Protein 5FI3 (pdb70)

Secondary structure (DSSP, 8-state):
--SEEEEEEEE-STT--EEEEEEEE----TTEEEEEEEEEE--HHHHHHHTTTTS---SSEE---SEEEEEEEE-TT--S--TT-EEEE-SEEE--SSSHHHHTT-GGG-TT-EEGGGG--SSBSEEEEEGGG-EEPPTTS-HHHHGGGGTHHHHHHHHHHHTT---TT-EEEEES-SHHHHHHHHHHHHHT-EEEEEESSSTTHHIIIIIT--SEEEETT-HHHHHHTTT-EEEEEE---S---SHHHHHHEEEEEEEEE-S--SSPEEE-HHHHHTTT-EEEE--S--HHHHHHHHHHHHHHT----EEEE-GGGHHHHHHHHTTT-SSSEEEEEHHHHS--/--SEEEEEEEE-STT--EEEEEEEE----TTEEEEEEEEEE--HHHHHHHTTTTS---SSEE---SEEEEEEEE-TT--S--TT-EEEE-SEEE--SSSHHHHTT-GGG-TT-EEGGGGT-SSBSEEEEEGGG-EEPPTTS-HHHHGGGGTHHHHHHHHHHHTT---TT-EEEEES-SHHHHHHHHHHHHHT-EEEEEESSSTTHHHHHHTT--SEEEETT-HHHHHHTTT-EEEEEE---S---SHHHHHHEEEEEEEEE----SSPEEE-HHHHHTTT-EEEE--S--HHHHHHHHHHHHHHT----EEEE-GGGHHHHHHHHTTT-SSSEEEEEHHHHS--

CATH classification: 3.90.180.10 (+1 more: 3.40.50.720)

Sequence (688 aa):
VYPVKAFGLAAKDSSGLFSSPFNFSRRATGEEHDVQLKKVLYCGTCQYDREMSKNKFGFTSYPYVLGHEIVGEVTEEVGSKVQKFKVGDKVGVASIIIIEETCGKCEMCTNEVENYCPEAGSIDSNYGACSNIIAVVINENFVIRRWPEENLPLDSGVPLLCAGITAYSPMKRYGLDKPGKKRIIGIAGLGGLLGHVALRFAKAFGAKVTVISSSLKKKKREAFEKFGADDSFLVSSNPEEMQGAAGTLDGIIDTIPGNHSLEPLLALLKPLGKLIILLGGAAPPEEMMPFEVPAPSSLLMMMMGGKVMMAASTAGSMKKEIQEEMMIEFAAEHNNIVADVEVISIDYVNTAMERLDNSSDVRRYRRFVIDIGNTLKSVYPVKAFGLAAKKDSSGLFSSPFNFSRRATGEHDVQLKVLYCGTCQYDREMSKNKFGFTSYPYVLGHEIVGEVTEEVGSKVQKKFKVGDKVGVASIIIIETCGKCEMCTNEVENYCPEAGSIDSNYGACSNIIAVVINENFVIRWPENLPLDSGVPLLCAGITAYSPMKRYGLDKPGKRIGIAGLGGLLGHVALRFAKAFGAKVTVISSSLKKKREAFFEEKKFFGADSFLVSSNPEEMQGAAGTLDGIIDTIPGNHSLEPLLALLKPLGKLIILGAPEMPFEVPAPSSLLMMGGKVMMAASTAGSMKEIQEEMMIEFAAEHNNIVADVEVISIDYVNTAMERLDNNSSDVRRYRRFVIDIGNTLKS

B-factor: mean 18.39, std 10.21, range [6.69, 133.69]

Foldseek 3Di:
DADAKKKAWWQAALVLDIDIDIDGDHDAAQQKWKWFWFKFWDALVSLCLSNCVPVPRDPRWADGFFTKTFTCDHHNNDDPDDGGFIKIAGFWFDAPCDDPCNVVQFRVPRPRTDTCRVVHHDSMGMDMGRNLRMGGADPLADRFQARCCRALVQQLQAVCVVVVVLAAAFEEEEEDCAQNRLLNLLSSVLSHYAYEYEYQDCPCVCCCCVVRNHPYYHHLPDVVRLVVQFQRHQEYEHPDAADDECLSVLRNHHQQHEYEYEYDHPDDYDDDPCSCVVRNYYYHYTHGGGSVSSNVSSVSCSVSVRGADEDEDESVCVVVVSVCNVVCNTSYIYMYRSVVHVDD/DADAKKWAWWQAALVLDIDIDIDGDHDAAQQKWKWFWFKFWDAPVSLCLSNCVVVPRDPRWADGFFTKTFTDDHHNNDDPDDGGFIKIAGFWFDAPCDDPCNVVQFRVPHPRTDTCRNVHHDSMGMDMGGPLRMGGADPQADRQQARCCRALVQQLQAVCVVVVVLAAAFEEEEEACAQNRLLNLLSSVLSHYAYEYEYQDCPCVVVCPPVSNHPYYHHNPPVVRLVVQFQPHQEYEYADQEDDECLSVLRNHHQQHEYEYEHHYSDDYDDDPCSCVVRPYYYHYTHGGGSVSSVVSSVSCSVSVRGADEDEDESVCVVVVSVCNVVCNGRYIYMYRSVVHPDD

Solvent-accessible surface area: 27373 Å² total; per-residue (Å²): 172,126,104,40,77,2,62,3,12,7,0,180,72,60,70,1,108,8,54,122,50,126,25,26,26,93,57,30,31,90,71,10,0,22,0,87,3,32,39,0,0,0,10,55,98,0,21,21,24,0,92,50,82,81,58,85,18,84,62,55,7,0,0,0,10,0,3,0,0,41,2,48,84,43,7,102,110,11,136,80,1,134,105,32,43,74,0,1,2,8,27,30,33,121,25,57,52,102,32,71,16,15,89,93,99,24,20,13,8,7,108,88,35,22,38,8,14,84,78,74,0,5,0,0,31,22,1,7,8,44,25,99,21,2,3,125,19,25,174,96,4,68,39,48,17,0,0,0,0,3,25,1,0,3,24,0,5,0,0,0,82,74,23,14,0,29,104,107,54,34,122,0,0,0,0,19,2,14,19,32,0,0,0,0,0,53,0,0,82,30,19,36,8,45,0,14,0,2,10,96,32,108,186,56,89,116,4,0,79,128,82,11,29,11,86,41,19,17,13,50,88,51,107,82,60,17,95,68,16,58,37,51,4,22,0,0,0,0,15,45,55,35,98,41,57,0,75,56,6,1,54,1,1,34,25,38,4,57,0,0,2,17,8,23,9,154,111,41,3,104,0,26,2,66,23,1,19,143,13,0,20,3,0,0,1,3,50,23,5,1,32,134,29,6,58,84,0,0,98,35,0,9,134,75,111,6,36,2,32,38,60,65,12,36,19,110,72,2,50,64,0,1,118,54,12,77,129,49,80,16,137,5,10,1,0,0,18,5,45,121,37,30,150,149,175,128,102,38,129,2,54,3,9,0,0,110,76,59,70,1,111,8,43,119,33,126,26,26,23,98,56,28,30,86,82,9,0,24,0,84,1,26,40,0,0,0,2,47,96,0,30,17,24,0,92,50,69,74,58,85,18,85,64,46,7,1,0,0,10,0,4,0,0,50,3,58,81,43,7,98,104,13,156,119,5,122,104,41,7,77,0,1,2,9,28,28,32,111,31,44,52,188,36,87,16,16,77,94,92,24,20,12,9,7,108,129,36,12,39,9,14,85,78,72,0,6,0,0,29,22,2,7,8,44,36,94,24,2,2,104,10,26,135,96,7,66,37,49,17,0,0,0,0,2,22,0,0,3,24,0,10,0,0,0,87,73,25,19,12,29,104,100,40,80,102,2,0,0,0,19,3,14,16,26,0,0,0,0,0,53,0,0,80,32,19,36,10,88,0,14,0,4,9,94,43,102,108,31,90,55,16,0,83,156,111,11,31,11,86,42,20,17,11,56,88,52,108,79,60,20,72,68,16,59,36,53,5,25,0,0,0,0,14,48,55,33,85,41,57,1,70,60,7,2,55,2,1,32,24,37,4,59,0,0,2,17,8,21,5,74,109,48,2,106,0,34,3,81,22,2,19,157,12,0,21,2,0,0,1,3,48,23,4,1,34,117,22,6,60,68,0,0,98,36,0,10,131,75,116,6,35,3,34,40,62,67,12,40,15,137,72,1,54,66,0,0,58,54,10,83,131,45,74,7,104,2,18,0,0,0,18,5,33,119,53,30,190,143

Nearest PDB structures (foldseek):
  5fi5-assembly1_B  TM=9.691E-01  e=1.448E-73  Catharanthus roseus
  5h83-assembly1_B  TM=9.669E-01  e=6.756E-66  Catharanthus roseus
  1yqd-assembly1_A  TM=9.831E-01  e=9.930E-60  Populus tremuloides
  6k3g-assembly1_B  TM=9.811E-01  e=2.418E-57  Catharanthus roseus
  5vkt-assembly1_A  TM=9.824E-01  e=3.439E-56  Sorghum bicolor

Structure (mmCIF, N/CA/C/O backbone):
data_5FI3
#
_entry.id   5FI3
#
_cell.length_a   102.410
_cell.length_b   112.310
_cell.length_c   57.110
_cell.angle_alpha   90.000
_cell.angle_beta   90.000
_cell.angle_gamma   90.000
#
_symmetry.space_group_name_H-M   'P 21 21 2'
#
loop_
_entity.id
_entity.type
_entity.pdbx_description
1 polymer 'Tetrahydroalstonine synthase'
2 non-polymer 'NADP NICOTINAMIDE-ADENINE-DINUCLEOTIDE PHOSPHATE'
3 non-polymer 'ZINC ION'
4 non-polymer 1,2-ETHANEDIOL
5 water water
#
loop_
_atom_site.group_PDB
_atom_site.id
_atom_site.type_symbol
_atom_site.label_atom_id
_atom_site.label_alt_id
_atom_site.label_comp_id
_atom_site.label_asym_id
_atom_site.label_entity_id
_atom_site.label_seq_id
_atom_site.pdbx_PDB_ins_code
_atom_site.Cartn_x
_atom_site.Cartn_y
_atom_site.Cartn_z
_atom_site.occupancy
_atom_site.B_iso_or_equiv
_atom_site.auth_seq_id
_atom_site.auth_comp_id
_atom_site.auth_asym_id
_atom_site.auth_atom_id
_atom_site.pdbx_PDB_model_num
ATOM 1 N N . VAL A 1 13 ? 24.481 2.865 4.480 1.00 29.88 12 VAL A N 1
ATOM 2 C CA . VAL A 1 13 ? 25.229 2.921 3.184 1.00 20.23 12 VAL A CA 1
ATOM 3 C C . VAL A 1 13 ? 26.177 1.745 2.922 1.00 14.01 12 VAL A C 1
ATOM 4 O O . VAL A 1 13 ? 26.889 1.767 1.933 1.00 13.40 12 VAL A O 1
ATOM 8 N N . TYR A 1 14 ? 26.183 0.733 3.791 1.00 14.58 13 TYR A N 1
ATOM 9 C CA . TYR A 1 14 ? 27.185 -0.316 3.756 1.00 13.78 13 TYR A CA 1
ATOM 10 C C . TYR A 1 14 ? 26.575 -1.664 3.423 1.00 13.91 13 TYR A C 1
ATOM 11 O O . TYR A 1 14 ? 25.363 -1.847 3.500 1.00 15.63 13 TYR A O 1
ATOM 20 N N . PRO A 1 15 ? 27.438 -2.663 3.123 1.00 13.59 14 PRO A N 1
ATOM 21 C CA . PRO A 1 15 ? 26.910 -3.910 2.568 1.00 14.99 14 PRO A CA 1
ATOM 22 C C . PRO A 1 15 ? 26.356 -4.918 3.545 1.00 14.62 14 PRO A C 1
ATOM 23 O O . PRO A 1 15 ? 25.561 -5.781 3.141 1.00 18.99 14 PRO A O 1
ATOM 27 N N . VAL A 1 16 ? 26.782 -4.902 4.795 1.00 14.01 15 VAL A N 1
ATOM 28 C CA . VAL A 1 16 ? 26.440 -6.002 5.697 1.00 14.67 15 VAL A CA 1
ATOM 29 C C . VAL A 1 16 ? 25.152 -5.641 6.430 1.00 14.72 15 VAL A C 1
ATOM 30 O O . VAL A 1 16 ? 25.076 -4.638 7.119 1.00 15.88 15 VAL A O 1
ATOM 34 N N . LYS A 1 17 ? 24.141 -6.478 6.288 1.00 16.72 16 LYS A N 1
ATOM 35 C CA . LYS A 1 17 ? 22.861 -6.223 6.930 1.00 18.79 16 LYS A CA 1
ATOM 36 C C . LYS A 1 17 ? 22.968 -6.295 8.439 1.00 17.68 16 LYS A C 1
ATOM 37 O O . LYS A 1 17 ? 23.495 -7.266 9.002 1.00 20.32 16 LYS A O 1
ATOM 39 N N . ALA A 1 18 ? 22.385 -5.304 9.092 1.00 17.59 17 ALA A N 1
ATOM 40 C CA . ALA A 1 18 ? 22.314 -5.285 10.547 1.00 18.47 17 ALA A CA 1
ATOM 41 C C . ALA A 1 18 ? 20.901 -4.970 10.974 1.00 17.71 17 ALA A C 1
ATOM 42 O O . ALA A 1 18 ? 20.143 -4.306 10.268 1.00 19.60 17 ALA A O 1
ATOM 44 N N . PHE A 1 19 ? 20.561 -5.418 12.176 1.00 16.43 18 PHE A N 1
ATOM 45 C CA . PHE A 1 19 ? 19.265 -5.100 12.737 1.00 16.54 18 PHE A CA 1
ATOM 46 C C . PHE A 1 19 ? 19.363 -5.075 14.259 1.00 15.55 18 PHE A C 1
ATOM 47 O O . PHE A 1 19 ? 20.171 -5.798 14.851 1.00 16.31 18 PHE A O 1
ATOM 55 N N . GLY A 1 20 ? 18.540 -4.246 14.868 1.00 16.98 19 GLY A N 1
ATOM 56 C CA . GLY A 1 20 ? 18.552 -4.146 16.323 1.00 17.97 19 GLY A CA 1
ATOM 57 C C . GLY A 1 20 ? 17.395 -3.287 16.762 1.00 18.35 19 GLY A C 1
ATOM 58 O O . GLY A 1 20 ? 16.319 -3.384 16.192 1.00 19.61 19 GLY A O 1
ATOM 59 N N . LEU A 1 21 ? 17.612 -2.507 17.819 1.00 19.30 20 LEU A N 1
ATOM 60 C CA . LEU A 1 21 ? 16.600 -1.620 18.362 1.00 19.51 20 LEU A CA 1
ATOM 61 C C . LEU A 1 21 ? 17.076 -0.185 18.243 1.00 19.56 20 LEU A C 1
ATOM 62 O O . LEU A 1 21 ? 18.245 0.114 18.530 1.00 20.87 20 LEU A O 1
ATOM 67 N N . ALA A 1 22 ? 16.149 0.721 17.916 1.00 20.96 21 ALA A N 1
ATOM 68 C CA . ALA A 1 22 ? 16.456 2.147 17.883 1.00 21.22 21 ALA A CA 1
ATOM 69 C C . ALA A 1 22 ? 15.316 2.979 18.456 1.00 23.77 21 ALA A C 1
ATOM 70 O O . ALA A 1 22 ? 14.143 2.600 18.344 1.00 24.92 21 ALA A O 1
ATOM 72 N N . ALA A 1 23 ? 15.680 4.106 19.069 1.00 24.64 22 ALA A N 1
ATOM 73 C CA . ALA A 1 23 ? 14.699 5.133 19.446 1.00 27.22 22 ALA A CA 1
ATOM 74 C C . ALA A 1 23 ? 14.626 6.154 18.330 1.00 28.62 22 ALA A C 1
ATOM 75 O O . ALA A 1 23 ? 15.631 6.600 17.802 1.00 29.20 22 ALA A O 1
ATOM 77 N N . LYS A 1 24 ? 13.403 6.534 17.986 1.00 35.30 23 LYS A N 1
ATOM 78 C CA . LYS A 1 24 ? 13.130 7.521 16.923 1.00 36.93 23 LYS A CA 1
ATOM 79 C C . LYS A 1 24 ? 13.220 8.969 17.427 1.00 38.17 23 LYS A C 1
ATOM 80 O O . LYS A 1 24 ? 13.496 9.870 16.638 1.00 41.33 23 LYS A O 1
ATOM 86 N N . ASP A 1 25 ? 12.909 9.193 18.708 1.00 37.80 24 ASP A N 1
ATOM 87 C CA . ASP A 1 25 ? 12.766 10.552 19.257 1.00 34.93 24 ASP A CA 1
ATOM 88 C C . ASP A 1 25 ? 12.975 10.550 20.756 1.00 39.69 24 ASP A C 1
ATOM 89 O O . ASP A 1 25 ? 13.152 9.480 21.355 1.00 42.71 24 ASP A O 1
ATOM 94 N N . SER A 1 26 ? 12.915 11.740 21.349 1.00 43.28 25 SER A N 1
ATOM 95 C CA . SER A 1 26 ? 13.222 11.931 22.749 1.00 43.38 25 SER A CA 1
ATOM 96 C C . SER A 1 26 ? 12.197 11.376 23.747 1.00 37.34 25 SER A C 1
ATOM 97 O O . SER A 1 26 ? 12.462 11.470 24.945 1.00 38.04 25 SER A O 1
ATOM 100 N N . SER A 1 27 ? 11.104 10.729 23.299 1.00 35.93 26 SER A N 1
ATOM 101 C CA . SER A 1 27 ? 10.344 9.820 24.193 1.00 32.06 26 SER A CA 1
ATOM 102 C C . SER A 1 27 ? 11.227 8.693 24.685 1.00 29.59 26 SER A C 1
ATOM 103 O O . SER A 1 27 ? 10.974 8.121 25.724 1.00 32.83 26 SER A O 1
ATOM 106 N N . GLY A 1 28 ? 12.246 8.331 23.912 1.00 27.45 27 GLY A N 1
ATOM 107 C CA . GLY A 1 28 ? 13.088 7.189 24.244 1.00 26.90 27 GLY A CA 1
ATOM 108 C C . GLY A 1 28 ? 12.478 5.813 23.970 1.00 28.39 27 GLY A C 1
ATOM 109 O O . GLY A 1 28 ? 13.004 4.805 24.415 1.00 28.19 27 GLY A O 1
ATOM 110 N N . LEU A 1 29 ? 11.370 5.745 23.242 1.00 28.98 28 LEU A N 1
ATOM 111 C CA . LEU A 1 29 ? 10.749 4.458 22.936 1.00 29.15 28 LEU A CA 1
ATOM 112 C C . LEU A 1 29 ? 11.554 3.671 21.871 1.00 28.12 28 LEU A C 1
ATOM 113 O O . LEU A 1 29 ? 11.795 4.180 20.785 1.00 31.72 28 LEU A O 1
ATOM 118 N N . PHE A 1 30 ? 11.976 2.442 22.176 1.00 25.39 29 PHE A N 1
ATOM 119 C CA . PHE A 1 30 ? 12.759 1.622 21.228 1.00 23.50 29 PHE A CA 1
ATOM 120 C C . PHE A 1 30 ? 11.872 0.732 20.358 1.00 26.15 29 PHE A C 1
ATOM 121 O O . PHE A 1 30 ? 10.847 0.242 20.819 1.00 29.94 29 PHE A O 1
ATOM 129 N N A SER A 1 31 ? 12.271 0.559 19.095 0.50 24.00 30 SER A N 1
ATOM 130 N N B SER A 1 31 ? 12.263 0.556 19.097 0.50 23.60 30 SER A N 1
ATOM 131 C CA A SER A 1 31 ? 11.556 -0.269 18.116 0.50 24.60 30 SER A CA 1
ATOM 132 C CA B SER A 1 31 ? 11.538 -0.296 18.147 0.50 23.48 30 SER A CA 1
ATOM 133 C C A SER A 1 31 ? 12.546 -0.995 17.217 0.50 23.14 30 SER A C 1
ATOM 134 C C B SER A 1 31 ? 12.535 -0.996 17.219 0.50 22.83 30 SER A C 1
ATOM 135 O O A SER A 1 31 ? 13.684 -0.559 17.102 0.50 24.29 30 SER A O 1
ATOM 136 O O B SER A 1 31 ? 13.678 -0.556 17.104 0.50 24.22 30 SER A O 1
ATOM 141 N N . PRO A 1 32 ? 12.104 -2.086 16.548 1.00 22.92 31 PRO A N 1
ATOM 142 C CA . PRO A 1 32 ? 12.996 -2.768 15.600 1.00 22.26 31 PRO A CA 1
ATOM 143 C C . PRO A 1 32 ? 13.487 -1.827 14.507 1.00 23.10 31 PRO A C 1
ATOM 144 O O . PRO A 1 32 ? 12.724 -0.997 14.044 1.00 26.60 31 PRO A O 1
ATOM 148 N N . PHE A 1 33 ? 14.766 -1.960 14.140 1.00 22.58 32 PHE A N 1
ATOM 149 C CA . PHE A 1 33 ? 15.404 -1.024 13.215 1.00 23.89 32 PHE A CA 1
ATOM 150 C C . PHE A 1 33 ? 16.422 -1.817 12.382 1.00 21.96 32 PHE A C 1
ATOM 151 O O . PHE A 1 33 ? 17.269 -2.521 12.916 1.00 21.08 32 PHE A O 1
ATOM 159 N N . ASN A 1 34 ? 16.337 -1.653 11.060 1.00 21.62 33 ASN A N 1
ATOM 160 C CA . ASN A 1 34 ? 17.288 -2.211 10.108 1.00 20.46 33 ASN A CA 1
ATOM 161 C C . ASN A 1 34 ? 18.323 -1.175 9.697 1.00 18.75 33 ASN A C 1
ATOM 162 O O . ASN A 1 34 ? 17.983 0.000 9.439 1.00 21.75 33 ASN A O 1
ATOM 167 N N . PHE A 1 35 ? 19.572 -1.609 9.578 1.00 18.33 34 PHE A N 1
ATOM 168 C CA . PHE A 1 35 ? 20.654 -0.718 9.178 1.00 17.25 34 PHE A CA 1
ATOM 169 C C . PHE A 1 35 ? 21.771 -1.560 8.562 1.00 16.74 34 PHE A C 1
ATOM 170 O O . PHE A 1 35 ? 21.494 -2.658 8.037 1.00 17.56 34 PHE A O 1
ATOM 178 N N . SER A 1 36 ? 22.997 -1.053 8.527 1.00 16.76 35 SER A N 1
ATOM 179 C CA . SER A 1 36 ? 24.094 -1.781 7.873 1.00 16.08 35 SER A CA 1
ATOM 180 C C . SER A 1 36 ? 25.411 -1.514 8.543 1.00 14.89 35 SER A C 1
ATOM 181 O O . SER A 1 36 ? 25.550 -0.543 9.297 1.00 17.61 35 SER A O 1
ATOM 184 N N . ARG A 1 37 ? 26.356 -2.437 8.312 1.00 14.94 36 ARG A N 1
ATOM 185 C CA . ARG A 1 37 ? 27.745 -2.341 8.767 1.00 14.80 36 ARG A CA 1
ATOM 186 C C . ARG A 1 37 ? 28.692 -2.464 7.584 1.00 13.54 36 ARG A C 1
ATOM 187 O O . ARG A 1 37 ? 28.383 -3.144 6.618 1.00 13.23 36 ARG A O 1
ATOM 195 N N . ARG A 1 38 ? 29.851 -1.810 7.677 1.00 13.31 37 ARG A N 1
ATOM 196 C CA . ARG A 1 38 ? 30.892 -1.952 6.667 1.00 13.67 37 ARG A CA 1
ATOM 197 C C . ARG A 1 38 ? 31.334 -3.402 6.539 1.00 12.99 37 ARG A C 1
ATOM 198 O O . ARG A 1 38 ? 31.281 -4.190 7.491 1.00 13.08 37 ARG A O 1
ATOM 206 N N . ALA A 1 39 ? 31.789 -3.742 5.339 1.00 14.54 38 ALA A N 1
ATOM 207 C CA . ALA A 1 39 ? 32.509 -4.991 5.159 1.00 14.79 38 ALA A CA 1
ATOM 208 C C . ALA A 1 39 ? 33.746 -5.013 6.045 1.00 13.94 38 ALA A C 1
ATOM 209 O O . ALA A 1 39 ? 34.287 -3.975 6.427 1.00 15.05 38 ALA A O 1
ATOM 211 N N . THR A 1 40 ? 34.202 -6.212 6.370 1.00 14.40 39 THR A N 1
ATOM 212 C CA . THR A 1 40 ? 35.358 -6.395 7.235 1.00 14.18 39 THR A CA 1
ATOM 213 C C . THR A 1 40 ? 36.639 -5.956 6.528 1.00 15.12 39 THR A C 1
ATOM 214 O O . THR A 1 40 ? 37.063 -6.607 5.590 1.00 17.77 39 THR A O 1
ATOM 218 N N . GLY A 1 41 ? 37.249 -4.855 6.961 1.00 14.70 40 GLY A N 1
ATOM 219 C CA . GLY A 1 41 ? 38.518 -4.394 6.428 1.00 15.73 40 GLY A CA 1
ATOM 220 C C . GLY A 1 41 ? 39.699 -5.137 7.008 1.00 15.22 40 GLY A C 1
ATOM 221 O O . GLY A 1 41 ? 39.544 -6.016 7.874 1.00 14.74 40 GLY A O 1
ATOM 222 N N A GLU A 1 42 ? 40.889 -4.795 6.523 0.50 16.17 41 GLU A N 1
ATOM 223 N N B GLU A 1 42 ? 40.898 -4.786 6.532 0.50 16.17 41 GLU A N 1
ATOM 224 C CA A GLU A 1 42 ? 42.092 -5.550 6.831 0.50 16.44 41 GLU A CA 1
ATOM 225 C CA B GLU A 1 42 ? 42.122 -5.522 6.857 0.50 16.62 41 GLU A CA 1
ATOM 226 C C A GLU A 1 42 ? 42.405 -5.650 8.327 0.50 14.30 41 GLU A C 1
ATOM 227 C C B GLU A 1 42 ? 42.398 -5.653 8.337 0.50 14.35 41 GLU A C 1
ATOM 228 O O A GLU A 1 42 ? 42.985 -6.637 8.757 0.50 15.15 41 GLU A O 1
ATOM 229 O O B GLU A 1 42 ? 42.981 -6.640 8.760 0.50 15.52 41 GLU A O 1
ATOM 240 N N . HIS A 1 43 ? 42.009 -4.633 9.101 1.00 14.30 42 HIS A N 1
ATOM 241 C CA . HIS A 1 43 ? 42.233 -4.607 10.552 1.00 13.92 42 HIS A CA 1
ATOM 242 C C . HIS A 1 43 ? 40.957 -4.716 11.378 1.00 12.86 42 HIS A C 1
ATOM 243 O O . HIS A 1 43 ? 40.985 -4.447 12.571 1.00 14.45 42 HIS A O 1
ATOM 250 N N . ASP A 1 44 ? 39.869 -5.148 10.745 1.00 13.04 43 ASP A N 1
ATOM 251 C CA . ASP A 1 44 ? 38.575 -5.253 11.423 1.00 12.36 43 ASP A CA 1
ATOM 252 C C . ASP A 1 44 ? 38.298 -6.651 11.942 1.00 11.53 43 ASP A C 1
ATOM 253 O O . ASP A 1 44 ? 38.790 -7.685 11.434 1.00 12.53 43 ASP A O 1
ATOM 258 N N . VAL A 1 45 ? 37.460 -6.652 12.970 1.00 11.30 44 VAL A N 1
ATOM 259 C CA . VAL A 1 45 ? 36.858 -7.835 13.561 1.00 12.21 44 VAL A CA 1
ATOM 260 C C . VAL A 1 45 ? 35.342 -7.715 13.405 1.00 11.65 44 VAL A C 1
ATOM 261 O O . VAL A 1 45 ? 34.752 -6.759 13.928 1.00 13.03 44 VAL A O 1
ATOM 265 N N . GLN A 1 46 ? 34.702 -8.641 12.683 1.00 11.48 45 GLN A N 1
ATOM 266 C CA . GLN A 1 46 ? 33.253 -8.754 12.683 1.00 11.48 45 GLN A CA 1
ATOM 267 C C . GLN A 1 46 ? 32.888 -9.720 13.778 1.00 10.98 45 GLN A C 1
ATOM 268 O O . GLN A 1 46 ? 33.533 -10.759 13.949 1.00 11.51 45 GLN A O 1
ATOM 274 N N . LEU A 1 47 ? 31.855 -9.388 14.543 1.00 11.06 46 LEU A N 1
ATOM 275 C CA . LEU A 1 47 ? 31.401 -10.252 15.610 1.00 11.08 46 LEU A CA 1
ATOM 276 C C . LEU A 1 47 ? 29.895 -10.313 15.655 1.00 11.17 46 LEU A C 1
ATOM 277 O O . LEU A 1 47 ? 29.182 -9.338 15.359 1.00 13.30 46 LEU A O 1
ATOM 282 N N . LYS A 1 48 ? 29.400 -11.474 16.088 1.00 11.40 47 LYS A N 1
ATOM 283 C CA A LYS A 1 48 ? 27.992 -11.601 16.442 0.50 12.27 47 LYS A CA 1
ATOM 284 C CA B LYS A 1 48 ? 27.995 -11.597 16.436 0.50 12.36 47 LYS A CA 1
ATOM 285 C C . LYS A 1 48 ? 27.832 -11.262 17.909 1.00 11.55 47 LYS A C 1
ATOM 286 O O . LYS A 1 48 ? 28.571 -11.758 18.759 1.00 12.09 47 LYS A O 1
ATOM 297 N N . VAL A 1 49 ? 26.885 -10.386 18.201 1.00 11.39 48 VAL A N 1
ATOM 298 C CA . VAL A 1 49 ? 26.683 -9.932 19.571 1.00 11.06 48 VAL A CA 1
ATOM 299 C C . VAL A 1 49 ? 25.975 -11.020 20.351 1.00 11.18 48 VAL A C 1
ATOM 300 O O . VAL A 1 49 ? 24.962 -11.538 19.908 1.00 12.65 48 VAL A O 1
ATOM 304 N N . LEU A 1 50 ? 26.480 -11.329 21.544 1.00 10.80 49 LEU A N 1
ATOM 305 C CA . LEU A 1 50 ? 25.853 -12.305 22.425 1.00 11.34 49 LEU A CA 1
ATOM 306 C C . LEU A 1 50 ? 25.080 -11.653 23.569 1.00 10.94 49 LEU A C 1
ATOM 307 O O . LEU A 1 50 ? 23.945 -12.031 23.829 1.00 12.14 49 LEU A O 1
ATOM 312 N N . TYR A 1 51 ? 25.706 -10.693 24.258 1.00 10.80 50 TYR A N 1
ATOM 313 C CA . TYR A 1 51 ? 25.032 -9.964 25.331 1.00 10.67 50 TYR A CA 1
ATOM 314 C C . TYR A 1 51 ? 25.367 -8.495 25.154 1.00 10.65 50 TYR A C 1
ATOM 315 O O . TYR A 1 51 ? 26.511 -8.139 24.886 1.00 11.63 50 TYR A O 1
ATOM 324 N N . CYS A 1 52 ? 24.347 -7.669 25.345 1.00 10.82 51 CYS A N 1
ATOM 325 C CA . CYS A 1 52 ? 24.505 -6.218 25.300 1.00 10.96 51 CYS A CA 1
ATOM 326 C C . CYS A 1 52 ? 24.057 -5.670 26.643 1.00 10.88 51 CYS A C 1
ATOM 327 O O . CYS A 1 52 ? 22.863 -5.729 26.983 1.00 12.22 51 CYS A O 1
ATOM 330 N N . GLY A 1 53 ? 24.997 -5.169 27.431 1.00 11.18 52 GLY A N 1
ATOM 331 C CA . GLY A 1 53 ? 24.605 -4.539 28.669 1.00 11.85 52 GLY A CA 1
ATOM 332 C C . GLY A 1 53 ? 23.883 -3.257 28.371 1.00 12.12 52 GLY A C 1
ATOM 333 O O . GLY A 1 53 ? 24.131 -2.610 27.346 1.00 13.30 52 GLY A O 1
ATOM 334 N N . THR A 1 54 ? 23.000 -2.851 29.274 1.00 12.47 53 THR A N 1
ATOM 335 C CA . THR A 1 54 ? 22.445 -1.505 29.182 1.00 13.93 53 THR A CA 1
ATOM 336 C C . THR A 1 54 ? 22.455 -0.876 30.562 1.00 13.64 53 THR A C 1
ATOM 337 O O . THR A 1 54 ? 22.806 -1.527 31.562 1.00 14.38 53 THR A O 1
ATOM 341 N N . CYS A 1 55 ? 22.125 0.403 30.602 1.00 14.69 54 CYS A N 1
ATOM 342 C CA . CYS A 1 55 ? 22.401 1.169 31.801 1.00 13.68 54 CYS A CA 1
ATOM 343 C C . CYS A 1 55 ? 21.737 2.519 31.724 1.00 13.95 54 CYS A C 1
ATOM 344 O O . CYS A 1 55 ? 21.130 2.875 30.692 1.00 13.93 54 CYS A O 1
ATOM 347 N N . GLN A 1 56 ? 21.874 3.284 32.802 1.00 13.48 55 GLN A N 1
ATOM 348 C CA . GLN A 1 56 ? 21.258 4.587 32.893 1.00 13.46 55 GLN A CA 1
ATOM 349 C C . GLN A 1 56 ? 21.654 5.483 31.734 1.00 13.10 55 GLN A C 1
ATOM 350 O O . GLN A 1 56 ? 20.835 6.248 31.258 1.00 14.85 55 GLN A O 1
ATOM 356 N N . TYR A 1 57 ? 22.899 5.417 31.282 1.00 13.02 56 TYR A N 1
ATOM 357 C CA . TYR A 1 57 ? 23.349 6.234 30.167 1.00 14.36 56 TYR A CA 1
ATOM 358 C C . TYR A 1 57 ? 22.501 6.016 28.931 1.00 14.57 56 TYR A C 1
ATOM 359 O O . TYR A 1 57 ? 22.169 6.964 28.212 1.00 15.84 56 TYR A O 1
ATOM 368 N N . ASP A 1 58 ? 22.104 4.757 28.663 1.00 15.14 57 ASP A N 1
ATOM 369 C CA . ASP A 1 58 ? 21.203 4.528 27.525 1.00 15.90 57 ASP A CA 1
ATOM 370 C C . ASP A 1 58 ? 19.841 5.178 27.700 1.00 16.23 57 ASP A C 1
ATOM 371 O O . ASP A 1 58 ? 19.295 5.701 26.739 1.00 17.97 57 ASP A O 1
ATOM 376 N N . ARG A 1 59 ? 19.286 5.127 28.906 1.00 15.90 58 ARG A N 1
ATOM 377 C CA . ARG A 1 59 ? 18.012 5.803 29.162 1.00 18.08 58 ARG A CA 1
ATOM 378 C C . ARG A 1 59 ? 18.180 7.312 28.985 1.00 18.44 58 ARG A C 1
ATOM 379 O O . ARG A 1 59 ? 17.334 7.948 28.352 1.00 20.77 58 ARG A O 1
ATOM 387 N N . GLU A 1 60 ? 19.234 7.872 29.576 1.00 17.01 59 GLU A N 1
ATOM 388 C CA . GLU A 1 60 ? 19.512 9.311 29.491 1.00 18.23 59 GLU A CA 1
ATOM 389 C C . GLU A 1 60 ? 19.662 9.738 28.036 1.00 19.25 59 GLU A C 1
ATOM 390 O O . GLU A 1 60 ? 19.036 10.719 27.615 1.00 21.57 59 GLU A O 1
ATOM 396 N N . MET A 1 61 ? 20.480 8.987 27.277 1.00 18.06 60 MET A N 1
ATOM 397 C CA . MET A 1 61 ? 20.674 9.300 25.869 1.00 19.58 60 MET A CA 1
ATOM 398 C C . MET A 1 61 ? 19.413 9.165 25.054 1.00 20.46 60 MET A C 1
ATOM 399 O O . MET A 1 61 ? 19.111 10.025 24.217 1.00 24.83 60 MET A O 1
ATOM 404 N N . SER A 1 62 ? 18.636 8.118 25.317 1.00 20.68 61 SER A N 1
ATOM 405 C CA . SER A 1 62 ? 17.436 7.883 24.543 1.00 22.47 61 SER A CA 1
ATOM 406 C C . SER A 1 62 ? 16.447 9.045 24.692 1.00 24.27 61 SER A C 1
ATOM 407 O O . SER A 1 62 ? 15.703 9.322 23.756 1.00 28.17 61 SER A O 1
ATOM 410 N N . LYS A 1 63 ? 16.470 9.709 25.849 1.00 25.49 62 LYS A N 1
ATOM 411 C CA . LYS A 1 63 ? 15.632 10.872 26.112 1.00 31.85 62 LYS A CA 1
ATOM 412 C C . LYS A 1 63 ? 16.335 12.222 25.939 1.00 29.47 62 LYS A C 1
ATOM 413 O O . LYS A 1 63 ? 15.771 13.263 26.276 1.00 36.28 62 LYS A O 1
ATOM 419 N N . ASN A 1 64 ? 17.514 12.193 25.327 1.00 34.65 63 ASN A N 1
ATOM 420 C CA . ASN A 1 64 ? 18.267 13.415 25.048 1.00 28.40 63 ASN A CA 1
ATOM 421 C C . ASN A 1 64 ? 18.573 14.284 26.275 1.00 27.59 63 ASN A C 1
ATOM 422 O O . ASN A 1 64 ? 18.532 15.513 26.189 1.00 31.13 63 ASN A O 1
ATOM 427 N N . LYS A 1 65 ? 18.909 13.655 27.401 1.00 24.93 64 LYS A N 1
ATOM 428 C CA . LYS A 1 65 ? 19.199 14.405 28.647 1.00 24.41 64 LYS A CA 1
ATOM 429 C C . LYS A 1 65 ? 20.302 15.449 28.456 1.00 25.02 64 LYS A C 1
ATOM 430 O O . LYS A 1 65 ? 20.242 16.532 29.033 1.00 28.00 64 LYS A O 1
ATOM 436 N N . PHE A 1 66 ? 21.312 15.097 27.662 1.00 27.12 65 PHE A N 1
ATOM 437 C CA . PHE A 1 66 ? 22.521 15.907 27.515 1.00 27.77 65 PHE A CA 1
ATOM 438 C C . PHE A 1 66 ? 22.488 16.827 26.305 1.00 33.97 65 PHE A C 1
ATOM 439 O O . PHE A 1 66 ? 23.388 17.649 26.130 1.00 43.71 65 PHE A O 1
ATOM 447 N N . GLY A 1 67 ? 21.454 16.691 25.471 1.00 36.15 66 GLY A N 1
ATOM 448 C CA . GLY A 1 67 ? 21.257 17.554 24.312 1.00 46.63 66 GLY A CA 1
ATOM 449 C C . GLY A 1 67 ? 22.013 17.175 23.050 1.00 51.25 66 GLY A C 1
ATOM 450 O O . GLY A 1 67 ? 21.889 17.867 22.068 1.00 71.15 66 GLY A O 1
ATOM 451 N N . PHE A 1 68 ? 22.780 16.075 23.073 1.00 44.78 67 PHE A N 1
ATOM 452 C CA . PHE A 1 68 ? 23.598 15.706 21.900 1.00 52.45 67 PHE A CA 1
ATOM 453 C C . PHE A 1 68 ? 23.170 14.399 21.214 1.00 45.88 67 PHE A C 1
ATOM 454 O O . PHE A 1 68 ? 23.901 13.893 20.359 1.00 46.90 67 PHE A O 1
ATOM 456 N N . THR A 1 69 ? 22.006 13.848 21.569 1.00 34.85 68 THR A N 1
ATOM 457 C CA . THR A 1 69 ? 21.537 12.615 20.943 1.00 37.38 68 THR A CA 1
ATOM 458 C C . THR A 1 69 ? 21.119 12.866 19.513 1.00 44.33 68 THR A C 1
ATOM 459 O O . THR A 1 69 ? 20.363 13.818 19.250 1.00 31.91 68 THR A O 1
ATOM 463 N N . SER A 1 70 ? 21.573 11.994 18.611 1.00 55.32 69 SER A N 1
ATOM 464 C CA . SER A 1 70 ? 21.151 12.040 17.206 1.00 59.54 69 SER A CA 1
ATOM 465 C C . SER A 1 70 ? 20.214 10.847 16.995 1.00 34.90 69 SER A C 1
ATOM 466 O O . SER A 1 70 ? 20.537 9.714 17.380 1.00 32.98 69 SER A O 1
ATOM 469 N N . TYR A 1 71 ? 19.046 11.113 16.420 1.00 31.86 70 TYR A N 1
ATOM 470 C CA . TYR A 1 71 ? 18.052 10.084 16.190 1.00 33.25 70 TYR A CA 1
ATOM 471 C C . TYR A 1 71 ? 18.054 9.713 14.703 1.00 32.15 70 TYR A C 1
ATOM 472 O O . TYR A 1 71 ? 18.223 10.600 13.861 1.00 35.97 70 TYR A O 1
ATOM 481 N N . PRO A 1 72 ? 17.859 8.436 14.357 1.00 38.16 71 PRO A N 1
ATOM 482 C CA . PRO A 1 72 ? 17.588 7.333 15.303 1.00 31.89 71 PRO A CA 1
ATOM 483 C C . PRO A 1 72 ? 18.798 6.921 16.158 1.00 29.69 71 PRO A C 1
ATOM 484 O O . PRO A 1 72 ? 19.935 6.938 15.691 1.00 31.05 71 PRO A O 1
ATOM 488 N N . TYR A 1 73 ? 18.523 6.590 17.411 1.00 26.73 72 TYR A N 1
ATOM 489 C CA . TYR A 1 73 ? 19.541 6.207 18.384 1.00 25.07 72 TYR A CA 1
ATOM 490 C C . TYR A 1 73 ? 19.482 4.699 18.599 1.00 21.93 72 TYR A C 1
ATOM 491 O O . TYR A 1 73 ? 18.484 4.213 19.138 1.00 22.73 72 TYR A O 1
ATOM 500 N N . VAL A 1 74 ? 20.528 3.972 18.165 1.00 20.99 73 VAL A N 1
ATOM 501 C CA . VAL A 1 74 ? 20.643 2.519 18.383 1.00 19.73 73 VAL A CA 1
ATOM 502 C C . VAL A 1 74 ? 21.488 2.383 19.604 1.00 18.22 73 VAL A C 1
ATOM 503 O O . VAL A 1 74 ? 22.682 2.720 19.576 1.00 20.05 73 VAL A O 1
ATOM 507 N N . LEU A 1 75 ? 20.893 1.886 20.679 1.00 18.68 74 LEU A N 1
ATOM 508 C CA . LEU A 1 75 ? 21.646 1.728 21.918 1.00 20.39 74 LEU A CA 1
ATOM 509 C C . LEU A 1 75 ? 22.626 0.603 21.812 1.00 17.23 74 LEU A C 1
ATOM 510 O O . LEU A 1 75 ? 22.527 -0.249 20.929 1.00 16.38 74 LEU A O 1
ATOM 515 N N . GLY A 1 76 ? 23.572 0.601 22.746 1.00 19.01 75 GLY A N 1
ATOM 516 C CA . GLY A 1 76 ? 24.440 -0.542 22.963 1.00 18.01 75 GLY A CA 1
ATOM 517 C C . GLY A 1 76 ? 25.916 -0.201 22.920 1.00 16.40 75 GLY A C 1
ATOM 518 O O . GLY A 1 76 ? 26.551 -0.178 21.832 1.00 18.96 75 GLY A O 1
ATOM 519 N N . HIS A 1 77 ? 26.467 0.040 24.087 1.00 12.61 76 HIS A N 1
ATOM 520 C CA . HIS A 1 77 ? 27.846 0.473 24.148 1.00 12.07 76 HIS A CA 1
ATOM 521 C C . HIS A 1 77 ? 28.705 -0.416 25.019 1.00 11.38 76 HIS A C 1
ATOM 522 O O . HIS A 1 77 ? 29.837 -0.047 25.314 1.00 12.29 76 HIS A O 1
ATOM 529 N N . GLU A 1 78 ? 28.195 -1.587 25.394 1.00 11.72 77 GLU A N 1
ATOM 530 C CA . GLU A 1 78 ? 28.904 -2.539 26.254 1.00 11.34 77 GLU A CA 1
ATOM 531 C C . GLU A 1 78 ? 28.473 -3.924 25.778 1.00 10.88 77 GLU A C 1
ATOM 532 O O . GLU A 1 78 ? 27.331 -4.310 26.020 1.00 12.96 77 GLU A O 1
ATOM 538 N N . ILE A 1 79 ? 29.363 -4.598 25.040 1.00 10.63 78 ILE A N 1
ATOM 539 C CA . ILE A 1 79 ? 28.988 -5.838 24.399 1.00 11.22 78 ILE A CA 1
ATOM 540 C C . ILE A 1 79 ? 30.049 -6.893 24.566 1.00 10.15 78 ILE A C 1
ATOM 541 O O . ILE A 1 79 ? 31.242 -6.649 24.589 1.00 10.59 78 ILE A O 1
ATOM 546 N N . VAL A 1 80 ? 29.534 -8.115 24.638 1.00 10.38 79 VAL A N 1
ATOM 547 C CA . VAL A 1 80 ? 30.359 -9.291 24.467 1.00 10.59 79 VAL A CA 1
ATOM 548 C C . VAL A 1 80 ? 29.782 -10.073 23.299 1.00 10.69 79 VAL A C 1
ATOM 549 O O . VAL A 1 80 ? 28.561 -10.151 23.096 1.00 11.49 79 VAL A O 1
ATOM 553 N N . GLY A 1 81 ? 30.654 -10.694 22.526 1.00 10.87 80 GLY A N 1
ATOM 554 C CA . GLY A 1 81 ? 30.220 -11.436 21.358 1.00 11.95 80 GLY A CA 1
ATOM 555 C C . GLY A 1 81 ? 31.268 -12.397 20.899 1.00 10.69 80 GLY A C 1
ATOM 556 O O . GLY A 1 81 ? 32.219 -12.706 21.630 1.00 11.21 80 GLY A O 1
ATOM 557 N N . GLU A 1 82 ? 31.032 -12.950 19.714 1.00 11.17 81 GLU A N 1
ATOM 558 C CA . GLU A 1 82 ? 31.859 -14.001 19.161 1.00 11.31 81 GLU A CA 1
ATOM 559 C C . GLU A 1 82 ? 32.298 -13.586 17.765 1.00 10.73 81 GLU A C 1
ATOM 560 O O . GLU A 1 82 ? 31.483 -13.229 16.932 1.00 11.80 81 GLU A O 1
ATOM 566 N N . VAL A 1 83 ? 33.602 -13.697 17.505 1.00 10.47 82 VAL A N 1
ATOM 567 C CA . VAL A 1 83 ? 34.141 -13.289 16.234 1.00 10.60 82 VAL A CA 1
ATOM 568 C C . VAL A 1 83 ? 33.600 -14.178 15.101 1.00 10.48 82 VAL A C 1
ATOM 569 O O . VAL A 1 83 ? 33.629 -15.409 15.201 1.00 11.09 82 VAL A O 1
ATOM 573 N N . THR A 1 84 ? 33.152 -13.534 14.030 1.00 10.74 83 THR A N 1
ATOM 574 C CA . THR A 1 84 ? 32.652 -14.211 12.839 1.00 11.57 83 THR A CA 1
ATOM 575 C C . THR A 1 84 ? 33.551 -14.036 11.627 1.00 11.68 83 THR A C 1
ATOM 576 O O . THR A 1 84 ? 33.545 -14.920 10.761 1.00 13.58 83 THR A O 1
ATOM 580 N N A GLU A 1 85 ? 34.326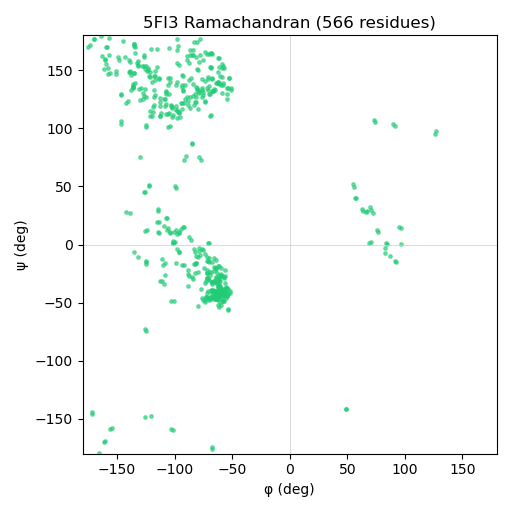 -12.962 11.559 0.50 11.86 84 GLU A N 1
ATOM 581 N N B GLU A 1 85 ? 34.310 -12.947 11.558 0.50 11.91 84 GLU A N 1
ATOM 582 C CA A GLU A 1 85 ? 35.244 -12.741 10.437 0.50 12.74 84 GLU A CA 1
ATOM 583 C CA B GLU A 1 85 ? 35.246 -12.708 10.459 0.50 12.42 84 GLU A CA 1
ATOM 584 C C A GLU A 1 85 ? 36.350 -11.848 10.945 0.50 11.59 84 GLU A C 1
ATOM 585 C C B GLU A 1 85 ? 36.360 -11.859 10.978 0.50 11.59 84 GLU A C 1
ATOM 586 O O A GLU A 1 85 ? 36.103 -10.986 11.795 0.50 12.47 84 GLU A O 1
ATOM 587 O O B GLU A 1 85 ? 36.109 -10.980 11.804 0.50 12.32 84 GLU A O 1
ATOM 598 N N . VAL A 1 86 ? 37.573 -12.061 10.454 1.00 12.98 85 VAL A N 1
ATOM 599 C CA . VAL A 1 86 ? 38.671 -11.143 10.719 1.00 13.72 85 VAL A CA 1
ATOM 600 C C . VAL A 1 86 ? 39.315 -10.720 9.426 1.00 13.21 85 VAL A C 1
ATOM 601 O O . VAL A 1 86 ? 39.378 -11.460 8.456 1.00 15.66 85 VAL A O 1
ATOM 605 N N . GLY A 1 87 ? 39.819 -9.500 9.431 1.00 13.79 86 GLY A N 1
ATOM 606 C CA . GLY A 1 87 ? 40.532 -8.987 8.259 1.00 15.17 86 GLY A CA 1
ATOM 607 C C . GLY A 1 87 ? 41.871 -9.673 8.073 1.00 15.25 86 GLY A C 1
ATOM 608 O O . GLY A 1 87 ? 42.406 -10.303 8.973 1.00 14.81 86 GLY A O 1
ATOM 609 N N . SER A 1 88 ? 42.422 -9.507 6.876 1.00 17.82 87 SER A N 1
ATOM 610 C CA . SER A 1 88 ? 43.637 -10.245 6.477 1.00 19.79 87 SER A CA 1
ATOM 611 C C . SER A 1 88 ? 44.868 -9.914 7.313 1.00 17.12 87 SER A C 1
ATOM 612 O O . SER A 1 88 ? 45.814 -10.688 7.323 1.00 21.79 87 SER A O 1
ATOM 615 N N . LYS A 1 89 ? 44.867 -8.753 7.981 1.00 16.77 88 LYS A N 1
ATOM 616 C CA . LYS A 1 89 ? 46.008 -8.369 8.792 1.00 18.64 88 LYS A CA 1
ATOM 617 C C . LYS A 1 89 ? 45.815 -8.600 10.278 1.00 16.29 88 LYS A C 1
ATOM 618 O O . LYS A 1 89 ? 46.676 -8.284 11.050 1.00 20.36 88 LYS A O 1
ATOM 624 N N . VAL A 1 90 ? 44.649 -9.138 10.666 1.00 14.92 89 VAL A N 1
ATOM 625 C CA . VAL A 1 90 ? 44.352 -9.395 12.055 1.00 13.97 89 VAL A CA 1
ATOM 626 C C . VAL A 1 90 ? 44.979 -10.718 12.500 1.00 14.65 89 VAL A C 1
ATOM 627 O O . VAL A 1 90 ? 44.694 -11.768 11.921 1.00 15.36 89 VAL A O 1
ATOM 631 N N . GLN A 1 91 ? 45.817 -10.654 13.524 1.00 15.42 90 GLN A N 1
ATOM 632 C CA . GLN A 1 91 ? 46.457 -11.830 14.113 1.00 16.68 90 GLN A CA 1
ATOM 633 C C . GLN A 1 91 ? 45.949 -12.152 15.503 1.00 15.33 90 GLN A C 1
ATOM 634 O O . GLN A 1 91 ? 45.935 -13.323 15.903 1.00 17.30 90 GLN A O 1
ATOM 640 N N . LYS A 1 92 ? 45.562 -11.115 16.250 1.00 14.26 91 LYS A N 1
ATOM 641 C CA . LYS A 1 92 ? 45.241 -11.282 17.651 1.00 15.77 91 LYS A CA 1
ATOM 642 C C . LYS A 1 92 ? 43.933 -12.040 17.871 1.00 14.70 91 LYS A C 1
ATOM 643 O O . LYS A 1 92 ? 43.770 -12.688 18.901 1.00 18.35 91 LYS A O 1
ATOM 649 N N . PHE A 1 93 ? 43.000 -11.915 16.940 1.00 12.22 92 PHE A N 1
ATOM 650 C CA . PHE A 1 93 ? 41.694 -12.527 17.054 1.00 11.43 92 PHE A CA 1
ATOM 651 C C . PHE A 1 93 ? 41.501 -13.535 15.934 1.00 11.39 92 PHE A C 1
ATOM 652 O O . PHE A 1 93 ? 41.990 -13.347 14.823 1.00 12.84 92 PHE A O 1
ATOM 660 N N . LYS A 1 94 ? 40.722 -14.556 16.244 1.00 11.56 93 LYS A N 1
ATOM 661 C CA . LYS A 1 94 ? 40.383 -15.643 15.337 1.00 11.78 93 LYS A CA 1
ATOM 662 C C . LYS A 1 94 ? 38.881 -15.858 15.400 1.00 11.58 93 LYS A C 1
ATOM 663 O O . LYS A 1 94 ? 38.209 -15.562 16.397 1.00 11.49 93 LYS A O 1
ATOM 669 N N . VAL A 1 95 ? 38.341 -16.426 14.321 1.00 11.59 94 VAL A N 1
ATOM 670 C CA . VAL A 1 95 ? 36.946 -16.819 14.303 1.00 11.59 94 VAL A CA 1
ATOM 671 C C . VAL A 1 95 ? 36.602 -17.669 15.510 1.00 11.69 94 VAL A C 1
ATOM 672 O O . VAL A 1 95 ? 37.341 -18.602 15.869 1.00 13.00 94 VAL A O 1
ATOM 676 N N . GLY A 1 96 ? 35.463 -17.338 16.134 1.00 11.16 95 GLY A N 1
ATOM 677 C CA . GLY A 1 96 ? 34.990 -18.056 17.300 1.00 11.42 95 GLY A CA 1
ATOM 678 C C . GLY A 1 96 ? 35.453 -17.484 18.629 1.00 11.23 95 GLY A C 1
ATOM 679 O O . GLY A 1 96 ? 34.938 -17.871 19.683 1.00 12.13 95 GLY A O 1
ATOM 680 N N . ASP A 1 97 ? 36.438 -16.598 18.636 1.00 10.85 96 ASP A N 1
ATOM 681 C CA . ASP A 1 97 ? 36.881 -16.032 19.904 1.00 11.11 96 ASP A CA 1
ATOM 682 C C . ASP A 1 97 ? 35.763 -15.237 20.549 1.00 10.77 96 ASP A C 1
ATOM 683 O O . ASP A 1 97 ? 35.065 -14.468 19.889 1.00 11.36 96 ASP A O 1
ATOM 688 N N . LYS A 1 98 ? 35.630 -15.371 21.866 1.00 11.08 97 LYS A N 1
ATOM 689 C CA . LYS A 1 98 ? 34.785 -14.481 22.643 1.00 10.83 97 LYS A CA 1
ATOM 690 C C . LYS A 1 98 ? 35.542 -13.182 22.896 1.00 10.11 97 LYS A C 1
ATOM 691 O O . LYS A 1 98 ? 36.705 -13.195 23.296 1.00 10.93 97 LYS A O 1
ATOM 697 N N . VAL A 1 99 ? 34.849 -12.069 22.668 1.00 9.82 98 VAL A N 1
ATOM 698 C CA . VAL A 1 99 ? 35.456 -10.754 22.724 1.00 9.93 98 VAL A CA 1
ATOM 699 C C . VAL A 1 99 ? 34.522 -9.764 23.393 1.00 9.62 98 VAL A C 1
ATOM 700 O O . VAL A 1 99 ? 33.325 -9.965 23.462 1.00 10.93 98 VAL A O 1
ATOM 704 N N . GLY A 1 100 ? 35.122 -8.683 23.882 1.00 9.97 99 GLY A N 1
ATOM 705 C CA . GLY A 1 100 ? 34.385 -7.556 24.452 1.00 10.31 99 GLY A CA 1
ATOM 706 C C . GLY A 1 100 ? 34.730 -6.280 23.733 1.00 10.56 99 GLY A C 1
ATOM 707 O O . GLY A 1 100 ? 35.838 -6.090 23.253 1.00 11.75 99 GLY A O 1
ATOM 708 N N . VAL A 1 101 ? 33.739 -5.384 23.715 1.00 10.49 100 VAL A N 1
ATOM 709 C CA . VAL A 1 101 ? 33.884 -4.040 23.131 1.00 10.78 100 VAL A CA 1
ATOM 710 C C . VAL A 1 101 ? 33.202 -3.053 24.088 1.00 10.31 100 VAL A C 1
ATOM 711 O O . VAL A 1 101 ? 32.066 -3.292 24.533 1.00 10.95 100 VAL A O 1
ATOM 715 N N . ALA A 1 102 ? 33.908 -1.953 24.369 1.00 10.90 101 ALA A N 1
ATOM 716 C CA . ALA A 1 102 ? 33.396 -0.885 25.205 1.00 11.12 101 ALA A CA 1
ATOM 717 C C . ALA A 1 102 ? 32.924 0.279 24.362 1.00 11.48 101 ALA A C 1
ATOM 718 O O . ALA A 1 102 ? 32.600 0.124 23.203 1.00 13.69 101 ALA A O 1
ATOM 720 N N . SER A 1 103 ? 32.824 1.455 24.960 1.00 11.86 102 SER A N 1
ATOM 721 C CA . SER A 1 103 ? 32.099 2.524 24.307 1.00 13.44 102 SER A CA 1
ATOM 722 C C . SER A 1 103 ? 32.859 3.260 23.226 1.00 13.86 102 SER A C 1
ATOM 723 O O . SER A 1 103 ? 32.234 3.864 22.404 1.00 17.71 102 SER A O 1
ATOM 726 N N A ILE A 1 104 ? 34.183 3.290 23.282 0.50 13.79 103 ILE A N 1
ATOM 727 N N B ILE A 1 104 ? 34.176 3.267 23.263 0.50 13.62 103 ILE A N 1
ATOM 728 C CA A ILE A 1 104 ? 34.989 4.023 22.308 0.50 15.03 103 ILE A CA 1
ATOM 729 C CA B ILE A 1 104 ? 34.947 3.989 22.261 0.50 14.17 103 ILE A CA 1
ATOM 730 C C A ILE A 1 104 ? 35.547 3.025 21.308 0.50 13.05 103 ILE A C 1
ATOM 731 C C B ILE A 1 104 ? 35.553 3.013 21.296 0.50 12.62 103 ILE A C 1
ATOM 732 O O A ILE A 1 104 ? 36.175 2.048 21.708 0.50 13.84 103 ILE A O 1
ATOM 733 O O B ILE A 1 104 ? 36.176 2.035 21.696 0.50 13.69 103 ILE A O 1
ATOM 742 N N . ILE A 1 105 ? 35.318 3.262 20.018 1.00 13.38 104 ILE A N 1
ATOM 743 C CA A ILE A 1 105 ? 35.761 2.335 18.974 0.50 12.98 104 ILE A CA 1
ATOM 744 C CA B ILE A 1 105 ? 35.755 2.338 18.976 0.50 13.23 104 ILE A CA 1
ATOM 745 C C . ILE A 1 105 ? 36.552 2.998 17.852 1.00 13.39 104 ILE A C 1
ATOM 746 O O . ILE A 1 105 ? 36.987 2.306 16.914 1.00 14.64 104 ILE A O 1
ATOM 755 N N A GLU A 1 106 ? 36.814 4.299 17.966 0.50 14.43 105 GLU A N 1
ATOM 756 N N B GLU A 1 106 ? 36.814 4.298 17.961 0.50 14.56 105 GLU A N 1
ATOM 757 C CA A GLU A 1 106 ? 37.611 5.008 16.975 0.50 15.12 105 GLU A CA 1
ATOM 758 C CA B GLU A 1 106 ? 37.655 4.989 16.992 0.50 15.46 105 GLU A CA 1
ATOM 759 C C A GLU A 1 106 ? 38.137 6.276 17.621 0.50 15.96 105 GLU A C 1
ATOM 760 C C B GLU A 1 106 ? 38.146 6.270 17.628 0.50 16.19 105 GLU A C 1
ATOM 761 O O A GLU A 1 106 ? 37.429 6.905 18.391 0.50 17.70 105 GLU A O 1
ATOM 762 O O B GLU A 1 106 ? 37.428 6.902 18.389 0.50 17.98 105 GLU A O 1
ATOM 773 N N . THR A 1 107 ? 39.388 6.618 17.339 1.00 14.90 106 THR A N 1
ATOM 774 C CA . THR A 1 107 ? 39.979 7.863 17.786 1.00 16.04 106 THR A CA 1
ATOM 775 C C . THR A 1 107 ? 40.880 8.396 16.671 1.00 17.70 106 THR A C 1
ATOM 776 O O . THR A 1 107 ? 41.085 7.727 15.657 1.00 19.81 106 THR A O 1
ATOM 780 N N . CYS A 1 108 ? 41.444 9.589 16.850 1.00 18.15 107 CYS A N 1
ATOM 781 C CA . CYS A 1 108 ? 42.218 10.165 15.762 1.00 20.60 107 CYS A CA 1
ATOM 782 C C . CYS A 1 108 ? 43.540 9.450 15.541 1.00 21.98 107 CYS A C 1
ATOM 783 O O . CYS A 1 108 ? 44.048 9.432 14.409 1.00 28.24 107 CYS A O 1
ATOM 786 N N . GLY A 1 109 ? 44.099 8.876 16.594 1.00 21.60 108 GLY A N 1
ATOM 787 C CA . GLY A 1 109 ? 45.344 8.104 16.533 1.00 22.73 108 GLY A CA 1
ATOM 788 C C . GLY A 1 109 ? 46.638 8.889 16.563 1.00 26.38 108 GLY A C 1
ATOM 789 O O . GLY A 1 109 ? 47.702 8.287 16.626 1.00 32.68 108 GLY A O 1
ATOM 790 N N . LYS A 1 110 ? 46.548 10.216 16.580 1.00 25.72 109 LYS A N 1
ATOM 791 C CA . LYS A 1 110 ? 47.725 11.070 16.381 1.00 26.70 109 LYS A CA 1
ATOM 792 C C . LYS A 1 110 ? 47.912 12.205 17.382 1.00 27.20 109 LYS A C 1
ATOM 793 O O . LYS A 1 110 ? 48.973 12.802 17.409 1.00 30.84 109 LYS A O 1
ATOM 796 N N . CYS A 1 111 ? 46.913 12.486 18.209 1.00 23.91 110 CYS A N 1
ATOM 797 C CA . CYS A 1 111 ? 47.016 13.532 19.221 1.00 20.93 110 CYS A CA 1
ATOM 798 C C . CYS A 1 111 ? 47.765 13.046 20.451 1.00 20.52 110 CYS A C 1
ATOM 799 O O . CYS A 1 111 ? 48.092 11.833 20.584 1.00 20.99 110 CYS A O 1
ATOM 802 N N . GLU A 1 112 ? 48.000 13.982 21.373 1.00 19.43 111 GLU A N 1
ATOM 803 C CA . GLU A 1 112 ? 48.708 13.643 22.578 1.00 18.64 111 GLU A CA 1
ATOM 804 C C . GLU A 1 112 ? 47.996 12.529 23.366 1.00 16.84 111 GLU A C 1
ATOM 805 O O . GLU A 1 112 ? 48.640 11.643 23.938 1.00 18.29 111 GLU A O 1
ATOM 811 N N . MET A 1 113 ? 46.679 12.610 23.458 1.00 16.13 112 MET A N 1
ATOM 812 C CA . MET A 1 113 ? 45.954 11.611 24.227 1.00 15.08 112 MET A CA 1
ATOM 813 C C . MET A 1 113 ? 46.032 10.224 23.570 1.00 14.79 112 MET A C 1
ATOM 814 O O . MET A 1 113 ? 46.223 9.214 24.252 1.00 16.63 112 MET A O 1
ATOM 819 N N . CYS A 1 114 ? 45.926 10.194 22.251 1.00 15.97 113 CYS A N 1
ATOM 820 C CA . CYS A 1 114 ? 46.029 8.927 21.537 1.00 16.54 113 CYS A CA 1
ATOM 821 C C . CYS A 1 114 ? 47.414 8.303 21.651 1.00 17.89 113 CYS A C 1
ATOM 822 O O . CYS A 1 114 ? 47.554 7.113 21.935 1.00 19.28 113 CYS A O 1
ATOM 825 N N . THR A 1 115 ? 48.443 9.113 21.434 1.00 19.28 114 THR A N 1
ATOM 826 C CA . THR A 1 115 ? 49.816 8.595 21.420 1.00 21.12 114 THR A CA 1
ATOM 827 C C . THR A 1 115 ? 50.292 8.211 22.818 1.00 21.33 114 THR A C 1
ATOM 828 O O . THR A 1 115 ? 51.152 7.358 22.958 1.00 26.84 114 THR A O 1
ATOM 832 N N . ASN A 1 116 ? 49.695 8.812 23.851 1.00 19.66 115 ASN A N 1
ATOM 833 C CA . ASN A 1 116 ? 49.995 8.423 25.247 1.00 19.46 115 ASN A CA 1
ATOM 834 C C . ASN A 1 116 ? 49.074 7.343 25.814 1.00 19.47 115 ASN A C 1
ATOM 835 O O . ASN A 1 116 ? 49.069 7.105 27.011 1.00 20.53 115 ASN A O 1
ATOM 840 N N . GLU A 1 117 ? 48.336 6.660 24.946 1.00 18.67 116 GLU A N 1
ATOM 841 C CA . GLU A 1 117 ? 47.530 5.507 25.310 1.00 19.37 116 GLU A CA 1
ATOM 842 C C . GLU A 1 117 ? 46.430 5.860 26.306 1.00 17.10 116 GLU A C 1
ATOM 843 O O . GLU A 1 117 ? 46.010 5.009 27.103 1.00 18.46 116 GLU A O 1
ATOM 849 N N . VAL A 1 118 ? 45.944 7.102 26.228 1.00 14.72 117 VAL A N 1
ATOM 850 C CA . VAL A 1 118 ? 44.758 7.548 26.947 1.00 14.31 117 VAL A CA 1
ATOM 851 C C . VAL A 1 118 ? 43.754 8.066 25.926 1.00 13.29 117 VAL A C 1
ATOM 852 O O . VAL A 1 118 ? 43.166 9.124 26.063 1.00 13.39 117 VAL A O 1
ATOM 856 N N . GLU A 1 119 ? 43.510 7.222 24.921 1.00 13.09 118 GLU A N 1
ATOM 857 C CA . GLU A 1 119 ? 42.765 7.638 23.749 1.00 13.19 118 GLU A CA 1
ATOM 858 C C . GLU A 1 119 ? 41.287 7.875 23.992 1.00 11.95 118 GLU A C 1
ATOM 859 O O . GLU A 1 119 ? 40.622 8.507 23.178 1.00 12.52 118 GLU A O 1
ATOM 865 N N . ASN A 1 120 ? 40.773 7.400 25.123 1.00 11.24 119 ASN A N 1
ATOM 866 C CA . ASN A 1 120 ? 39.413 7.764 25.489 1.00 11.31 119 ASN A CA 1
ATOM 867 C C . ASN A 1 120 ? 39.238 9.261 25.690 1.00 11.43 119 ASN A C 1
ATOM 868 O O . ASN A 1 120 ? 38.102 9.729 25.664 1.00 12.43 119 ASN A O 1
ATOM 873 N N . TYR A 1 121 ? 40.336 9.985 25.890 1.00 11.73 120 TYR A N 1
ATOM 874 C CA . TYR A 1 121 ? 40.305 11.448 25.989 1.00 12.71 120 TYR A CA 1
ATOM 875 C C . TYR A 1 121 ? 40.667 12.142 24.707 1.00 13.43 120 TYR A C 1
ATOM 876 O O . TYR A 1 121 ? 40.801 13.365 24.698 1.00 14.89 120 TYR A O 1
ATOM 885 N N . CYS A 1 122 ? 40.792 11.415 23.607 1.00 13.96 121 CYS A N 1
ATOM 886 C CA . CYS A 1 122 ? 40.951 12.053 22.301 1.00 14.92 121 CYS A CA 1
ATOM 887 C C . CYS A 1 122 ? 39.820 13.024 22.078 1.00 16.05 121 CYS A C 1
ATOM 888 O O . CYS A 1 122 ? 38.664 12.631 22.207 1.00 17.44 121 CYS A O 1
ATOM 891 N N . PRO A 1 123 ? 40.109 14.298 21.779 1.00 19.58 122 PRO A N 1
ATOM 892 C CA . PRO A 1 123 ? 38.999 15.189 21.484 1.00 22.96 122 PRO A CA 1
ATOM 893 C C . PRO A 1 123 ? 38.078 14.720 20.336 1.00 24.14 122 PRO A C 1
ATOM 894 O O . PRO A 1 123 ? 36.925 15.141 20.283 1.00 29.26 122 PRO A O 1
ATOM 898 N N . GLU A 1 124 ? 38.574 13.845 19.450 1.00 23.75 123 GLU A N 1
ATOM 899 C CA . GLU A 1 124 ? 37.785 13.268 18.346 1.00 25.33 123 GLU A CA 1
ATOM 900 C C . GLU A 1 124 ? 37.398 11.795 18.564 1.00 26.32 123 GLU A C 1
ATOM 901 O O . GLU A 1 124 ? 37.142 11.065 17.599 1.00 31.41 123 GLU A O 1
ATOM 904 N N . ALA A 1 125 ? 37.368 11.341 19.815 1.00 23.54 124 ALA A N 1
ATOM 905 C CA . ALA A 1 125 ? 37.007 9.955 20.109 1.00 23.16 124 ALA A CA 1
ATOM 906 C C . ALA A 1 125 ? 35.598 9.727 19.620 1.00 25.73 124 ALA A C 1
ATOM 907 O O . ALA A 1 125 ? 34.728 10.594 19.769 1.00 27.81 124 ALA A O 1
ATOM 909 N N . GLY A 1 126 ? 35.418 8.561 19.005 1.00 25.34 125 GLY A N 1
ATOM 910 C CA . GLY A 1 126 ? 34.157 8.106 18.448 1.00 24.95 125 GLY A CA 1
ATOM 911 C C . GLY A 1 126 ? 33.530 6.982 19.270 1.00 21.62 125 GLY A C 1
ATOM 912 O O . GLY A 1 126 ? 34.094 5.881 19.402 1.00 21.33 125 GLY A O 1
ATOM 913 N N . SER A 1 127 ? 32.330 7.235 19.790 1.00 24.80 126 SER A N 1
ATOM 914 C CA . SER A 1 127 ? 31.628 6.258 20.591 1.00 23.99 126 SER A CA 1
ATOM 915 C C . SER A 1 127 ? 30.958 5.227 19.682 1.00 25.09 126 SER A C 1
ATOM 916 O O . SER A 1 127 ? 30.594 5.519 18.550 1.00 27.49 126 SER A O 1
ATOM 918 N N . ILE A 1 128 ? 30.815 4.001 20.177 1.00 24.79 127 ILE A N 1
ATOM 919 C CA . ILE A 1 128 ? 30.141 2.949 19.423 1.00 25.70 127 ILE A CA 1
ATOM 920 C C . ILE A 1 128 ? 28.675 3.307 19.134 1.00 27.34 127 ILE A C 1
ATOM 921 O O . ILE A 1 128 ? 28.176 3.012 18.058 1.00 31.58 127 ILE A O 1
ATOM 923 N N . ASP A 1 129 ? 28.004 3.971 20.072 1.00 24.81 128 ASP A N 1
ATOM 924 C CA . ASP A 1 129 ? 26.601 4.349 19.886 1.00 27.70 128 ASP A CA 1
ATOM 925 C C . ASP A 1 129 ? 26.392 5.590 19.024 1.00 31.63 128 ASP A C 1
ATOM 926 O O . ASP A 1 129 ? 25.261 5.865 18.645 1.00 35.79 128 ASP A O 1
ATOM 928 N N . SER A 1 130 ? 27.453 6.335 18.705 1.00 30.25 129 SER A N 1
ATOM 929 C CA . SER A 1 130 ? 27.345 7.512 17.839 1.00 34.07 129 SER A CA 1
ATOM 930 C C . SER A 1 130 ? 27.085 7.152 16.363 1.00 37.98 129 SER A C 1
ATOM 931 O O . SER A 1 130 ? 26.523 7.964 15.629 1.00 77.48 129 SER A O 1
ATOM 933 N N . ASN A 1 131 ? 27.480 5.943 15.948 1.00 38.61 130 ASN A N 1
ATOM 934 C CA . ASN A 1 131 ? 27.291 5.437 14.577 1.00 40.15 130 ASN A CA 1
ATOM 935 C C . ASN A 1 131 ? 26.560 4.078 14.578 1.00 37.81 130 ASN A C 1
ATOM 936 O O . ASN A 1 131 ? 26.917 3.141 13.857 1.00 47.63 130 ASN A O 1
ATOM 938 N N . TYR A 1 132 ? 25.505 4.031 15.378 1.00 30.47 131 TYR A N 1
ATOM 939 C CA . TYR A 1 132 ? 24.723 2.854 15.671 1.00 22.31 131 TYR A CA 1
ATOM 940 C C . TYR A 1 132 ? 25.423 1.853 16.581 1.00 20.05 131 TYR A C 1
ATOM 941 O O . TYR A 1 132 ? 26.362 1.118 16.207 1.00 20.29 131 TYR A O 1
ATOM 950 N N . GLY A 1 133 ? 24.938 1.811 17.810 1.00 18.96 132 GLY A N 1
ATOM 951 C CA . GLY A 1 133 ? 25.420 0.899 18.785 1.00 18.17 132 GLY A CA 1
ATOM 952 C C . GLY A 1 133 ? 25.119 -0.552 18.502 1.00 16.36 132 GLY A C 1
ATOM 953 O O . GLY A 1 133 ? 24.605 -0.934 17.450 1.00 20.63 132 GLY A O 1
ATOM 954 N N . ALA A 1 134 ? 25.475 -1.361 19.471 1.00 16.40 133 ALA A N 1
ATOM 955 C CA . ALA A 1 134 ? 25.568 -2.794 19.198 1.00 17.55 133 ALA A CA 1
ATOM 956 C C . ALA A 1 134 ? 24.527 -3.599 19.988 1.00 15.38 133 ALA A C 1
ATOM 957 O O . ALA A 1 134 ? 24.748 -4.775 20.203 1.00 16.38 133 ALA A O 1
ATOM 959 N N . CYS A 1 135 ? 23.359 -2.998 20.314 1.00 15.21 134 CYS A N 1
ATOM 960 C CA . CYS A 1 135 ? 22.157 -3.804 20.566 1.00 15.10 134 CYS A CA 1
ATOM 961 C C . CYS A 1 135 ? 21.619 -4.235 19.192 1.00 14.71 134 CYS A C 1
ATOM 962 O O . CYS A 1 135 ? 20.653 -3.687 18.668 1.00 16.33 134 CYS A O 1
ATOM 965 N N . SER A 1 136 ? 22.344 -5.166 18.600 1.00 14.38 135 SER A N 1
ATOM 966 C CA . SER A 1 136 ? 22.188 -5.548 17.210 1.00 14.20 135 SER A CA 1
ATOM 967 C C . SER A 1 136 ? 22.766 -6.911 16.991 1.00 14.05 135 SER A C 1
ATOM 968 O O . SER A 1 136 ? 23.445 -7.463 17.848 1.00 14.60 135 SER A O 1
ATOM 971 N N . ASN A 1 137 ? 22.490 -7.460 15.808 1.00 13.30 136 ASN A N 1
ATOM 972 C CA . ASN A 1 137 ? 22.956 -8.810 15.508 1.00 13.61 136 ASN A CA 1
ATOM 973 C C . ASN A 1 137 ? 24.463 -8.896 15.368 1.00 12.67 136 ASN A C 1
ATOM 974 O O . ASN A 1 137 ? 25.076 -9.865 15.824 1.00 13.34 136 ASN A O 1
ATOM 979 N N A ILE A 1 138 ? 25.053 -7.889 14.733 0.50 13.17 137 ILE A N 1
ATOM 980 N N B ILE A 1 138 ? 25.056 -7.894 14.728 0.50 13.22 137 ILE A N 1
ATOM 981 C CA A ILE A 1 138 ? 26.446 -7.905 14.337 0.50 13.72 137 ILE A CA 1
ATOM 982 C CA B ILE A 1 138 ? 26.480 -7.896 14.434 0.50 13.45 137 ILE A CA 1
ATOM 983 C C A ILE A 1 138 ? 27.084 -6.547 14.612 0.50 14.15 137 ILE A C 1
ATOM 984 C C B ILE A 1 138 ? 27.083 -6.539 14.659 0.50 13.76 137 ILE A C 1
ATOM 985 O O A ILE A 1 138 ? 26.400 -5.525 14.583 0.50 15.99 137 ILE A O 1
ATOM 986 O O B ILE A 1 138 ? 26.399 -5.522 14.592 0.50 15.96 137 ILE A O 1
ATOM 995 N N . ALA A 1 139 ? 28.383 -6.555 14.896 1.00 12.78 138 ALA A N 1
ATOM 996 C CA . ALA A 1 139 ? 29.185 -5.347 15.048 1.00 12.67 138 ALA A CA 1
ATOM 997 C C . ALA A 1 139 ? 30.459 -5.583 14.243 1.00 11.84 138 ALA A C 1
ATOM 998 O O . ALA A 1 139 ? 30.900 -6.722 14.059 1.00 12.55 138 ALA A O 1
ATOM 1000 N N A VAL A 1 140 ? 31.085 -4.491 13.792 0.50 11.95 139 VAL A N 1
ATOM 1001 N N B VAL A 1 140 ? 31.080 -4.493 13.792 0.50 11.92 139 VAL A N 1
ATOM 1002 C CA A VAL A 1 140 ? 32.350 -4.525 13.050 0.50 12.07 139 VAL A CA 1
ATOM 1003 C CA B VAL A 1 140 ? 32.367 -4.552 13.101 0.50 12.15 139 VAL A CA 1
ATOM 1004 C C A VAL A 1 140 ? 33.236 -3.475 13.687 0.50 11.88 139 VAL A C 1
ATOM 1005 C C B VAL A 1 140 ? 33.240 -3.476 13.693 0.50 11.89 139 VAL A C 1
ATOM 1006 O O A VAL A 1 140 ? 32.912 -2.280 13.644 0.50 13.46 139 VAL A O 1
ATOM 1007 O O B VAL A 1 140 ? 32.908 -2.282 13.642 0.50 13.41 139 VAL A O 1
ATOM 1014 N N . ILE A 1 141 ? 34.360 -3.894 14.263 1.00 11.40 140 ILE A N 1
ATOM 1015 C CA . ILE A 1 141 ? 35.172 -3.028 15.116 1.00 11.63 140 ILE A CA 1
ATOM 1016 C C . ILE A 1 141 ? 36.630 -3.182 14.728 1.00 11.37 140 ILE A C 1
ATOM 1017 O O . ILE A 1 141 ? 37.118 -4.286 14.535 1.00 12.04 140 ILE A O 1
ATOM 1022 N N . ASN A 1 142 ? 37.356 -2.061 14.646 1.00 11.97 141 ASN A N 1
ATOM 1023 C CA . ASN A 1 142 ? 38.793 -2.135 14.461 1.00 11.82 141 ASN A CA 1
ATOM 1024 C C . ASN A 1 142 ? 39.416 -2.942 15.609 1.00 11.43 141 ASN A C 1
ATOM 1025 O O . ASN A 1 142 ? 39.051 -2.746 16.775 1.00 11.88 141 ASN A O 1
ATOM 1030 N N . GLU A 1 143 ? 40.363 -3.824 15.283 1.00 11.86 142 GLU A N 1
ATOM 1031 C CA . GLU A 1 143 ? 40.916 -4.743 16.246 1.00 11.93 142 GLU A CA 1
ATOM 1032 C C . GLU A 1 143 ? 41.517 -4.067 17.477 1.00 12.12 142 GLU A C 1
ATOM 1033 O O . GLU A 1 143 ? 41.593 -4.686 18.526 1.00 13.05 142 GLU A O 1
ATOM 1039 N N . ASN A 1 144 ? 41.987 -2.818 17.337 1.00 12.11 143 ASN A N 1
ATOM 1040 C CA . ASN A 1 144 ? 42.614 -2.131 18.462 1.00 12.59 143 ASN A CA 1
ATOM 1041 C C . ASN A 1 144 ? 41.628 -1.750 19.549 1.00 11.76 143 ASN A C 1
ATOM 1042 O O . ASN A 1 144 ? 42.058 -1.366 20.620 1.00 13.24 143 ASN A O 1
ATOM 1047 N N . PHE A 1 145 ? 40.335 -1.861 19.272 1.00 10.90 144 PHE A N 1
ATOM 1048 C CA . PHE A 1 145 ? 39.297 -1.497 20.232 1.00 10.95 144 PHE A CA 1
ATOM 1049 C C . PHE A 1 145 ? 38.484 -2.696 20.697 1.00 10.60 144 PHE A C 1
ATOM 1050 O O . PHE A 1 145 ? 37.405 -2.530 21.260 1.00 11.70 144 PHE A O 1
ATOM 1058 N N . VAL A 1 146 ? 39.042 -3.893 20.513 1.00 10.68 145 VAL A N 1
ATOM 1059 C CA . VAL A 1 146 ? 38.425 -5.148 20.955 1.00 10.38 145 VAL A CA 1
ATOM 1060 C C . VAL A 1 146 ? 39.348 -5.802 21.975 1.00 10.45 145 VAL A C 1
ATOM 1061 O O . VAL A 1 146 ? 40.558 -5.732 21.840 1.00 11.25 145 VAL A O 1
ATOM 1065 N N . ILE A 1 147 ? 38.767 -6.469 22.987 1.00 10.82 146 ILE A N 1
ATOM 1066 C CA . ILE A 1 147 ? 39.576 -7.299 23.878 1.00 11.50 146 ILE A CA 1
ATOM 1067 C C . ILE A 1 147 ? 39.154 -8.751 23.783 1.00 11.34 146 ILE A C 1
ATOM 1068 O O . ILE A 1 147 ? 37.981 -9.069 23.503 1.00 11.81 146 ILE A O 1
ATOM 1073 N N A ARG A 1 148 ? 40.101 -9.648 24.051 0.50 11.82 147 ARG A N 1
ATOM 1074 N N B ARG A 1 148 ? 40.097 -9.643 24.049 0.50 11.76 147 ARG A N 1
ATOM 1075 C CA A ARG A 1 148 ? 39.764 -11.061 24.242 0.50 11.92 147 ARG A CA 1
ATOM 1076 C CA B ARG A 1 148 ? 39.760 -11.050 24.224 0.50 12.16 147 ARG A CA 1
ATOM 1077 C C A ARG A 1 148 ? 39.084 -11.222 25.598 0.50 11.57 147 ARG A C 1
ATOM 1078 C C B ARG A 1 148 ? 39.092 -11.230 25.594 0.50 11.62 147 ARG A C 1
ATOM 1079 O O A ARG A 1 148 ? 39.557 -10.713 26.613 0.50 13.46 147 ARG A O 1
ATOM 1080 O O B ARG A 1 148 ? 39.562 -10.712 26.606 0.50 13.59 147 ARG A O 1
ATOM 1095 N N . TRP A 1 149 ? 37.974 -11.939 25.615 1.00 11.43 148 TRP A N 1
ATOM 1096 C CA . TRP A 1 149 ? 37.213 -12.117 26.841 1.00 11.56 148 TRP A CA 1
ATOM 1097 C C . TRP A 1 149 ? 3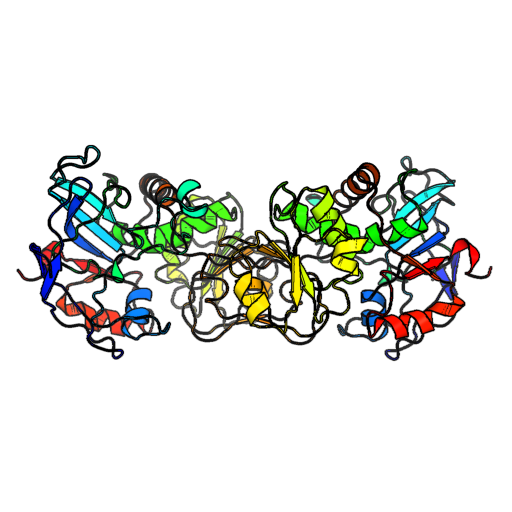7.800 -13.256 27.683 1.00 12.40 148 TRP A C 1
ATOM 1098 O O . TRP A 1 149 ? 37.941 -14.366 27.177 1.00 14.10 148 TRP A O 1
ATOM 1109 N N . PRO A 1 150 ? 38.130 -13.014 28.956 1.00 13.13 149 PRO A N 1
ATOM 1110 C CA . PRO A 1 150 ? 38.655 -14.078 29.803 1.00 14.45 149 PRO A CA 1
ATOM 1111 C C . PRO A 1 150 ? 37.662 -15.249 29.979 1.00 14.36 149 PRO A C 1
ATOM 1112 O O . PRO A 1 150 ? 36.505 -15.021 30.256 1.00 14.98 149 PRO A O 1
ATOM 1116 N N A GLU A 1 151 ? 38.135 -16.486 29.874 0.50 14.99 150 GLU A N 1
ATOM 1117 N N B GLU A 1 151 ? 38.143 -16.477 29.882 0.50 15.13 150 GLU A N 1
ATOM 1118 C CA A GLU A 1 151 ? 37.235 -17.646 29.987 0.50 16.06 150 GLU A CA 1
ATOM 1119 C CA B GLU A 1 151 ? 37.261 -17.635 29.998 0.50 15.85 150 GLU A CA 1
ATOM 1120 C C A GLU A 1 151 ? 36.554 -17.732 31.361 0.50 15.37 150 GLU A C 1
ATOM 1121 C C B GLU A 1 151 ? 36.562 -17.730 31.361 0.50 15.35 150 GLU A C 1
ATOM 1122 O O A GLU A 1 151 ? 35.442 -18.257 31.479 0.50 19.11 150 GLU A O 1
ATOM 1123 O O B GLU A 1 151 ? 35.450 -18.260 31.470 0.50 19.11 150 GLU A O 1
ATOM 1134 N N . ASN A 1 152 ? 37.221 -17.231 32.396 1.00 14.70 151 ASN A N 1
ATOM 1135 C CA . ASN A 1 152 ? 36.713 -17.316 33.750 1.00 16.34 151 ASN A CA 1
ATOM 1136 C C . ASN A 1 152 ? 35.841 -16.137 34.179 1.00 17.21 151 ASN A C 1
ATOM 1137 O O . ASN A 1 152 ? 35.515 -16.036 35.355 1.00 21.97 151 ASN A O 1
ATOM 1142 N N . LEU A 1 153 ? 35.421 -15.309 33.228 1.00 15.22 152 LEU A N 1
ATOM 1143 C CA . LEU A 1 153 ? 34.401 -14.312 33.472 1.00 14.82 152 LEU A CA 1
ATOM 1144 C C . LEU A 1 153 ? 33.152 -14.662 32.698 1.00 13.63 152 LEU A C 1
ATOM 1145 O O . LEU A 1 153 ? 33.176 -14.763 31.473 1.00 14.60 152 LEU A O 1
ATOM 1150 N N . PRO A 1 154 ? 32.011 -14.818 33.384 1.00 13.93 153 PRO A N 1
ATOM 1151 C CA . PRO A 1 154 ? 30.778 -15.100 32.666 1.00 13.86 153 PRO A CA 1
ATOM 1152 C C . PRO A 1 154 ? 30.472 -13.982 31.670 1.00 12.92 153 PRO A C 1
ATOM 1153 O O . PRO A 1 154 ? 30.704 -12.796 31.961 1.00 14.16 153 PRO A O 1
ATOM 1157 N N . LEU A 1 155 ? 29.921 -14.338 30.530 1.00 13.29 154 LEU A N 1
ATOM 1158 C CA . LEU A 1 155 ? 29.581 -13.353 29.524 1.00 13.06 154 LEU A CA 1
ATOM 1159 C C . LEU A 1 155 ? 28.453 -12.433 29.977 1.00 13.23 154 LEU A C 1
ATOM 1160 O O . LEU A 1 155 ? 28.497 -11.216 29.764 1.00 14.86 154 LEU A O 1
ATOM 1165 N N . ASP A 1 156 ? 27.434 -13.010 30.598 1.00 12.81 155 ASP A N 1
ATOM 1166 C CA . ASP A 1 156 ? 26.247 -12.244 30.948 1.00 13.07 155 ASP A CA 1
ATOM 1167 C C . ASP A 1 156 ? 26.483 -11.296 32.117 1.00 12.26 155 ASP A C 1
ATOM 1168 O O . ASP A 1 156 ? 26.136 -10.121 32.039 1.00 14.57 155 ASP A O 1
ATOM 1173 N N . SER A 1 157 ? 27.044 -11.791 33.197 1.00 12.39 156 SER A N 1
ATOM 1174 C CA . SER A 1 157 ? 27.290 -10.953 34.359 1.00 12.43 156 SER A CA 1
ATOM 1175 C C . SER A 1 157 ? 28.569 -10.143 34.194 1.00 11.70 156 SER A C 1
ATOM 1176 O O . SER A 1 157 ? 28.780 -9.164 34.925 1.00 12.47 156 SER A O 1
ATOM 1179 N N . GLY A 1 158 ? 29.419 -10.508 33.243 1.00 11.64 157 GLY A N 1
ATOM 1180 C CA . GLY A 1 158 ? 30.648 -9.785 33.026 1.00 11.45 157 GLY A CA 1
ATOM 1181 C C . GLY A 1 158 ? 30.544 -8.611 32.098 1.00 10.79 157 GLY A C 1
ATOM 1182 O O . GLY A 1 158 ? 31.349 -7.669 32.184 1.00 11.01 157 GLY A O 1
ATOM 1183 N N . VAL A 1 159 ? 29.593 -8.612 31.161 1.00 10.78 158 VAL A N 1
ATOM 1184 C CA . VAL A 1 159 ? 29.560 -7.558 30.141 1.00 10.61 158 VAL A CA 1
ATOM 1185 C C . VAL A 1 159 ? 29.513 -6.150 30.743 1.00 10.41 158 VAL A C 1
ATOM 1186 O O . VAL A 1 159 ? 30.140 -5.251 30.191 1.00 10.38 158 VAL A O 1
ATOM 1190 N N . PRO A 1 160 ? 28.812 -5.891 31.877 1.00 10.42 159 PRO A N 1
ATOM 1191 C CA . PRO A 1 160 ? 28.834 -4.520 32.387 1.00 10.31 159 PRO A CA 1
ATOM 1192 C C . PRO A 1 160 ? 30.197 -4.050 32.860 1.00 10.19 159 PRO A C 1
ATOM 1193 O O . PRO A 1 160 ? 30.369 -2.832 33.064 1.00 10.88 159 PRO A O 1
ATOM 1197 N N . LEU A 1 161 ? 31.178 -4.940 32.999 1.00 10.01 160 LEU A N 1
ATOM 1198 C CA . LEU A 1 161 ? 32.530 -4.493 33.278 1.00 10.53 160 LEU A CA 1
ATOM 1199 C C . LEU A 1 161 ? 33.034 -3.537 32.224 1.00 9.82 160 LEU A C 1
ATOM 1200 O O . LEU A 1 161 ? 33.899 -2.688 32.492 1.00 10.59 160 LEU A O 1
ATOM 1205 N N . LEU A 1 162 ? 32.533 -3.675 31.002 1.00 9.78 161 LEU A N 1
ATOM 1206 C CA . LEU A 1 162 ? 32.960 -2.837 29.877 1.00 10.36 161 LEU A CA 1
ATOM 1207 C C . LEU A 1 162 ? 32.375 -1.427 29.916 1.00 10.43 161 LEU A C 1
ATOM 1208 O O . LEU A 1 162 ? 32.737 -0.614 29.081 1.00 12.11 161 LEU A O 1
ATOM 1213 N N . CYS A 1 163 ? 31.520 -1.139 30.879 1.00 10.30 162 CYS A N 1
ATOM 1214 C CA . CYS A 1 163 ? 30.924 0.185 31.102 1.00 10.81 162 CYS A CA 1
ATOM 1215 C C . CYS A 1 163 ? 31.217 0.574 32.546 1.00 10.45 162 CYS A C 1
ATOM 1216 O O . CYS A 1 163 ? 32.104 1.407 32.801 1.00 12.08 162 CYS A O 1
ATOM 1219 N N . ALA A 1 164 ? 30.546 -0.047 33.503 1.00 11.34 163 ALA A N 1
ATOM 1220 C CA . ALA A 1 164 ? 30.783 0.263 34.908 1.00 11.50 163 ALA A CA 1
ATOM 1221 C C . ALA A 1 164 ? 32.210 -0.076 35.374 1.00 11.56 163 ALA A C 1
ATOM 1222 O O . ALA A 1 164 ? 32.801 0.669 36.150 1.00 12.66 163 ALA A O 1
ATOM 1224 N N . GLY A 1 165 ? 32.721 -1.233 34.965 1.00 11.08 164 GLY A N 1
ATOM 1225 C CA . GLY A 1 165 ? 34.008 -1.654 35.452 1.00 11.64 164 GLY A CA 1
ATOM 1226 C C . GLY A 1 165 ? 35.123 -0.702 35.045 1.00 11.27 164 GLY A C 1
ATOM 1227 O O . GLY A 1 165 ? 35.879 -0.215 35.878 1.00 12.70 164 GLY A O 1
ATOM 1228 N N . ILE A 1 166 ? 35.204 -0.400 33.752 1.00 11.02 165 ILE A N 1
ATOM 1229 C CA . ILE A 1 166 ? 36.257 0.506 33.298 1.00 11.02 165 ILE A CA 1
ATOM 1230 C C . ILE A 1 166 ? 36.064 1.912 33.858 1.00 10.72 165 ILE A C 1
ATOM 1231 O O . ILE A 1 166 ? 37.020 2.579 34.230 1.00 11.05 165 ILE A O 1
ATOM 1236 N N . THR A 1 167 ? 34.826 2.379 33.904 1.00 10.44 166 THR A N 1
ATOM 1237 C CA . THR A 1 167 ? 34.585 3.755 34.358 1.00 10.49 166 THR A CA 1
ATOM 1238 C C . THR A 1 167 ? 35.040 3.949 35.788 1.00 10.66 166 THR A C 1
ATOM 1239 O O . THR A 1 167 ? 35.540 5.025 36.128 1.00 11.39 166 THR A O 1
ATOM 1243 N N . ALA A 1 168 ? 34.874 2.934 36.637 1.00 11.19 167 ALA A N 1
ATOM 1244 C CA . ALA A 1 168 ? 35.408 2.976 38.005 1.00 12.07 167 ALA A CA 1
ATOM 1245 C C . ALA A 1 168 ? 36.905 2.734 38.065 1.00 11.50 167 ALA A C 1
ATOM 1246 O O . ALA A 1 168 ? 37.638 3.474 38.748 1.00 12.45 167 ALA A O 1
ATOM 1248 N N . TYR A 1 169 ? 37.378 1.720 37.359 1.00 11.42 168 TYR A N 1
ATOM 1249 C CA . TYR A 1 169 ? 38.759 1.288 37.478 1.00 12.00 168 TYR A CA 1
ATOM 1250 C C . TYR A 1 169 ? 39.732 2.370 37.035 1.00 11.26 168 TYR A C 1
ATOM 1251 O O . TYR A 1 169 ? 40.749 2.590 37.683 1.00 12.35 168 TYR A O 1
ATOM 1260 N N . SER A 1 170 ? 39.456 2.993 35.895 1.00 11.00 169 SER A N 1
ATOM 1261 C CA . SER A 1 170 ? 40.392 3.971 35.351 1.00 11.36 169 SER A CA 1
ATOM 1262 C C . SER A 1 170 ? 40.765 5.080 36.358 1.00 11.04 169 SER A C 1
ATOM 1263 O O . SER A 1 170 ? 41.951 5.279 36.634 1.00 11.78 169 SER A O 1
ATOM 1266 N N . PRO A 1 171 ? 39.790 5.807 36.925 1.00 10.77 170 PRO A N 1
ATOM 1267 C CA . PRO A 1 171 ? 40.158 6.835 37.895 1.00 10.85 170 PRO A CA 1
ATOM 1268 C C . PRO A 1 171 ? 40.635 6.263 39.218 1.00 10.59 170 PRO A C 1
ATOM 1269 O O . PRO A 1 171 ? 41.436 6.909 39.903 1.00 11.36 170 PRO A O 1
ATOM 1273 N N . MET A 1 172 ? 40.177 5.078 39.615 1.00 11.19 171 MET A N 1
ATOM 1274 C CA . MET A 1 172 ? 40.710 4.494 40.841 1.00 11.62 171 MET A CA 1
ATOM 1275 C C . MET A 1 172 ? 42.221 4.266 40.746 1.00 11.85 171 MET A C 1
ATOM 1276 O O . MET A 1 172 ? 42.966 4.529 41.691 1.00 13.14 171 MET A O 1
ATOM 1281 N N . LYS A 1 173 ? 42.675 3.806 39.584 1.00 11.83 172 LYS A N 1
ATOM 1282 C CA . LYS A 1 173 ? 44.106 3.656 39.377 1.00 12.58 172 LYS A CA 1
ATOM 1283 C C . LYS A 1 173 ? 44.791 5.017 39.211 1.00 12.51 172 LYS A C 1
ATOM 1284 O O . LYS A 1 173 ? 45.825 5.282 39.827 1.00 13.80 172 LYS A O 1
ATOM 1290 N N . ARG A 1 174 ? 44.197 5.902 38.402 1.00 11.68 173 ARG A N 1
ATOM 1291 C CA . ARG A 1 174 ? 44.860 7.177 38.089 1.00 11.65 173 ARG A CA 1
ATOM 1292 C C . ARG A 1 174 ? 45.058 8.021 39.334 1.00 11.75 173 ARG A C 1
ATOM 1293 O O . ARG A 1 174 ? 46.074 8.707 39.450 1.00 13.48 173 ARG A O 1
ATOM 1301 N N . TYR A 1 175 ? 44.074 8.018 40.230 1.00 11.55 174 TYR A N 1
ATOM 1302 C CA . TYR A 1 175 ? 44.086 8.888 41.408 1.00 12.00 174 TYR A CA 1
ATOM 1303 C C . TYR A 1 175 ? 44.405 8.143 42.686 1.00 12.47 174 TYR A C 1
ATOM 1304 O O . TYR A 1 175 ? 44.331 8.703 43.749 1.00 13.57 174 TYR A O 1
ATOM 1313 N N . GLY A 1 176 ? 44.914 6.914 42.579 1.00 12.93 175 GLY A N 1
ATOM 1314 C CA . GLY A 1 176 ? 45.461 6.226 43.744 1.00 14.59 175 GLY A CA 1
ATOM 1315 C C . GLY A 1 176 ? 44.434 5.779 44.759 1.00 14.11 175 GLY A C 1
ATOM 1316 O O . GLY A 1 176 ? 44.758 5.627 45.940 1.00 17.22 175 GLY A O 1
ATOM 1317 N N . LEU A 1 177 ? 43.222 5.485 44.300 1.00 13.53 176 LEU A N 1
ATOM 1318 C CA . LEU A 1 177 ? 42.151 4.957 45.147 1.00 14.06 176 LEU A CA 1
ATOM 1319 C C . LEU A 1 177 ? 42.068 3.450 44.956 1.00 14.60 176 LEU A C 1
ATOM 1320 O O . LEU A 1 177 ? 41.006 2.866 44.648 1.00 17.70 176 LEU A O 1
ATOM 1325 N N . ASP A 1 178 ? 43.232 2.827 45.072 1.00 15.39 177 ASP A N 1
ATOM 1326 C CA . ASP A 1 178 ? 43.424 1.411 44.752 1.00 15.59 177 ASP A CA 1
ATOM 1327 C C . ASP A 1 178 ? 44.375 0.704 45.702 1.00 16.46 177 ASP A C 1
ATOM 1328 O O . ASP A 1 178 ? 45.039 -0.248 45.337 1.00 19.09 177 ASP A O 1
ATOM 1333 N N . LYS A 1 179 ? 44.431 1.208 46.924 1.00 19.18 178 LYS A N 1
ATOM 1334 C CA . LYS A 1 179 ? 45.404 0.795 47.911 1.00 21.60 178 LYS A CA 1
ATOM 1335 C C . LYS A 1 179 ? 44.698 0.076 49.067 1.00 20.25 178 LYS A C 1
ATOM 1336 O O . LYS A 1 179 ? 43.619 0.473 49.494 1.00 18.17 178 LYS A O 1
ATOM 1342 N N . PRO A 1 180 ? 45.330 -0.972 49.604 1.00 19.98 179 PRO A N 1
ATOM 1343 C CA . PRO A 1 180 ? 44.712 -1.656 50.736 1.00 19.18 179 PRO A CA 1
ATOM 1344 C C . PRO A 1 180 ? 44.659 -0.814 51.991 1.00 17.42 179 PRO A C 1
ATOM 1345 O O . PRO A 1 180 ? 45.534 0.021 52.230 1.00 19.61 179 PRO A O 1
ATOM 1349 N N . GLY A 1 181 ? 43.562 -0.957 52.729 1.00 17.76 180 GLY A N 1
ATOM 1350 C CA . GLY A 1 181 ? 43.404 -0.319 54.013 1.00 22.40 180 GLY A CA 1
ATOM 1351 C C . GLY A 1 181 ? 42.831 1.062 53.967 1.00 24.23 180 GLY A C 1
ATOM 1352 O O . GLY A 1 181 ? 42.506 1.636 55.009 1.00 35.37 180 GLY A O 1
ATOM 1353 N N A LYS A 1 182 ? 42.696 1.609 52.760 0.50 20.24 181 LYS A N 1
ATOM 1354 N N B LYS A 1 182 ? 42.682 1.615 52.780 0.50 20.15 181 LYS A N 1
ATOM 1355 C CA A LYS A 1 182 ? 42.121 2.922 52.586 0.50 20.49 181 LYS A CA 1
ATOM 1356 C CA B LYS A 1 182 ? 42.114 2.931 52.674 0.50 20.20 181 LYS A CA 1
ATOM 1357 C C A LYS A 1 182 ? 40.621 2.863 52.711 0.50 16.73 181 LYS A C 1
ATOM 1358 C C B LYS A 1 182 ? 40.619 2.866 52.723 0.50 17.10 181 LYS A C 1
ATOM 1359 O O A LYS A 1 182 ? 40.005 1.809 52.570 0.50 18.78 181 LYS A O 1
ATOM 1360 O O B LYS A 1 182 ? 40.008 1.811 52.565 0.50 19.05 181 LYS A O 1
ATOM 1371 N N . ARG A 1 183 ? 40.038 4.022 52.978 1.00 14.09 182 ARG A N 1
ATOM 1372 C CA . ARG A 1 183 ? 38.616 4.142 53.222 1.00 12.65 182 ARG A CA 1
ATOM 1373 C C . ARG A 1 183 ? 38.009 4.854 52.030 1.00 11.41 182 ARG A C 1
ATOM 1374 O O . ARG A 1 183 ? 38.323 6.015 51.757 1.00 12.63 182 ARG A O 1
ATOM 1382 N N . ILE A 1 184 ? 37.147 4.144 51.312 1.00 10.50 183 ILE A N 1
ATOM 1383 C CA A ILE A 1 184 ? 36.574 4.632 50.064 0.50 10.51 183 ILE A CA 1
ATOM 1384 C CA B ILE A 1 184 ? 36.573 4.633 50.067 0.50 10.08 183 ILE A CA 1
ATOM 1385 C C . ILE A 1 184 ? 35.066 4.702 50.186 1.00 9.80 183 ILE A C 1
ATOM 1386 O O . ILE A 1 184 ? 34.413 3.738 50.591 1.00 11.38 183 ILE A O 1
ATOM 1395 N N . GLY A 1 185 ? 34.496 5.861 49.844 1.00 9.39 184 GLY A N 1
ATOM 1396 C CA . GLY A 1 185 ? 33.070 6.000 49.766 1.00 9.52 184 GLY A CA 1
ATOM 1397 C C . GLY A 1 185 ? 32.548 5.758 48.373 1.00 8.93 184 GLY A C 1
ATOM 1398 O O . GLY A 1 185 ? 33.211 6.108 47.392 1.00 9.99 184 GLY A O 1
ATOM 1399 N N . ILE A 1 186 ? 31.352 5.177 48.294 1.00 9.39 185 ILE A N 1
ATOM 1400 C CA . ILE A 1 186 ? 30.646 4.992 47.043 1.00 9.37 185 ILE A CA 1
ATOM 1401 C C . ILE A 1 186 ? 29.322 5.735 47.218 1.00 8.81 185 ILE A C 1
ATOM 1402 O O . ILE A 1 186 ? 28.505 5.337 48.053 1.00 9.79 185 ILE A O 1
ATOM 1407 N N . ALA A 1 187 ? 29.112 6.799 46.441 1.00 8.69 186 ALA A N 1
ATOM 1408 C CA . ALA A 1 187 ? 27.865 7.573 46.505 1.00 8.67 186 ALA A CA 1
ATOM 1409 C C . ALA A 1 187 ? 26.957 7.122 45.388 1.00 8.77 186 ALA A C 1
ATOM 1410 O O . ALA A 1 187 ? 27.282 7.267 44.198 1.00 9.24 186 ALA A O 1
ATOM 1412 N N . GLY A 1 188 ? 25.821 6.545 45.780 1.00 8.88 187 GLY A N 1
ATOM 1413 C CA . GLY A 1 188 ? 24.819 5.992 44.891 1.00 9.44 187 GLY A CA 1
ATOM 1414 C C . GLY A 1 188 ? 25.128 4.524 44.622 1.00 9.34 187 GLY A C 1
ATOM 1415 O O . GLY A 1 188 ? 26.045 4.205 43.872 1.00 10.26 187 GLY A O 1
ATOM 1416 N N . LEU A 1 189 ? 24.369 3.635 45.267 1.00 9.85 188 LEU A N 1
ATOM 1417 C CA . LEU A 1 189 ? 24.592 2.195 45.111 1.00 10.08 188 LEU A CA 1
ATOM 1418 C C . LEU A 1 189 ? 23.707 1.687 43.978 1.00 9.83 188 LEU A C 1
ATOM 1419 O O . LEU A 1 189 ? 22.700 0.990 44.185 1.00 11.15 188 LEU A O 1
ATOM 1424 N N . GLY A 1 190 ? 24.094 2.035 42.767 1.00 10.46 189 GLY A N 1
ATOM 1425 C CA . GLY A 1 190 ? 23.354 1.659 41.569 1.00 10.64 189 GLY A CA 1
ATOM 1426 C C . GLY A 1 190 ? 24.214 0.848 40.636 1.00 10.76 189 GLY A C 1
ATOM 1427 O O . GLY A 1 190 ? 25.085 0.061 41.033 1.00 11.33 189 GLY A O 1
ATOM 1428 N N . GLY A 1 191 ? 23.954 1.029 39.356 1.00 11.92 190 GLY A N 1
ATOM 1429 C CA . GLY A 1 191 ? 24.615 0.213 38.354 1.00 13.61 190 GLY A CA 1
ATOM 1430 C C . GLY A 1 191 ? 26.119 0.384 38.407 1.00 12.21 190 GLY A C 1
ATOM 1431 O O . GLY A 1 191 ? 26.883 -0.579 38.546 1.00 14.75 190 GLY A O 1
ATOM 1432 N N A LEU A 1 192 ? 26.565 1.623 38.312 0.50 11.82 191 LEU A N 1
ATOM 1433 N N B LEU A 1 192 ? 26.587 1.641 38.302 0.50 12.11 191 LEU A N 1
ATOM 1434 C CA A LEU A 1 192 ? 27.966 1.902 38.399 0.50 11.20 191 LEU A CA 1
ATOM 1435 C CA B LEU A 1 192 ? 28.032 1.927 38.425 0.50 11.64 191 LEU A CA 1
ATOM 1436 C C A LEU A 1 192 ? 28.539 1.680 39.822 0.50 10.65 191 LEU A C 1
ATOM 1437 C C B LEU A 1 192 ? 28.543 1.651 39.834 0.50 10.81 191 LEU A C 1
ATOM 1438 O O A LEU A 1 192 ? 29.610 1.091 40.014 0.50 11.94 191 LEU A O 1
ATOM 1439 O O B LEU A 1 192 ? 29.611 1.075 40.027 0.50 12.09 191 LEU A O 1
ATOM 1448 N N . GLY A 1 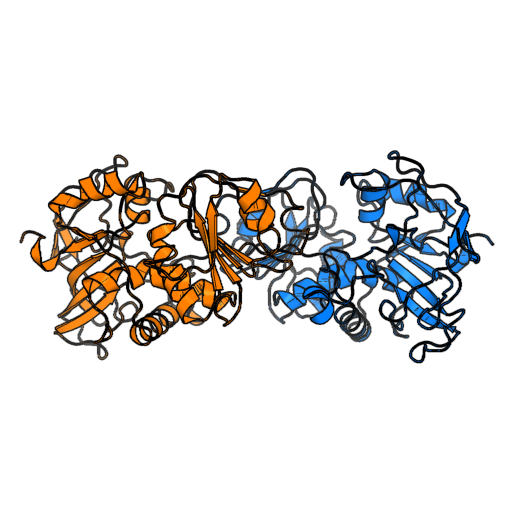193 ? 27.789 2.139 40.812 1.00 9.82 192 GLY A N 1
ATOM 1449 C CA . GLY A 1 193 ? 28.252 2.081 42.176 1.00 10.28 192 GLY A CA 1
ATOM 1450 C C . GLY A 1 193 ? 28.513 0.681 42.702 1.00 9.87 192 GLY A C 1
ATOM 1451 O O . GLY A 1 193 ? 29.481 0.462 43.431 1.00 10.39 192 GLY A O 1
ATOM 1452 N N . HIS A 1 194 ? 27.641 -0.280 42.363 1.00 10.17 193 HIS A N 1
ATOM 1453 C CA . HIS A 1 194 ? 27.839 -1.609 42.930 1.00 10.43 193 HIS A CA 1
ATOM 1454 C C . HIS A 1 194 ? 29.123 -2.271 42.386 1.00 10.38 193 HIS A C 1
ATOM 1455 O O . HIS A 1 194 ? 29.794 -3.011 43.078 1.00 10.98 193 HIS A O 1
ATOM 1462 N N . VAL A 1 195 ? 29.457 -1.945 41.123 1.00 9.89 194 VAL A N 1
ATOM 1463 C CA . VAL A 1 195 ? 30.693 -2.440 40.526 1.00 10.23 194 VAL A CA 1
ATOM 1464 C C . VAL A 1 195 ? 31.899 -1.719 41.129 1.00 10.42 194 VAL A C 1
ATOM 1465 O O . VAL A 1 195 ? 32.895 -2.358 41.488 1.00 10.72 194 VAL A O 1
ATOM 1469 N N . ALA A 1 196 ? 31.809 -0.384 41.265 1.00 10.33 195 ALA A N 1
ATOM 1470 C CA . ALA A 1 196 ? 32.890 0.344 41.904 1.00 10.48 195 ALA A CA 1
ATOM 1471 C C . ALA A 1 196 ? 33.169 -0.200 43.304 1.00 11.07 195 ALA A C 1
ATOM 1472 O O . ALA A 1 196 ? 34.333 -0.324 43.713 1.00 11.15 195 ALA A O 1
ATOM 1474 N N . LEU A 1 197 ? 32.100 -0.505 44.029 1.00 10.38 196 LEU A N 1
ATOM 1475 C CA . LEU A 1 197 ? 32.235 -1.072 45.369 1.00 10.70 196 LEU A CA 1
ATOM 1476 C C . LEU A 1 197 ? 33.054 -2.367 45.322 1.00 10.65 196 LEU A C 1
ATOM 1477 O O . LEU A 1 197 ? 33.961 -2.582 46.119 1.00 11.53 196 LEU A O 1
ATOM 1482 N N . ARG A 1 198 ? 32.700 -3.249 44.394 1.00 10.91 197 ARG A N 1
ATOM 1483 C CA . ARG A 1 198 ? 33.412 -4.521 44.270 1.00 11.47 197 ARG A CA 1
ATOM 1484 C C . ARG A 1 198 ? 34.880 -4.347 43.934 1.00 11.45 197 ARG A C 1
ATOM 1485 O O . ARG A 1 198 ? 35.736 -5.075 44.453 1.00 12.20 197 ARG A O 1
ATOM 1493 N N . PHE A 1 199 ? 35.211 -3.375 43.080 1.00 10.84 198 PHE A N 1
ATOM 1494 C CA . PHE A 1 199 ? 36.615 -3.074 42.827 1.00 11.63 198 PHE A CA 1
ATOM 1495 C C . PHE A 1 199 ? 37.307 -2.565 44.084 1.00 11.56 198 PHE A C 1
ATOM 1496 O O . PHE A 1 199 ? 38.390 -3.022 44.419 1.00 12.52 198 PHE A O 1
ATOM 1504 N N . ALA A 1 200 ? 36.675 -1.630 44.790 1.00 11.52 199 ALA A N 1
ATOM 1505 C CA . ALA A 1 200 ? 37.269 -1.118 46.027 1.00 12.16 199 ALA A CA 1
ATOM 1506 C C . ALA A 1 200 ? 37.571 -2.249 47.015 1.00 12.27 199 ALA A C 1
ATOM 1507 O O . ALA A 1 200 ? 38.648 -2.309 47.624 1.00 13.67 199 ALA A O 1
ATOM 1509 N N . LYS A 1 201 ? 36.609 -3.147 47.191 1.00 12.40 200 LYS A N 1
ATOM 1510 C CA . LYS A 1 201 ? 36.809 -4.278 48.092 1.00 13.12 200 LYS A CA 1
ATOM 1511 C C . LYS A 1 201 ? 37.988 -5.138 47.633 1.00 13.24 200 LYS A C 1
ATOM 1512 O O . LYS A 1 201 ? 38.804 -5.594 48.439 1.00 14.75 200 LYS A O 1
ATOM 1518 N N . ALA A 1 202 ? 38.084 -5.396 46.333 1.00 13.74 201 ALA A N 1
ATOM 1519 C CA . ALA A 1 202 ? 39.182 -6.211 45.790 1.00 13.87 201 ALA A CA 1
ATOM 1520 C C . ALA A 1 202 ? 40.542 -5.549 45.946 1.00 14.41 201 ALA A C 1
ATOM 1521 O O . ALA A 1 202 ? 41.544 -6.251 46.124 1.00 15.85 201 ALA A O 1
ATOM 1523 N N . PHE A 1 203 ? 40.594 -4.217 45.903 1.00 13.67 202 PHE A N 1
ATOM 1524 C CA . PHE A 1 203 ? 41.817 -3.485 46.196 1.00 13.92 202 PHE A CA 1
ATOM 1525 C C . PHE A 1 203 ? 42.196 -3.508 47.673 1.00 14.85 202 PHE A C 1
ATOM 1526 O O . PHE A 1 203 ? 43.298 -3.109 48.026 1.00 17.26 202 PHE A O 1
ATOM 1534 N N . GLY A 1 204 ? 41.289 -3.978 48.530 1.00 14.19 203 GLY A N 1
ATOM 1535 C CA . GLY A 1 204 ? 41.536 -4.042 49.950 1.00 15.23 203 GLY A CA 1
ATOM 1536 C C . GLY A 1 204 ? 41.033 -2.866 50.756 1.00 14.15 203 GLY A C 1
ATOM 1537 O O . GLY A 1 204 ? 41.431 -2.715 51.907 1.00 16.05 203 GLY A O 1
ATOM 1538 N N . ALA A 1 205 ? 40.157 -2.044 50.171 1.00 13.46 204 ALA A N 1
ATOM 1539 C CA . ALA A 1 205 ? 39.613 -0.900 50.862 1.00 12.94 204 ALA A CA 1
ATOM 1540 C C . ALA A 1 205 ? 38.506 -1.281 51.812 1.00 12.24 204 ALA A C 1
ATOM 1541 O O . ALA A 1 205 ? 37.846 -2.304 51.659 1.00 14.69 204 ALA A O 1
ATOM 1543 N N . LYS A 1 206 ? 38.296 -0.421 52.788 1.00 12.16 205 LYS A N 1
ATOM 1544 C CA . LYS A 1 206 ? 37.119 -0.394 53.638 1.00 13.38 205 LYS A CA 1
ATOM 1545 C C . LYS A 1 206 ? 36.098 0.535 52.984 1.00 12.20 205 LYS A C 1
ATOM 1546 O O . LYS A 1 206 ? 36.421 1.680 52.734 1.00 14.86 205 LYS A O 1
ATOM 1549 N N . VAL A 1 207 ? 34.889 0.071 52.735 1.00 11.75 206 VAL A N 1
ATOM 1550 C CA . VAL A 1 207 ? 33.918 0.808 51.939 1.00 11.13 206 VAL A CA 1
ATOM 1551 C C . VAL A 1 207 ? 32.795 1.389 52.778 1.00 11.27 206 VAL A C 1
ATOM 1552 O O . VAL A 1 207 ? 32.154 0.673 53.550 1.00 12.44 206 VAL A O 1
ATOM 1556 N N . THR A 1 208 ? 32.516 2.671 52.546 1.00 10.61 207 THR A N 1
ATOM 1557 C CA . THR A 1 208 ? 31.344 3.334 53.076 1.00 10.82 207 THR A CA 1
ATOM 1558 C C . THR A 1 208 ? 30.397 3.586 51.911 1.00 10.56 207 THR A C 1
ATOM 1559 O O . THR A 1 208 ? 30.796 4.222 50.935 1.00 12.27 207 THR A O 1
ATOM 1563 N N . VAL A 1 209 ? 29.150 3.135 52.009 1.00 9.58 208 VAL A N 1
ATOM 1564 C CA . VAL A 1 209 ? 28.146 3.472 51.012 1.00 9.38 208 VAL A CA 1
ATOM 1565 C C . VAL A 1 209 ? 27.410 4.728 51.478 1.00 9.25 208 VAL A C 1
ATOM 1566 O O . VAL A 1 209 ? 26.997 4.799 52.637 1.00 10.64 208 VAL A O 1
ATOM 1570 N N . ILE A 1 210 ? 27.243 5.687 50.562 1.00 9.02 209 ILE A N 1
ATOM 1571 C CA . ILE A 1 210 ? 26.439 6.892 50.785 1.00 9.05 209 ILE A CA 1
ATOM 1572 C C . ILE A 1 210 ? 25.249 6.764 49.868 1.00 8.85 209 ILE A C 1
ATOM 1573 O O . ILE A 1 210 ? 25.413 6.670 48.654 1.00 10.07 209 ILE A O 1
ATOM 1578 N N . SER A 1 211 ? 24.049 6.730 50.430 1.00 9.19 210 SER A N 1
ATOM 1579 C CA . SER A 1 211 ? 22.844 6.431 49.674 1.00 9.39 210 SER A CA 1
ATOM 1580 C C . SER A 1 211 ? 21.727 7.411 50.019 1.00 9.64 210 SER A C 1
ATOM 1581 O O . SER A 1 211 ? 21.792 8.118 51.030 1.00 10.65 210 SER A O 1
ATOM 1584 N N . SER A 1 212 ? 20.703 7.442 49.181 1.00 9.84 211 SER A N 1
ATOM 1585 C CA . SER A 1 212 ? 19.630 8.419 49.320 1.00 10.11 211 SER A CA 1
ATOM 1586 C C . SER A 1 212 ? 18.564 8.042 50.329 1.00 10.97 211 SER A C 1
ATOM 1587 O O . SER A 1 212 ? 17.682 8.838 50.599 1.00 13.81 211 SER A O 1
ATOM 1590 N N . SER A 1 213 ? 18.632 6.829 50.879 1.00 10.43 212 SER A N 1
ATOM 1591 C CA . SER A 1 213 ? 17.648 6.388 51.868 1.00 11.12 212 SER A CA 1
ATOM 1592 C C . SER A 1 213 ? 18.222 5.138 52.539 1.00 11.74 212 SER A C 1
ATOM 1593 O O . SER A 1 213 ? 19.257 4.615 52.143 1.00 11.49 212 SER A O 1
ATOM 1596 N N . LEU A 1 214 ? 17.447 4.575 53.469 1.00 11.89 213 LEU A N 1
ATOM 1597 C CA . LEU A 1 214 ? 17.774 3.293 54.087 1.00 12.41 213 LEU A CA 1
ATOM 1598 C C . LEU A 1 214 ? 17.441 2.102 53.227 1.00 12.42 213 LEU A C 1
ATOM 1599 O O . LEU A 1 214 ? 17.753 0.970 53.614 1.00 13.32 213 LEU A O 1
ATOM 1604 N N . LYS A 1 215 ? 16.841 2.291 52.059 1.00 12.24 214 LYS A N 1
ATOM 1605 C CA . LYS A 1 215 ? 16.275 1.176 51.351 1.00 12.76 214 LYS A CA 1
ATOM 1606 C C . LYS A 1 215 ? 17.299 0.108 50.985 1.00 12.84 214 LYS A C 1
ATOM 1607 O O . LYS A 1 215 ? 16.982 -1.092 51.054 1.00 15.10 214 LYS A O 1
ATOM 1613 N N . LYS A 1 216 ? 18.524 0.502 50.657 1.00 11.56 215 LYS A N 1
ATOM 1614 C CA . LYS A 1 216 ? 19.566 -0.454 50.237 1.00 11.93 215 LYS A CA 1
ATOM 1615 C C . LYS A 1 216 ? 20.525 -0.860 51.343 1.00 11.00 215 LYS A C 1
ATOM 1616 O O . LYS A 1 216 ? 21.532 -1.500 51.077 1.00 11.72 215 LYS A O 1
ATOM 1622 N N A LYS A 1 217 ? 20.217 -0.525 52.593 0.50 11.58 216 LYS A N 1
ATOM 1623 N N B LYS A 1 217 ? 20.215 -0.523 52.591 0.50 11.61 216 LYS A N 1
ATOM 1624 C CA A LYS A 1 217 ? 21.149 -0.787 53.692 0.50 11.97 216 LYS A CA 1
ATOM 1625 C CA B LYS A 1 217 ? 21.145 -0.784 53.686 0.50 11.97 216 LYS A CA 1
ATOM 1626 C C A LYS A 1 217 ? 21.478 -2.285 53.824 0.50 11.21 216 LYS A C 1
ATOM 1627 C C B LYS A 1 217 ? 21.475 -2.281 53.828 0.50 11.17 216 LYS A C 1
ATOM 1628 O O A LYS A 1 217 ? 22.636 -2.677 53.902 0.50 11.70 216 LYS A O 1
ATOM 1629 O O B LYS A 1 217 ? 22.633 -2.667 53.913 0.50 11.68 216 LYS A O 1
ATOM 1640 N N . ARG A 1 218 ? 20.448 -3.122 53.846 1.00 11.77 217 ARG A N 1
ATOM 1641 C CA . ARG A 1 218 ? 20.695 -4.560 54.005 1.00 12.63 217 ARG A CA 1
ATOM 1642 C C . ARG A 1 218 ? 21.515 -5.104 52.857 1.00 11.88 217 ARG A C 1
ATOM 1643 O O . ARG A 1 218 ? 22.442 -5.902 53.067 1.00 13.32 217 ARG A O 1
ATOM 1651 N N . GLU A 1 219 ? 21.192 -4.716 51.631 1.00 12.21 218 GLU A N 1
ATOM 1652 C CA . GLU A 1 219 ? 21.977 -5.143 50.478 1.00 13.39 218 GLU A CA 1
ATOM 1653 C C . GLU A 1 219 ? 23.426 -4.702 50.621 1.00 12.01 218 GLU A C 1
ATOM 1654 O O . GLU A 1 219 ? 24.367 -5.468 50.366 1.00 12.61 218 GLU A O 1
ATOM 1660 N N . ALA A 1 220 ? 23.645 -3.442 51.003 1.00 11.31 219 ALA A N 1
ATOM 1661 C CA . ALA A 1 220 ? 25.009 -2.938 51.143 1.00 11.50 219 ALA A CA 1
ATOM 1662 C C . ALA A 1 220 ? 25.841 -3.816 52.063 1.00 10.96 219 ALA A C 1
ATOM 1663 O O . ALA A 1 220 ? 27.026 -4.094 51.789 1.00 12.28 219 ALA A O 1
ATOM 1665 N N . PHE A 1 221 ? 25.265 -4.219 53.186 1.00 11.33 220 PHE A N 1
ATOM 1666 C CA . PHE A 1 221 ? 26.003 -5.026 54.144 1.00 12.12 220 PHE A CA 1
ATOM 1667 C C . PHE A 1 221 ? 26.068 -6.493 53.736 1.00 12.34 220 PHE A C 1
ATOM 1668 O O . PHE A 1 221 ? 27.145 -7.074 53.681 1.00 15.48 220 PHE A O 1
ATOM 1676 N N . GLU A 1 222 ? 24.911 -7.089 53.471 1.00 13.59 221 GLU A N 1
ATOM 1677 C CA . GLU A 1 222 ? 24.826 -8.540 53.295 1.00 14.49 221 GLU A CA 1
ATOM 1678 C C . GLU A 1 222 ? 25.323 -8.994 51.928 1.00 14.90 221 GLU A C 1
ATOM 1679 O O . GLU A 1 222 ? 25.908 -10.081 51.806 1.00 18.76 221 GLU A O 1
ATOM 1685 N N . LYS A 1 223 ? 25.028 -8.226 50.882 1.00 14.82 222 LYS A N 1
ATOM 1686 C CA . LYS A 1 223 ? 25.436 -8.605 49.539 1.00 14.83 222 LYS A CA 1
ATOM 1687 C C . LYS A 1 223 ? 26.819 -8.083 49.199 1.00 14.81 222 LYS A C 1
ATOM 1688 O O . LYS A 1 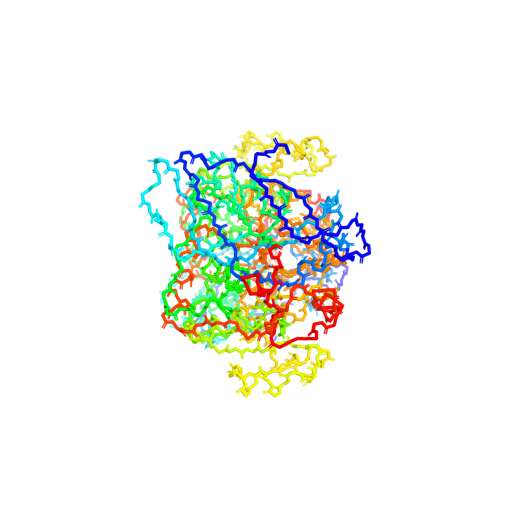223 ? 27.535 -8.719 48.456 1.00 18.72 222 LYS A O 1
ATOM 1694 N N . PHE A 1 224 ? 27.158 -6.881 49.680 1.00 12.85 223 PHE A N 1
ATOM 1695 C CA . PHE A 1 224 ? 28.380 -6.211 49.249 1.00 12.87 223 PHE A CA 1
ATOM 1696 C C . PHE A 1 224 ? 29.474 -6.089 50.284 1.00 12.68 223 PHE A C 1
ATOM 1697 O O . PHE A 1 224 ? 30.597 -5.709 49.926 1.00 14.42 223 PHE A O 1
ATOM 1705 N N . GLY A 1 225 ? 29.189 -6.355 51.555 1.00 12.52 224 GLY A N 1
ATOM 1706 C CA . GLY A 1 225 ? 30.239 -6.258 52.548 1.00 13.19 224 GLY A CA 1
ATOM 1707 C C . GLY A 1 225 ? 30.718 -4.845 52.834 1.00 12.77 224 GLY A C 1
ATOM 1708 O O . GLY A 1 225 ? 31.880 -4.631 53.190 1.00 13.60 224 GLY A O 1
ATOM 1709 N N . ALA A 1 226 ? 29.818 -3.874 52.742 1.00 11.99 225 ALA A N 1
ATOM 1710 C CA . ALA A 1 226 ? 30.159 -2.519 53.158 1.00 11.50 225 ALA A CA 1
ATOM 1711 C C . ALA A 1 226 ? 30.514 -2.484 54.635 1.00 11.37 225 ALA A C 1
ATOM 1712 O O . ALA A 1 226 ? 29.959 -3.227 55.445 1.00 12.89 225 ALA A O 1
ATOM 1714 N N A ASP A 1 227 ? 31.438 -1.598 54.960 0.50 11.61 226 ASP A N 1
ATOM 1715 N N B ASP A 1 227 ? 31.452 -1.598 54.981 0.50 11.69 226 ASP A N 1
ATOM 1716 C CA A ASP A 1 227 ? 31.846 -1.386 56.317 0.50 11.94 226 ASP A CA 1
ATOM 1717 C CA B ASP A 1 227 ? 31.813 -1.369 56.391 0.50 12.60 226 ASP A CA 1
ATOM 1718 C C A ASP A 1 227 ? 30.922 -0.396 57.060 0.50 11.27 226 ASP A C 1
ATOM 1719 C C B ASP A 1 227 ? 30.878 -0.406 57.083 0.50 11.21 226 ASP A C 1
ATOM 1720 O O A ASP A 1 227 ? 30.775 -0.472 58.288 0.50 13.33 226 ASP A O 1
ATOM 1721 O O B ASP A 1 227 ? 30.735 -0.467 58.312 0.50 13.12 226 ASP A O 1
ATOM 1730 N N . SER A 1 228 ? 30.297 0.519 56.334 1.00 11.08 227 SER A N 1
ATOM 1731 C CA . SER A 1 228 ? 29.308 1.428 56.906 1.00 11.52 227 SER A CA 1
ATOM 1732 C C . SER A 1 228 ? 28.400 1.926 55.810 1.00 10.34 227 SER A C 1
ATOM 1733 O O . SER A 1 228 ? 28.721 1.798 54.621 1.00 10.80 227 SER A O 1
ATOM 1736 N N . PHE A 1 229 ? 27.2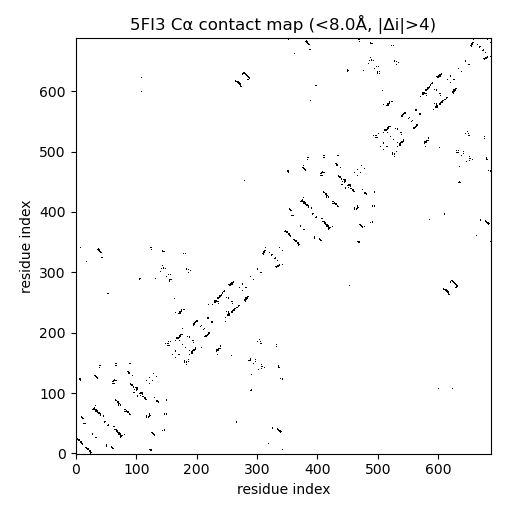75 2.476 56.201 1.00 10.57 228 PHE A N 1
ATOM 1737 C CA . PHE A 1 229 ? 26.226 2.929 55.290 1.00 10.50 228 PHE A CA 1
ATOM 1738 C C . PHE A 1 229 ? 25.655 4.207 55.851 1.00 10.96 228 PHE A C 1
ATOM 1739 O O . PHE A 1 229 ? 25.183 4.234 56.989 1.00 13.24 228 PHE A O 1
ATOM 1747 N N . LEU A 1 230 ? 25.726 5.275 55.050 1.00 10.17 229 LEU A N 1
ATOM 1748 C CA . LEU A 1 230 ? 25.273 6.618 55.452 1.00 10.61 229 LEU A CA 1
ATOM 1749 C C . LEU A 1 230 ? 24.140 7.055 54.552 1.00 10.49 229 LEU A C 1
ATOM 1750 O O . LEU A 1 230 ? 24.233 6.937 53.328 1.00 11.09 229 LEU A O 1
ATOM 1755 N N . VAL A 1 231 ? 23.073 7.562 55.145 1.00 10.84 230 VAL A N 1
ATOM 1756 C CA . VAL A 1 231 ? 21.981 8.175 54.391 1.00 11.18 230 VAL A CA 1
ATOM 1757 C C . VAL A 1 231 ? 22.326 9.658 54.219 1.00 10.71 230 VAL A C 1
ATOM 1758 O O . VAL A 1 231 ? 22.470 10.381 55.198 1.00 11.46 230 VAL A O 1
ATOM 1762 N N . SER A 1 232 ? 22.437 10.096 52.970 1.00 10.97 231 SER A N 1
ATOM 1763 C CA . SER A 1 232 ? 22.922 11.423 52.680 1.00 11.28 231 SER A CA 1
ATOM 1764 C C . SER A 1 232 ? 22.045 12.507 53.268 1.00 11.93 231 SER A C 1
ATOM 1765 O O . SER A 1 232 ? 22.555 13.569 53.622 1.00 14.54 231 SER A O 1
ATOM 1768 N N . SER A 1 233 ? 20.744 12.253 53.378 1.00 12.33 232 SER A N 1
ATOM 1769 C CA . SER A 1 233 ? 19.804 13.228 53.906 1.00 14.34 232 SER A CA 1
ATOM 1770 C C . SER A 1 233 ? 19.671 13.180 55.416 1.00 15.38 232 SER A C 1
ATOM 1771 O O . SER A 1 233 ? 18.818 13.900 55.939 1.00 19.74 232 SER A O 1
ATOM 1774 N N . ASN A 1 234 ? 20.498 12.382 56.103 1.00 13.83 233 ASN A N 1
ATOM 1775 C CA . ASN A 1 234 ? 20.513 12.321 57.570 1.00 14.68 233 ASN A CA 1
ATOM 1776 C C . ASN A 1 234 ? 21.739 13.085 58.073 1.00 15.09 233 ASN A C 1
ATOM 1777 O O . ASN A 1 234 ? 22.866 12.583 58.006 1.00 14.42 233 ASN A O 1
ATOM 1782 N N . PRO A 1 235 ? 21.532 14.307 58.542 1.00 16.16 234 PRO A N 1
ATOM 1783 C CA . PRO A 1 235 ? 22.664 15.119 58.913 1.00 18.09 234 PRO A CA 1
ATOM 1784 C C . PRO A 1 235 ? 23.548 14.559 60.010 1.00 18.63 234 PRO A C 1
ATOM 1785 O O . PRO A 1 235 ? 24.775 14.740 59.964 1.00 19.95 234 PRO A O 1
ATOM 1789 N N . GLU A 1 236 ? 22.946 13.909 60.999 1.00 20.50 235 GLU A N 1
ATOM 1790 C CA . GLU A 1 236 ? 23.737 13.305 62.085 1.00 23.68 235 GLU A CA 1
ATOM 1791 C C . GLU A 1 236 ? 24.649 12.177 61.595 1.00 19.39 235 GLU A C 1
ATOM 1792 O O . GLU A 1 236 ? 25.799 12.079 62.032 1.00 21.62 235 GLU A O 1
ATOM 1794 N N . GLU A 1 237 ? 24.135 11.330 60.715 1.00 17.86 236 GLU A N 1
ATOM 1795 C CA . GLU A 1 237 ? 24.918 10.227 60.160 1.00 17.16 236 GLU A CA 1
ATOM 1796 C C . GLU A 1 237 ? 26.089 10.803 59.337 1.00 15.20 236 GLU A C 1
ATOM 1797 O O . GLU A 1 237 ? 27.237 10.365 59.443 1.00 16.79 236 GLU A O 1
ATOM 1803 N N . MET A 1 238 ? 25.802 11.790 58.497 1.00 13.65 237 MET A N 1
ATOM 1804 C CA . MET A 1 238 ? 26.853 12.385 57.653 1.00 13.52 237 MET A CA 1
ATOM 1805 C C . MET A 1 238 ? 27.896 13.087 58.511 1.00 13.74 237 MET A C 1
ATOM 1806 O O . MET A 1 238 ? 29.095 12.921 58.317 1.00 14.76 237 MET A O 1
ATOM 1811 N N . GLN A 1 239 ? 27.451 13.846 59.509 1.00 15.53 238 GLN A N 1
ATOM 1812 C CA . GLN A 1 239 ? 28.391 14.544 60.373 1.00 17.01 238 GLN A CA 1
ATOM 1813 C C . GLN A 1 239 ? 29.285 13.585 61.146 1.00 16.54 238 GLN A C 1
ATOM 1814 O O . GLN A 1 239 ? 30.472 13.869 61.306 1.00 18.49 238 GLN A O 1
ATOM 1817 N N . GLY A 1 240 ? 28.756 12.417 61.525 1.00 17.20 239 GLY A N 1
ATOM 1818 C CA . GLY A 1 240 ? 29.557 11.450 62.265 1.00 19.27 239 GLY A CA 1
ATOM 1819 C C . GLY A 1 240 ? 30.721 10.862 61.496 1.00 18.04 239 GLY A C 1
ATOM 1820 O O . GLY A 1 240 ? 31.636 10.364 62.092 1.00 22.24 239 GLY A O 1
ATOM 1821 N N . ALA A 1 241 ? 30.673 10.964 60.175 1.00 15.27 240 ALA A N 1
ATOM 1822 C CA . ALA A 1 241 ? 31.685 10.449 59.291 1.00 15.23 240 ALA A CA 1
ATOM 1823 C C . ALA A 1 241 ? 32.569 11.546 58.673 1.00 13.75 240 ALA A C 1
ATOM 1824 O O . ALA A 1 241 ? 33.370 11.285 57.789 1.00 13.67 240 ALA A O 1
ATOM 1826 N N . ALA A 1 242 ? 32.481 12.766 59.190 1.00 13.53 241 ALA A N 1
ATOM 1827 C CA . ALA A 1 242 ? 33.297 13.864 58.662 1.00 13.20 241 ALA A CA 1
ATOM 1828 C C . ALA A 1 242 ? 34.782 13.529 58.658 1.00 13.57 241 ALA A C 1
ATOM 1829 O O . ALA A 1 242 ? 35.306 13.029 59.657 1.00 15.23 241 ALA A O 1
ATOM 1831 N N . GLY A 1 243 ? 35.466 13.825 57.570 1.00 13.01 242 GLY A N 1
ATOM 1832 C CA . GLY A 1 243 ? 36.909 13.717 57.546 1.00 13.98 242 GLY A CA 1
ATOM 1833 C C . GLY A 1 243 ? 37.461 12.328 57.674 1.00 15.21 242 GLY A C 1
ATOM 1834 O O . GLY A 1 243 ? 38.568 12.183 58.157 1.00 17.87 242 GLY A O 1
ATOM 1835 N N . THR A 1 244 ? 36.710 11.320 57.237 1.00 13.91 243 THR A N 1
ATOM 1836 C CA . THR A 1 244 ? 37.127 9.939 57.398 1.00 15.00 243 THR A CA 1
ATOM 1837 C C . THR A 1 244 ? 37.562 9.222 56.127 1.00 13.39 243 THR A C 1
ATOM 1838 O O . THR A 1 244 ? 38.197 8.194 56.267 1.00 16.55 243 THR A O 1
ATOM 1842 N N . LEU A 1 245 ? 37.258 9.737 54.933 1.00 12.10 244 LEU A N 1
ATOM 1843 C CA . LEU A 1 245 ? 37.443 8.972 53.711 1.00 11.88 244 LEU A CA 1
ATOM 1844 C C . LEU A 1 245 ? 38.635 9.456 52.914 1.00 11.48 244 LEU A C 1
ATOM 1845 O O . LEU A 1 245 ? 38.864 10.661 52.748 1.00 12.55 244 LEU A O 1
ATOM 1850 N N . ASP A 1 246 ? 39.406 8.505 52.392 1.00 11.50 245 ASP A N 1
ATOM 1851 C CA . ASP A 1 246 ? 40.495 8.812 51.482 1.00 11.97 245 ASP A CA 1
ATOM 1852 C C . ASP A 1 246 ? 40.010 9.246 50.090 1.00 11.21 245 ASP A C 1
ATOM 1853 O O . ASP A 1 246 ? 40.668 10.022 49.396 1.00 11.85 245 ASP A O 1
ATOM 1858 N N . GLY A 1 247 ? 38.877 8.704 49.678 1.00 11.06 246 GLY A N 1
ATOM 1859 C CA . GLY A 1 247 ? 38.300 9.051 48.409 1.00 10.77 246 GLY A CA 1
ATOM 1860 C C . GLY A 1 247 ? 36.868 8.644 48.322 1.00 9.73 246 GLY A C 1
ATOM 1861 O O . GLY A 1 247 ? 36.417 7.813 49.111 1.00 10.51 246 GLY A O 1
ATOM 1862 N N . ILE A 1 248 ? 36.157 9.230 47.358 1.00 9.65 247 ILE A N 1
ATOM 1863 C CA . ILE A 1 248 ? 34.759 8.938 47.097 1.00 9.23 247 ILE A CA 1
ATOM 1864 C C . ILE A 1 248 ? 34.563 8.809 45.615 1.00 9.23 247 ILE A C 1
ATOM 1865 O O . ILE A 1 248 ? 35.040 9.652 44.856 1.00 10.53 247 ILE A O 1
ATOM 1870 N N . ILE A 1 249 ? 33.818 7.772 45.212 1.00 9.08 248 ILE A N 1
ATOM 1871 C CA . ILE A 1 249 ? 33.355 7.622 43.841 1.00 9.39 248 ILE A CA 1
ATOM 1872 C C . ILE A 1 249 ? 31.892 8.063 43.808 1.00 8.79 248 ILE A C 1
ATOM 1873 O O . ILE A 1 249 ? 31.025 7.394 44.383 1.00 9.97 248 ILE A O 1
ATOM 1878 N N . ASP A 1 250 ? 31.622 9.190 43.150 1.00 8.56 249 ASP A N 1
ATOM 1879 C CA . ASP A 1 250 ? 30.286 9.760 43.079 1.00 8.69 249 ASP A CA 1
ATOM 1880 C C . ASP A 1 250 ? 29.627 9.368 41.768 1.00 8.83 249 ASP A C 1
ATOM 1881 O O . ASP A 1 250 ? 30.012 9.857 40.715 1.00 10.62 249 ASP A O 1
ATOM 1886 N N . THR A 1 251 ? 28.637 8.478 41.858 1.00 8.51 250 THR A N 1
ATOM 1887 C CA . THR A 1 251 ? 27.930 7.976 40.683 1.00 8.97 250 THR A CA 1
ATOM 1888 C C . THR A 1 251 ? 26.602 8.648 40.454 1.00 9.24 250 THR A C 1
ATOM 1889 O O . THR A 1 251 ? 25.892 8.277 39.525 1.00 10.78 250 THR A O 1
ATOM 1893 N N . ILE A 1 252 ? 26.240 9.622 41.278 1.00 8.76 251 ILE A N 1
ATOM 1894 C CA . ILE A 1 252 ? 24.868 10.088 41.277 1.00 9.26 251 ILE A CA 1
ATOM 1895 C C . ILE A 1 252 ? 24.544 10.853 39.999 1.00 9.17 251 ILE A C 1
ATOM 1896 O O . ILE A 1 252 ? 25.248 11.788 39.637 1.00 10.07 251 ILE A O 1
ATOM 1901 N N . PRO A 1 253 ? 23.432 10.487 39.338 1.00 9.77 252 PRO A N 1
ATOM 1902 C CA . PRO A 1 253 ? 23.095 11.109 38.068 1.00 11.05 252 PRO A CA 1
ATOM 1903 C C . PRO A 1 253 ? 22.202 12.322 38.185 1.00 11.55 252 PRO A C 1
ATOM 1904 O O . PRO A 1 253 ? 22.077 13.061 37.216 1.00 15.26 252 PRO A O 1
ATOM 1908 N N . GLY A 1 254 ? 21.533 12.486 39.323 1.00 10.90 253 GLY A N 1
ATOM 1909 C CA . GLY A 1 254 ? 20.608 13.569 39.564 1.00 12.66 253 GLY A CA 1
ATOM 1910 C C . GLY A 1 254 ? 21.233 14.729 40.317 1.00 10.35 253 GLY A C 1
ATOM 1911 O O . GLY A 1 254 ? 22.360 14.642 40.790 1.00 10.56 253 GLY A O 1
ATOM 1912 N N . ASN A 1 255 ? 20.493 15.828 40.395 1.00 10.46 254 ASN A N 1
ATOM 1913 C CA . ASN A 1 255 ? 21.002 17.019 41.053 1.00 9.98 254 ASN A CA 1
ATOM 1914 C C . ASN A 1 255 ? 21.360 16.735 42.494 1.00 9.66 254 ASN A C 1
ATOM 1915 O O . ASN A 1 255 ? 20.559 16.184 43.237 1.00 10.24 254 ASN A O 1
ATOM 1920 N N . HIS A 1 256 ? 22.572 17.152 42.880 1.00 9.53 255 HIS A N 1
ATOM 1921 C CA . HIS A 1 256 ? 23.025 16.968 44.242 1.00 9.36 255 HIS A CA 1
ATOM 1922 C C . HIS A 1 256 ? 24.162 17.944 44.517 1.00 9.22 255 HIS A C 1
ATOM 1923 O O . HIS A 1 256 ? 24.867 18.352 43.611 1.00 10.55 255 HIS A O 1
ATOM 1930 N N . SER A 1 257 ? 24.329 18.260 45.803 1.00 9.40 256 SER A N 1
ATOM 1931 C CA . SER A 1 257 ? 25.468 19.029 46.223 1.00 9.42 256 SER A CA 1
ATOM 1932 C C . SER A 1 257 ? 26.663 18.139 46.489 1.00 9.07 256 SER A C 1
ATOM 1933 O O . SER A 1 257 ? 26.554 17.039 47.057 1.00 10.36 256 SER A O 1
ATOM 1936 N N . LEU A 1 258 ? 27.842 18.638 46.142 1.00 9.37 257 LEU A N 1
ATOM 1937 C CA . LEU A 1 258 ? 29.095 17.991 46.470 1.00 9.80 257 LEU A CA 1
ATOM 1938 C C . LEU A 1 258 ? 29.564 18.317 47.866 1.00 10.03 257 LEU A C 1
ATOM 1939 O O . LEU A 1 258 ? 30.476 17.635 48.362 1.00 10.65 257 LEU A O 1
ATOM 1944 N N . GLU A 1 259 ? 29.029 19.378 48.498 1.00 10.23 258 GLU A N 1
ATOM 1945 C CA . GLU A 1 259 ? 29.552 19.792 49.788 1.00 10.55 258 GLU A CA 1
ATOM 1946 C C . GLU A 1 259 ? 29.564 18.678 50.845 1.00 10.21 258 GLU A C 1
ATOM 1947 O O . GLU A 1 259 ? 30.563 18.506 51.556 1.00 11.06 258 GLU A O 1
ATOM 1953 N N . PRO A 1 260 ? 28.495 17.876 50.945 1.00 10.33 259 PRO A N 1
ATOM 1954 C CA . PRO A 1 260 ? 28.516 16.821 51.968 1.00 10.81 259 PRO A CA 1
ATOM 1955 C C . PRO A 1 260 ? 29.540 15.752 51.663 1.00 10.54 259 PRO A C 1
ATOM 1956 O O . PRO A 1 260 ? 30.078 15.145 52.577 1.00 11.76 259 PRO A O 1
ATOM 1960 N N . LEU A 1 261 ? 29.784 15.486 50.377 1.00 10.03 260 LEU A N 1
ATOM 1961 C CA . LEU A 1 261 ? 30.801 14.510 50.001 1.00 10.20 260 LEU A CA 1
ATOM 1962 C C . LEU A 1 261 ? 32.181 15.014 50.323 1.00 9.90 260 LEU A C 1
ATOM 1963 O O . LEU A 1 261 ? 32.997 14.296 50.914 1.00 10.32 260 LEU A O 1
ATOM 1968 N N . LEU A 1 262 ? 32.456 16.277 49.980 1.00 9.67 261 LEU A N 1
ATOM 1969 C CA . LEU A 1 262 ? 33.742 16.876 50.316 1.00 9.73 261 LEU A CA 1
ATOM 1970 C C . LEU A 1 262 ? 33.981 16.810 51.831 1.00 10.14 261 LEU A C 1
ATOM 1971 O O . LEU A 1 262 ? 35.101 16.590 52.270 1.00 10.92 261 LEU A O 1
ATOM 1976 N N . ALA A 1 263 ? 32.932 17.051 52.610 1.00 9.78 262 ALA A N 1
ATOM 1977 C CA . ALA A 1 263 ? 33.079 17.039 54.070 1.00 10.49 262 ALA A CA 1
ATOM 1978 C C . ALA A 1 263 ? 33.471 15.668 54.617 1.00 10.54 262 ALA A C 1
ATOM 1979 O O . ALA A 1 263 ? 34.106 15.576 55.663 1.00 11.73 262 ALA A O 1
ATOM 1981 N N . LEU A 1 264 ? 33.080 14.598 53.934 1.00 10.05 263 LEU A N 1
ATOM 1982 C CA . LEU A 1 264 ? 33.456 13.246 54.358 1.00 10.09 263 LEU A CA 1
ATOM 1983 C C . LEU A 1 264 ? 34.922 12.952 54.112 1.00 9.94 263 LEU A C 1
ATOM 1984 O O . LEU A 1 264 ? 35.471 12.014 54.710 1.00 11.04 263 LEU A O 1
ATOM 1989 N N . LEU A 1 265 ? 35.566 13.673 53.193 1.00 9.98 264 LEU A N 1
ATOM 1990 C CA . LEU A 1 265 ? 36.959 13.418 52.873 1.00 10.02 264 LEU A CA 1
ATOM 1991 C C . LEU A 1 265 ? 37.909 13.893 53.961 1.00 10.54 264 LEU A C 1
ATOM 1992 O O . LEU A 1 265 ? 37.737 14.982 54.526 1.00 11.26 264 LEU A O 1
ATOM 1997 N N . LYS A 1 266 ? 38.944 13.080 54.189 1.00 10.96 265 LYS A N 1
ATOM 1998 C CA . LYS A 1 266 ? 40.150 13.548 54.871 1.00 12.49 265 LYS A CA 1
ATOM 1999 C C . LYS A 1 266 ? 40.822 14.657 54.090 1.00 11.74 265 LYS A C 1
ATOM 2000 O O . LYS A 1 266 ? 40.630 14.783 52.878 1.00 11.62 265 LYS A O 1
ATOM 2006 N N . PRO A 1 267 ? 41.685 15.438 54.755 1.00 12.92 266 PRO A N 1
ATOM 2007 C CA . PRO A 1 267 ? 42.552 16.351 53.988 1.00 12.11 266 PRO A CA 1
ATOM 2008 C C . PRO A 1 267 ? 43.300 15.575 52.898 1.00 11.95 266 PRO A C 1
ATOM 2009 O O . PRO A 1 267 ? 43.686 14.428 53.108 1.00 12.72 266 PRO A O 1
ATOM 2013 N N . LEU A 1 268 ? 43.464 16.227 51.758 1.00 11.59 267 LEU A N 1
ATOM 2014 C CA . LEU A 1 268 ? 44.107 15.679 50.561 1.00 11.44 267 LEU A CA 1
ATOM 2015 C C . LEU A 1 268 ? 43.271 14.604 49.881 1.00 10.95 267 LEU A C 1
ATOM 2016 O O . LEU A 1 268 ? 43.691 14.037 48.889 1.00 11.93 267 LEU A O 1
ATOM 2021 N N . GLY A 1 269 ? 42.075 14.311 50.394 1.00 11.30 268 GLY A N 1
ATOM 2022 C CA . GLY A 1 269 ? 41.215 13.297 49.802 1.00 10.97 268 GLY A CA 1
ATOM 2023 C C . GLY A 1 269 ? 40.676 13.705 48.465 1.00 10.19 268 GLY A C 1
ATOM 2024 O O . GLY A 1 269 ? 40.684 14.883 48.098 1.00 10.84 268 GLY A O 1
ATOM 2025 N N . LYS A 1 270 ? 40.159 12.698 47.741 1.00 10.18 269 LYS A N 1
ATOM 2026 C CA . LYS A 1 270 ? 39.770 12.879 46.351 1.00 10.21 269 LYS A CA 1
ATOM 2027 C C . LYS A 1 270 ? 38.343 12.444 46.092 1.00 9.66 269 LYS A C 1
ATOM 2028 O O . LYS A 1 270 ? 37.955 11.326 46.415 1.00 11.32 269 LYS A O 1
ATOM 2034 N N . LEU A 1 271 ? 37.571 13.347 45.491 1.00 9.21 270 LEU A N 1
ATOM 2035 C CA . LEU A 1 271 ? 36.208 13.087 45.052 1.00 9.12 270 LEU A CA 1
ATOM 2036 C C . LEU A 1 271 ? 36.247 12.886 43.558 1.00 9.33 270 LEU A C 1
ATOM 2037 O O . LEU A 1 271 ? 36.615 13.780 42.806 1.00 10.95 270 LEU A O 1
ATOM 2042 N N . ILE A 1 272 ? 35.809 11.695 43.105 1.00 9.52 271 ILE A N 1
ATOM 2043 C CA . ILE A 1 272 ? 35.749 11.357 41.695 1.00 9.85 271 ILE A CA 1
ATOM 2044 C C . ILE A 1 272 ? 34.300 11.465 41.246 1.00 9.52 271 ILE A C 1
ATOM 2045 O O . ILE A 1 272 ? 33.430 10.759 41.740 1.00 10.79 271 ILE A O 1
ATOM 2050 N N . ILE A 1 273 ? 34.052 12.346 40.284 1.00 9.90 272 ILE A N 1
ATOM 2051 C CA . ILE A 1 273 ? 32.707 12.594 39.775 1.00 10.61 272 ILE A CA 1
ATOM 2052 C C . ILE A 1 273 ? 32.515 11.852 38.480 1.00 10.81 272 ILE A C 1
ATOM 2053 O O . ILE A 1 273 ? 33.229 12.101 37.505 1.00 11.37 272 ILE A O 1
ATOM 2058 N N A LEU A 1 274 ? 31.593 10.901 38.494 0.50 12.33 273 LEU A N 1
ATOM 2059 N N B LEU A 1 274 ? 31.536 10.951 38.476 0.50 12.27 273 LEU A N 1
ATOM 2060 C CA A LEU A 1 274 ? 31.343 10.059 37.334 0.50 12.49 273 LEU A CA 1
ATOM 2061 C CA B LEU A 1 274 ? 31.194 10.169 37.286 0.50 12.68 273 LEU A CA 1
ATOM 2062 C C A LEU A 1 274 ? 29.979 10.301 36.831 0.50 12.86 273 LEU A C 1
ATOM 2063 C C B LEU A 1 274 ? 29.852 10.572 36.558 0.50 13.93 273 LEU A C 1
ATOM 2064 O O A LEU A 1 274 ? 29.726 10.226 35.615 0.50 14.00 273 LEU A O 1
ATOM 2065 O O B LEU A 1 274 ? 29.735 10.243 35.384 0.50 13.94 273 LEU A O 1
ATOM 2074 N N A GLY A 1 275 ? 29.069 10.555 37.746 0.50 12.25 274 GLY A N 1
ATOM 2075 N N B GLY A 1 275 ? 28.867 11.233 37.193 0.50 14.70 274 GLY A N 1
ATOM 2076 C CA A GLY A 1 275 ? 27.725 10.762 37.302 0.50 10.75 274 GLY A CA 1
ATOM 2077 C CA B GLY A 1 275 ? 27.596 11.686 36.543 0.50 14.00 274 GLY A CA 1
ATOM 2078 C C A GLY A 1 275 ? 27.539 12.144 36.732 0.50 11.21 274 GLY A C 1
ATOM 2079 C C B GLY A 1 275 ? 27.491 13.151 36.105 0.50 12.40 274 GLY A C 1
ATOM 2080 O O A GLY A 1 275 ? 28.339 13.050 37.015 0.50 13.73 274 GLY A O 1
ATOM 2081 O O B GLY A 1 275 ? 28.339 13.952 36.452 0.50 15.65 274 GLY A O 1
ATOM 2082 N N A ALA A 1 276 ? 26.476 12.326 35.953 0.50 11.74 275 ALA A N 1
ATOM 2083 N N B ALA A 1 276 ? 26.456 13.497 35.343 0.50 12.30 275 ALA A N 1
ATOM 2084 C CA A ALA A 1 276 ? 26.282 13.547 35.175 0.50 12.01 275 ALA A CA 1
ATOM 2085 C CA B ALA A 1 276 ? 26.299 14.848 34.798 0.50 12.63 275 ALA A CA 1
ATOM 2086 C C A ALA A 1 276 ? 24.916 14.258 35.373 0.50 12.35 275 ALA A C 1
ATOM 2087 C C B ALA A 1 276 ? 24.908 15.386 35.096 0.50 11.88 275 ALA A C 1
ATOM 2088 O O A ALA A 1 276 ? 24.020 14.038 34.554 0.50 13.74 275 ALA A O 1
ATOM 2089 O O B ALA A 1 276 ? 24.025 15.464 34.236 0.50 14.13 275 ALA A O 1
ATOM 2092 N N A PRO A 1 277 ? 24.759 15.148 36.397 0.50 16.53 276 PRO A N 1
ATOM 2093 N N B PRO A 1 277 ? 24.672 15.661 36.369 0.50 16.54 276 PRO A N 1
ATOM 2094 C CA A PRO A 1 277 ? 23.529 15.993 36.575 0.50 15.92 276 PRO A CA 1
ATOM 2095 C CA B PRO A 1 277 ? 23.345 16.064 36.741 0.50 15.75 276 PRO A CA 1
ATOM 2096 C C A PRO A 1 277 ? 23.376 17.280 35.674 0.50 16.71 276 PRO A C 1
ATOM 2097 C C B PRO A 1 277 ? 22.968 17.246 35.930 0.50 16.85 276 PRO A C 1
ATOM 2098 O O A PRO A 1 277 ? 24.358 17.870 35.166 0.50 22.24 276 PRO A O 1
ATOM 2099 O O B PRO A 1 277 ? 23.835 17.898 35.432 0.50 21.42 276 PRO A O 1
ATOM 2106 N N A GLU A 1 278 ? 22.105 17.689 35.577 0.50 16.51 277 GLU A N 1
ATOM 2107 N N B GLU A 1 278 ? 21.687 17.536 35.795 0.50 17.31 277 GLU A N 1
ATOM 2108 C CA A GLU A 1 278 ? 21.656 18.847 34.802 0.50 20.52 277 GLU A CA 1
ATOM 2109 C CA B GLU A 1 278 ? 21.352 18.768 35.051 0.50 20.47 277 GLU A CA 1
ATOM 2110 C C A GLU A 1 278 ? 21.993 20.149 35.498 0.50 20.52 277 GLU A C 1
ATOM 2111 C C B GLU A 1 278 ? 21.817 20.101 35.682 0.50 20.14 277 GLU A C 1
ATOM 2112 O O A GLU A 1 278 ? 22.380 21.142 34.853 0.50 25.73 277 GLU A O 1
ATOM 2113 O O B GLU A 1 278 ? 22.294 20.998 34.992 0.50 23.76 277 GLU A O 1
ATOM 2124 N N A MET A 1 279 ? 21.783 20.169 36.813 0.50 18.55 278 MET A N 1
ATOM 2125 N N B MET A 1 279 ? 21.665 20.229 36.991 0.50 19.04 278 MET A N 1
ATOM 2126 C CA A MET A 1 279 ? 22.064 21.380 37.538 0.50 18.34 278 MET A CA 1
ATOM 2127 C CA B MET A 1 279 ? 21.996 21.481 37.682 0.50 18.91 278 MET A CA 1
ATOM 2128 C C A MET A 1 279 ? 23.551 21.472 37.847 0.50 15.39 278 MET A C 1
ATOM 2129 C C B MET A 1 279 ? 23.516 21.498 37.882 0.50 15.33 278 MET A C 1
ATOM 2130 O O A MET A 1 279 ? 24.138 20.506 38.326 0.50 13.80 278 MET A O 1
ATOM 2131 O O B MET A 1 279 ? 24.108 20.507 38.322 0.50 13.84 278 MET A O 1
ATOM 2140 N N . PRO A 1 280 ? 24.169 22.647 37.626 1.00 15.26 279 PRO A N 1
ATOM 2141 C CA . PRO A 1 280 ? 25.613 22.745 37.931 1.00 13.92 279 PRO A CA 1
ATOM 2142 C C . PRO A 1 280 ? 25.858 22.610 39.429 1.00 12.47 279 PRO A C 1
ATOM 2143 O O . PRO A 1 280 ? 24.992 22.919 40.235 1.00 13.91 279 PRO A O 1
ATOM 2147 N N . PHE A 1 281 ? 27.051 22.138 39.767 1.00 11.23 280 PHE A N 1
ATOM 2148 C CA . PHE A 1 281 ? 27.459 22.062 41.139 1.00 10.97 280 PHE A CA 1
ATOM 2149 C C . PHE A 1 281 ? 27.847 23.426 41.664 1.00 11.61 280 PHE A C 1
ATOM 2150 O O . PHE A 1 281 ? 28.614 24.146 41.023 1.00 15.87 280 PHE A O 1
ATOM 2158 N N . GLU A 1 282 ? 27.392 23.780 42.849 1.00 10.74 281 GLU A N 1
ATOM 2159 C CA . GLU A 1 282 ? 27.846 24.972 43.551 1.00 11.33 281 GLU A CA 1
ATOM 2160 C C . GLU A 1 282 ? 28.896 24.531 44.563 1.00 10.95 281 GLU A C 1
ATOM 2161 O O . GLU A 1 282 ? 28.609 23.715 45.446 1.00 12.23 281 GLU A O 1
ATOM 2167 N N . VAL A 1 283 ? 30.117 25.046 44.420 1.00 10.65 282 VAL A N 1
ATOM 2168 C CA . VAL A 1 283 ? 31.251 24.622 45.217 1.00 11.46 282 VAL A CA 1
ATOM 2169 C C . VAL A 1 283 ? 31.862 25.840 45.902 1.00 11.42 282 VAL A C 1
ATOM 2170 O O . VAL A 1 283 ? 32.575 26.620 45.268 1.00 11.54 282 VAL A O 1
ATOM 2174 N N . PRO A 1 284 ? 31.598 26.020 47.206 1.00 11.57 283 PRO A N 1
ATOM 2175 C CA . PRO A 1 284 ? 32.281 27.110 47.918 1.00 13.37 283 PRO A CA 1
ATOM 2176 C C . PRO A 1 284 ? 33.757 26.862 47.963 1.00 12.05 283 PRO A C 1
ATOM 2177 O O . PRO A 1 284 ? 34.179 25.733 48.202 1.00 13.01 283 PRO A O 1
ATOM 2181 N N . ALA A 1 285 ? 34.575 27.873 47.775 1.00 11.26 284 ALA A N 1
ATOM 2182 C CA . ALA A 1 285 ? 36.003 27.676 47.831 1.00 11.99 284 ALA A CA 1
ATOM 2183 C C . ALA A 1 285 ? 36.464 26.975 49.097 1.00 11.55 284 ALA A C 1
ATOM 2184 O O . ALA A 1 285 ? 37.309 26.080 49.004 1.00 11.78 284 ALA A O 1
ATOM 2186 N N . PRO A 1 286 ? 35.918 27.326 50.280 1.00 11.96 285 PRO A N 1
ATOM 2187 C CA . PRO A 1 286 ? 36.393 26.632 51.478 1.00 12.33 285 PRO A CA 1
ATOM 2188 C C . PRO A 1 286 ? 36.148 25.129 51.500 1.00 11.67 285 PRO A C 1
ATOM 2189 O O . PRO A 1 286 ? 36.855 24.414 52.226 1.00 12.50 285 PRO A O 1
ATOM 2193 N N A SER A 1 287 ? 35.147 24.652 50.767 0.50 11.84 286 SER A N 1
ATOM 2194 N N B SER A 1 287 ? 35.144 24.645 50.759 0.50 12.01 286 SER A N 1
ATOM 2195 C CA A SER A 1 287 ? 34.888 23.217 50.747 0.50 11.64 286 SER A CA 1
ATOM 2196 C CA B SER A 1 287 ? 34.895 23.195 50.725 0.50 12.21 286 SER A CA 1
ATOM 2197 C C A SER A 1 287 ? 36.032 22.431 50.124 0.50 11.82 286 SER A C 1
ATOM 2198 C C B SER A 1 287 ? 36.044 22.430 50.130 0.50 11.94 286 SER A C 1
ATOM 2199 O O A SER A 1 287 ? 36.210 21.247 50.453 0.50 12.48 286 SER A O 1
ATOM 2200 O O B SER A 1 287 ? 36.210 21.246 50.451 0.50 12.53 286 SER A O 1
ATOM 2205 N N . LEU A 1 288 ? 36.819 23.068 49.256 1.00 11.34 287 LEU A N 1
ATOM 2206 C CA . LEU A 1 288 ? 38.055 22.475 48.735 1.00 11.63 287 LEU A CA 1
ATOM 2207 C C . LEU A 1 288 ? 39.300 22.943 49.475 1.00 11.00 287 LEU A C 1
ATOM 2208 O O . LEU A 1 288 ? 40.212 22.157 49.734 1.00 11.95 287 LEU A O 1
ATOM 2213 N N . LEU A 1 289 ? 39.371 24.238 49.807 1.00 10.89 288 LEU A N 1
ATOM 2214 C CA . LEU A 1 289 ? 40.570 24.777 50.434 1.00 11.12 288 LEU A CA 1
ATOM 2215 C C . LEU A 1 289 ? 40.828 24.178 51.794 1.00 11.19 288 LEU A C 1
ATOM 2216 O O . LEU A 1 289 ? 41.971 23.877 52.100 1.00 12.86 288 LEU A O 1
ATOM 2221 N N A MET A 1 290 ? 39.776 24.013 52.600 0.25 11.84 289 MET A N 1
ATOM 2222 N N B MET A 1 290 ? 39.775 24.011 52.603 0.25 11.83 289 MET A N 1
ATOM 2223 N N C MET A 1 290 ? 39.777 24.011 52.603 0.25 11.90 289 MET A N 1
ATOM 2224 N N D MET A 1 290 ? 39.774 24.014 52.606 0.25 11.94 289 MET A N 1
ATOM 2225 C CA A MET A 1 290 ? 39.942 23.468 53.940 0.25 13.24 289 MET A CA 1
ATOM 2226 C CA B MET A 1 290 ? 39.934 23.461 53.950 0.25 13.38 289 MET A CA 1
ATOM 2227 C CA C MET A 1 290 ? 39.943 23.464 53.952 0.25 13.34 289 MET A CA 1
ATOM 2228 C CA D MET A 1 290 ? 39.931 23.465 53.956 0.25 13.51 289 MET A CA 1
ATOM 2229 C C A MET A 1 290 ? 40.257 21.985 53.825 0.25 12.64 289 MET A C 1
ATOM 2230 C C B MET A 1 290 ? 40.256 21.983 53.827 0.25 12.73 289 MET A C 1
ATOM 2231 C C C MET A 1 290 ? 40.254 21.982 53.835 0.25 12.58 289 MET A C 1
ATOM 2232 C C D MET A 1 290 ? 40.255 21.984 53.829 0.25 12.64 289 MET A C 1
ATOM 2233 O O A MET A 1 290 ? 39.384 21.169 53.531 0.25 14.58 289 MET A O 1
ATOM 2234 O O B MET A 1 290 ? 39.384 21.168 53.531 0.25 14.99 289 MET A O 1
ATOM 2235 O O C MET A 1 290 ? 39.383 21.168 53.533 0.25 14.52 289 MET A O 1
ATOM 2236 O O D MET A 1 290 ? 39.384 21.168 53.531 0.25 14.73 289 MET A O 1
ATOM 2253 N N . GLY A 1 291 ? 41.521 21.650 54.026 1.00 12.43 290 GLY A N 1
ATOM 2254 C CA . GLY A 1 291 ? 41.988 20.309 53.814 1.00 12.00 290 GLY A CA 1
ATOM 2255 C C . GLY A 1 291 ? 42.574 20.056 52.456 1.00 10.39 290 GLY A C 1
ATOM 2256 O O . GLY A 1 291 ? 43.013 18.936 52.222 1.00 11.59 290 GLY A O 1
ATOM 2257 N N . GLY A 1 292 ? 42.658 21.042 51.561 1.00 10.12 291 GLY A N 1
ATOM 2258 C CA . GLY A 1 292 ? 43.326 20.807 50.303 1.00 10.09 291 GLY A CA 1
ATOM 2259 C C . GLY A 1 292 ? 42.788 19.620 49.502 1.00 9.46 291 GLY A C 1
ATOM 2260 O O . GLY A 1 292 ? 43.533 18.735 49.077 1.00 10.67 291 GLY A O 1
ATOM 2261 N N . LYS A 1 293 ? 41.480 19.616 49.308 1.00 9.61 292 LYS A N 1
ATOM 2262 C CA . LYS A 1 293 ? 40.794 18.489 48.666 1.00 9.54 292 LYS A CA 1
ATOM 2263 C C . LYS A 1 293 ? 40.784 18.619 47.159 1.00 9.20 292 LYS A C 1
ATOM 2264 O O . LYS A 1 293 ? 41.033 19.678 46.575 1.00 9.85 292 LYS A O 1
ATOM 2270 N N . VAL A 1 294 ? 40.493 17.480 46.518 1.00 9.59 293 VAL A N 1
ATOM 2271 C CA . VAL A 1 294 ? 40.523 17.312 45.075 1.00 9.71 293 VAL A CA 1
ATOM 2272 C C . VAL A 1 294 ? 39.181 16.858 44.569 1.00 9.61 293 VAL A C 1
ATOM 2273 O O . VAL A 1 294 ? 38.584 15.953 45.147 1.00 10.97 293 VAL A O 1
ATOM 2277 N N A MET A 1 295 ? 38.724 17.436 43.468 0.50 9.55 294 MET A N 1
ATOM 2278 N N B MET A 1 295 ? 38.732 17.454 43.456 0.50 10.04 294 MET A N 1
ATOM 2279 C CA A MET A 1 295 ? 37.547 16.913 42.760 0.50 10.89 294 MET A CA 1
ATOM 2280 C CA B MET A 1 295 ? 37.583 16.966 42.666 0.50 11.24 294 MET A CA 1
ATOM 2281 C C A MET A 1 295 ? 37.985 16.668 41.308 0.50 12.34 294 MET A C 1
ATOM 2282 C C B MET A 1 295 ? 38.078 16.650 41.296 0.50 12.41 294 MET A C 1
ATOM 2283 O O A MET A 1 295 ? 38.514 17.557 40.669 0.50 18.18 294 MET A O 1
ATOM 2284 O O B MET A 1 295 ? 38.574 17.543 40.630 0.50 18.50 294 MET A O 1
ATOM 2293 N N . ALA A 1 296 ? 37.860 15.425 40.841 1.00 12.20 295 ALA A N 1
ATOM 2294 C CA . ALA A 1 296 ? 38.253 15.042 39.477 1.00 14.18 295 ALA A CA 1
ATOM 2295 C C . ALA A 1 296 ? 37.079 14.383 38.838 1.00 14.34 295 ALA A C 1
ATOM 2296 O O . ALA A 1 296 ? 36.443 13.516 39.452 1.00 24.78 295 ALA A O 1
ATOM 2298 N N . ALA A 1 297 ? 36.789 14.697 37.594 1.00 10.51 296 ALA A N 1
ATOM 2299 C CA . ALA A 1 297 ? 35.833 13.907 36.857 1.00 10.33 296 ALA A CA 1
ATOM 2300 C C . ALA A 1 297 ? 36.587 12.906 35.997 1.00 9.68 296 ALA A C 1
ATOM 2301 O O . ALA A 1 297 ? 37.788 13.037 35.787 1.00 11.11 296 ALA A O 1
ATOM 2303 N N . SER A 1 298 ? 35.863 11.945 35.458 1.00 10.10 297 SER A N 1
ATOM 2304 C CA . SER A 1 298 ? 36.478 10.919 34.617 1.00 10.30 297 SER A CA 1
ATOM 2305 C C . SER A 1 298 ? 35.441 10.348 33.694 1.00 10.26 297 SER A C 1
ATOM 2306 O O . SER A 1 298 ? 34.275 10.256 34.058 1.00 11.17 297 SER A O 1
ATOM 2309 N N . THR A 1 299 ? 35.868 9.955 32.492 1.00 10.69 298 THR A N 1
ATOM 2310 C CA . THR A 1 299 ? 34.993 9.268 31.565 1.00 10.79 298 THR A CA 1
ATOM 2311 C C . THR A 1 299 ? 35.668 8.018 31.020 1.00 10.93 298 THR A C 1
ATOM 2312 O O . THR A 1 299 ? 36.822 8.039 30.617 1.00 11.46 298 THR A O 1
ATOM 2316 N N . ALA A 1 300 ? 34.913 6.920 31.012 1.00 10.97 299 ALA A N 1
ATOM 2317 C CA . ALA A 1 300 ? 35.319 5.688 30.389 1.00 11.74 299 ALA A CA 1
ATOM 2318 C C . ALA A 1 300 ? 36.744 5.313 30.817 1.00 11.06 299 ALA A C 1
ATOM 2319 O O . ALA A 1 300 ? 37.103 5.415 31.993 1.00 11.54 299 ALA A O 1
ATOM 2321 N N . GLY A 1 301 ? 37.519 4.783 29.894 1.00 11.21 300 GLY A N 1
ATOM 2322 C CA . GLY A 1 301 ? 38.903 4.432 30.132 1.00 11.12 300 GLY A CA 1
ATOM 2323 C C . GLY A 1 301 ? 39.537 4.008 28.836 1.00 10.71 300 GLY A C 1
ATOM 2324 O O . GLY A 1 301 ? 38.848 3.863 27.821 1.00 11.27 300 GLY A O 1
ATOM 2325 N N . SER A 1 302 ? 40.853 3.827 28.859 1.00 10.80 301 SER A N 1
ATOM 2326 C CA . SER A 1 302 ? 41.594 3.506 27.650 1.00 11.43 301 SER A CA 1
ATOM 2327 C C . SER A 1 302 ? 41.602 2.002 27.395 1.00 11.25 301 SER A C 1
ATOM 2328 O O . SER A 1 302 ? 41.289 1.218 28.285 1.00 11.87 301 SER A O 1
ATOM 2331 N N . MET A 1 303 ? 42.022 1.623 26.196 1.00 12.00 302 MET A N 1
ATOM 2332 C CA . MET A 1 303 ? 42.146 0.195 25.899 1.00 12.29 302 MET A CA 1
ATOM 2333 C C . MET A 1 303 ? 43.158 -0.522 26.791 1.00 12.80 302 MET A C 1
ATOM 2334 O O . MET A 1 303 ? 42.932 -1.670 27.200 1.00 14.11 302 MET A O 1
ATOM 2339 N N A LYS A 1 304 ? 44.276 0.136 27.090 0.50 13.26 303 LYS A N 1
ATOM 2340 N N B LYS A 1 304 ? 44.278 0.137 27.089 0.50 13.28 303 LYS A N 1
ATOM 2341 C CA A LYS A 1 304 ? 45.250 -0.437 28.007 0.50 14.59 303 LYS A CA 1
ATOM 2342 C CA B LYS A 1 304 ? 45.257 -0.433 28.007 0.50 14.97 303 LYS A CA 1
ATOM 2343 C C A LYS A 1 304 ? 44.618 -0.666 29.380 0.50 13.09 303 LYS A C 1
ATOM 2344 C C B LYS A 1 304 ? 44.623 -0.663 29.380 0.50 13.25 303 LYS A C 1
ATOM 2345 O O A LYS A 1 304 ? 44.811 -1.700 30.029 0.50 14.13 303 LYS A O 1
ATOM 2346 O O B LYS A 1 304 ? 44.818 -1.696 30.027 0.50 14.21 303 LYS A O 1
ATOM 2357 N N . GLU A 1 305 ? 43.862 0.322 29.840 1.00 12.61 304 GLU A N 1
ATOM 2358 C CA . GLU A 1 305 ? 43.186 0.218 31.130 1.00 12.25 304 GLU A CA 1
ATOM 2359 C C . GLU A 1 305 ? 42.105 -0.871 31.123 1.00 11.33 304 GLU A C 1
ATOM 2360 O O . GLU A 1 305 ? 41.943 -1.571 32.112 1.00 12.53 304 GLU A O 1
ATOM 2366 N N . ILE A 1 306 ? 41.371 -0.996 30.020 1.00 11.22 305 ILE A N 1
ATOM 2367 C CA . ILE A 1 306 ? 40.344 -2.029 29.926 1.00 11.49 305 ILE A CA 1
ATOM 2368 C C . ILE A 1 306 ? 40.986 -3.410 30.046 1.00 11.82 305 ILE A C 1
ATOM 2369 O O . ILE A 1 306 ? 40.444 -4.290 30.706 1.00 12.48 305 ILE A O 1
ATOM 2374 N N . GLN A 1 307 ? 42.106 -3.610 29.363 1.00 13.01 306 GLN A N 1
ATOM 2375 C CA . GLN A 1 307 ? 42.795 -4.921 29.439 1.00 13.24 306 GLN A CA 1
ATOM 2376 C C . GLN A 1 307 ? 43.238 -5.218 30.879 1.00 13.07 306 GLN A C 1
ATOM 2377 O O . GLN A 1 307 ? 43.060 -6.337 31.380 1.00 14.46 306 GLN A O 1
ATOM 2383 N N A GLU A 1 308 ? 43.819 -4.219 31.541 0.50 13.38 307 GLU A N 1
ATOM 2384 N N B GLU A 1 308 ? 43.816 -4.215 31.547 0.50 13.23 307 GLU A N 1
ATOM 2385 C CA A GLU A 1 308 ? 44.243 -4.418 32.921 0.50 13.52 307 GLU A CA 1
ATOM 2386 C CA B GLU A 1 308 ? 44.237 -4.400 32.937 0.50 14.07 307 GLU A CA 1
ATOM 2387 C C A GLU A 1 308 ? 43.039 -4.662 33.838 0.50 12.75 307 GLU A C 1
ATOM 2388 C C B GLU A 1 308 ? 43.039 -4.681 33.826 0.50 12.82 307 GLU A C 1
ATOM 2389 O O A GLU A 1 308 ? 43.071 -5.543 34.705 0.50 14.27 307 GLU A O 1
ATOM 2390 O O B GLU A 1 308 ? 43.076 -5.553 34.701 0.50 14.17 307 GLU A O 1
ATOM 2401 N N A MET A 1 309 ? 41.969 -3.900 33.621 0.50 12.31 308 MET A N 1
ATOM 2402 N N B MET A 1 309 ? 41.979 -3.909 33.614 0.50 12.51 308 MET A N 1
ATOM 2403 C CA A MET A 1 309 ? 40.731 -4.050 34.385 0.50 11.63 308 MET A CA 1
ATOM 2404 C CA B MET A 1 309 ? 40.765 -4.059 34.382 0.50 12.37 308 MET A CA 1
ATOM 2405 C C A MET A 1 309 ? 40.145 -5.458 34.249 0.50 11.87 308 MET A C 1
ATOM 2406 C C B MET A 1 309 ? 40.160 -5.462 34.249 0.50 12.12 308 MET A C 1
ATOM 2407 O O A MET A 1 309 ? 39.769 -6.081 35.251 0.50 12.57 308 MET A O 1
ATOM 2408 O O B MET A 1 309 ? 39.772 -6.080 35.251 0.50 12.58 308 MET A O 1
ATOM 2417 N N . ILE A 1 310 ? 40.082 -5.963 33.018 1.00 12.22 309 ILE A N 1
ATOM 2418 C CA . ILE A 1 310 ? 39.432 -7.241 32.782 1.00 12.38 309 ILE A CA 1
ATOM 2419 C C . ILE A 1 310 ? 40.260 -8.373 33.392 1.00 12.48 309 ILE A C 1
ATOM 2420 O O . ILE A 1 310 ? 39.683 -9.320 33.927 1.00 13.97 309 ILE A O 1
ATOM 2425 N N . GLU A 1 311 ? 41.586 -8.242 33.368 1.00 13.44 310 GLU A N 1
ATOM 2426 C CA . GLU A 1 311 ? 42.438 -9.223 34.009 1.00 14.18 310 GLU A CA 1
ATOM 2427 C C . GLU A 1 311 ? 42.270 -9.181 35.535 1.00 14.12 310 GLU A C 1
ATOM 2428 O O . GLU A 1 311 ? 42.241 -10.225 36.194 1.00 15.42 310 GLU A O 1
ATOM 2434 N N . PHE A 1 312 ? 42.140 -7.978 36.085 1.00 13.69 311 PHE A N 1
ATOM 2435 C CA . PHE A 1 312 ? 41.922 -7.818 37.511 1.00 13.73 311 PHE A CA 1
ATOM 2436 C C . PHE A 1 312 ? 40.582 -8.407 37.921 1.00 13.18 311 PHE A C 1
ATOM 2437 O O . PHE A 1 312 ? 40.478 -9.127 38.918 1.00 14.02 311 PHE A O 1
ATOM 2445 N N . ALA A 1 313 ? 39.548 -8.128 37.138 1.00 12.72 312 ALA A N 1
ATOM 2446 C CA . ALA A 1 313 ? 38.221 -8.663 37.424 1.00 12.64 312 ALA A CA 1
ATOM 2447 C C . ALA A 1 313 ? 38.216 -10.184 37.346 1.00 12.86 312 ALA A C 1
ATOM 2448 O O . ALA A 1 313 ? 37.603 -10.838 38.187 1.00 13.78 312 ALA A O 1
ATOM 2450 N N . ALA A 1 314 ? 38.909 -10.748 36.354 1.00 13.70 313 ALA A N 1
ATOM 2451 C CA . ALA A 1 314 ? 38.962 -12.219 36.237 1.00 14.39 313 ALA A CA 1
ATOM 2452 C C . ALA A 1 314 ? 39.671 -12.803 37.449 1.00 15.26 313 ALA A C 1
ATOM 2453 O O . ALA A 1 314 ? 39.229 -13.817 38.002 1.00 17.99 313 ALA A O 1
ATOM 2455 N N . GLU A 1 315 ? 40.788 -12.191 37.847 1.00 15.32 314 GLU A N 1
ATOM 2456 C CA . GLU A 1 315 ? 41.558 -12.679 39.001 1.00 16.97 314 GLU A CA 1
ATOM 2457 C C . GLU A 1 315 ? 40.749 -12.653 40.299 1.00 16.48 314 GLU A C 1
ATOM 2458 O O . GLU A 1 315 ? 40.839 -13.566 41.120 1.00 19.53 314 GLU A O 1
ATOM 2464 N N . HIS A 1 316 ? 39.982 -11.581 40.487 1.00 15.54 315 HIS A N 1
ATOM 2465 C CA . HIS A 1 316 ? 39.254 -11.339 41.725 1.00 15.83 315 HIS A CA 1
ATOM 2466 C C . HIS A 1 316 ? 37.789 -11.738 41.644 1.00 15.62 315 HIS A C 1
ATOM 2467 O O . HIS A 1 316 ? 37.021 -11.495 42.588 1.00 16.97 315 HIS A O 1
ATOM 2474 N N A ASN A 1 317 ? 37.379 -12.357 40.537 0.50 14.88 316 ASN A N 1
ATOM 2475 N N B ASN A 1 317 ? 37.389 -12.363 40.537 0.50 14.72 316 ASN A N 1
ATOM 2476 C CA A ASN A 1 317 ? 35.987 -12.781 40.349 0.50 15.36 316 ASN A CA 1
ATOM 2477 C CA B ASN A 1 317 ? 36.001 -12.771 40.311 0.50 14.98 316 ASN A CA 1
ATOM 2478 C C A ASN A 1 317 ? 35.003 -11.636 40.542 0.50 14.69 316 ASN A C 1
ATOM 2479 C C B ASN A 1 317 ? 35.006 -11.638 40.536 0.50 14.73 316 ASN A C 1
ATOM 2480 O O A ASN A 1 317 ? 33.972 -11.795 41.200 0.50 16.13 316 ASN A O 1
ATOM 2481 O O B ASN A 1 317 ? 33.977 -11.805 41.193 0.50 16.68 316 ASN A O 1
ATOM 2490 N N . ILE A 1 318 ? 35.324 -10.494 39.941 1.00 13.22 317 ILE A N 1
ATOM 2491 C CA . ILE A 1 318 ? 34.450 -9.331 39.968 1.00 12.47 317 ILE A CA 1
ATOM 2492 C C . ILE A 1 318 ? 33.517 -9.394 38.758 1.00 12.76 317 ILE A C 1
ATOM 2493 O O . ILE A 1 318 ? 33.965 -9.361 37.607 1.00 13.74 317 ILE A O 1
ATOM 2498 N N . VAL A 1 319 ? 32.218 -9.459 39.047 1.00 12.31 318 VAL A N 1
ATOM 2499 C CA . VAL A 1 319 ? 31.187 -9.369 38.034 1.00 12.13 318 VAL A CA 1
ATOM 2500 C C . VAL A 1 319 ? 30.118 -8.400 38.539 1.00 11.90 318 VAL A C 1
ATOM 2501 O O . VAL A 1 319 ? 30.143 -7.967 39.682 1.00 12.68 318 VAL A O 1
ATOM 2505 N N . ALA A 1 320 ? 29.202 -8.046 37.659 1.00 11.74 319 ALA A N 1
ATOM 2506 C CA . ALA A 1 320 ? 28.013 -7.300 38.054 1.00 11.71 319 ALA A CA 1
ATOM 2507 C C . ALA A 1 320 ? 26.918 -8.268 38.489 1.00 12.29 319 ALA A C 1
ATOM 2508 O O . ALA A 1 320 ? 26.900 -9.427 38.102 1.00 13.47 319 ALA A O 1
ATOM 2510 N N . ASP A 1 321 ? 26.013 -7.770 39.312 1.00 11.99 320 ASP A N 1
ATOM 2511 C CA . ASP A 1 321 ? 24.730 -8.417 39.534 1.00 13.19 320 ASP A CA 1
ATOM 2512 C C . ASP A 1 321 ? 23.792 -7.996 38.428 1.00 12.68 320 ASP A C 1
ATOM 2513 O O . ASP A 1 321 ? 23.546 -6.789 38.261 1.00 13.19 320 ASP A O 1
ATOM 2518 N N . VAL A 1 322 ? 23.292 -8.953 37.660 1.00 13.65 321 VAL A N 1
ATOM 2519 C CA . VAL A 1 322 ? 22.547 -8.628 36.464 1.00 13.45 321 VAL A CA 1
ATOM 2520 C C . VAL A 1 322 ? 21.191 -9.301 36.449 1.00 13.48 321 VAL A C 1
ATOM 2521 O O . VAL A 1 322 ? 20.979 -10.366 37.035 1.00 16.22 321 VAL A O 1
ATOM 2525 N N . GLU A 1 323 ? 20.278 -8.650 35.734 1.00 13.00 322 GLU A N 1
ATOM 2526 C CA . GLU A 1 323 ? 18.986 -9.191 35.366 1.00 13.84 322 GLU A CA 1
ATOM 2527 C C . GLU A 1 323 ? 19.045 -9.345 33.860 1.00 13.79 322 GLU A C 1
ATOM 2528 O O . GLU A 1 323 ? 19.100 -8.349 33.135 1.00 13.73 322 GLU A O 1
ATOM 2534 N N . VAL A 1 324 ? 19.082 -10.594 33.385 1.00 14.52 323 VAL A N 1
ATOM 2535 C CA . VAL A 1 324 ? 19.167 -10.880 31.960 1.00 13.93 323 VAL A CA 1
ATOM 2536 C C . VAL A 1 324 ? 17.773 -10.780 31.380 1.00 15.36 323 VAL A C 1
ATOM 2537 O O . VAL A 1 324 ? 16.850 -11.424 31.868 1.00 19.27 323 VAL A O 1
ATOM 2541 N N . ILE A 1 325 ? 17.629 -9.975 30.331 1.00 14.16 324 ILE A N 1
ATOM 2542 C CA . ILE A 1 325 ? 16.337 -9.680 29.736 1.00 14.81 324 ILE A CA 1
ATOM 2543 C C . ILE A 1 325 ? 16.361 -9.968 28.243 1.00 14.09 324 ILE A C 1
ATOM 2544 O O . ILE A 1 325 ? 17.395 -10.065 27.595 1.00 15.42 324 ILE A O 1
ATOM 2549 N N . SER A 1 326 ? 15.167 -10.064 27.707 1.00 15.65 325 SER A N 1
ATOM 2550 C CA . SER A 1 326 ? 15.014 -10.276 26.302 1.00 16.01 325 SER A CA 1
ATOM 2551 C C . SER A 1 326 ? 14.950 -8.927 25.581 1.00 15.25 325 SER A C 1
ATOM 2552 O O . SER A 1 326 ? 14.638 -7.875 26.165 1.00 16.90 325 SER A O 1
ATOM 2555 N N . ILE A 1 327 ? 15.168 -8.959 24.278 1.00 16.56 326 ILE A N 1
ATOM 2556 C CA . ILE A 1 327 ? 14.929 -7.828 23.418 1.00 16.80 326 ILE A CA 1
ATOM 2557 C C . ILE A 1 327 ? 13.527 -7.268 23.615 1.00 18.34 326 ILE A C 1
ATOM 2558 O O . ILE A 1 327 ? 13.347 -6.042 23.646 1.00 19.79 326 ILE A O 1
ATOM 2563 N N . ASP A 1 328 ? 12.554 -8.163 23.771 1.00 19.49 327 ASP A N 1
ATOM 2564 C CA . ASP A 1 328 ? 11.149 -7.769 23.922 1.00 20.91 327 ASP A CA 1
ATOM 2565 C C . ASP A 1 328 ? 10.811 -7.035 25.205 1.00 20.63 327 ASP A C 1
ATOM 2566 O O . ASP A 1 328 ? 9.773 -6.387 25.290 1.00 27.60 327 ASP A O 1
ATOM 2571 N N . TYR A 1 329 ? 11.711 -7.097 26.180 1.00 20.02 328 TYR A N 1
ATOM 2572 C CA . TYR A 1 329 ? 11.537 -6.434 27.476 1.00 19.77 328 TYR A CA 1
ATOM 2573 C C . TYR A 1 329 ? 12.258 -5.075 27.562 1.00 18.91 328 TYR A C 1
ATOM 2574 O O . TYR A 1 329 ? 12.123 -4.380 28.564 1.00 19.07 328 TYR A O 1
ATOM 2583 N N . VAL A 1 330 ? 13.005 -4.678 26.526 1.00 18.97 329 VAL A N 1
ATOM 2584 C CA . VAL A 1 330 ? 13.863 -3.480 26.643 1.00 18.53 329 VAL A CA 1
ATOM 2585 C C . VAL A 1 330 ? 13.098 -2.215 27.054 1.00 18.52 329 VAL A C 1
ATOM 2586 O O . VAL A 1 330 ? 13.561 -1.480 27.921 1.00 19.74 329 VAL A O 1
ATOM 2590 N N . ASN A 1 331 ? 11.922 -1.961 26.488 1.00 19.95 330 ASN A N 1
ATOM 2591 C CA . ASN A 1 331 ? 11.228 -0.726 26.866 1.00 20.64 330 ASN A CA 1
ATOM 2592 C C . ASN A 1 331 ? 10.755 -0.736 28.320 1.00 20.88 330 ASN A C 1
ATOM 2593 O O . ASN A 1 331 ? 10.755 0.303 28.985 1.00 22.59 330 ASN A O 1
ATOM 2598 N N . THR A 1 332 ? 10.376 -1.913 28.809 1.00 20.54 331 THR A N 1
ATOM 2599 C CA . THR A 1 332 ? 9.981 -2.063 30.203 1.00 20.68 331 THR A CA 1
ATOM 2600 C C . THR A 1 332 ? 11.195 -1.809 31.108 1.00 20.22 331 THR A C 1
ATOM 2601 O O . THR A 1 332 ? 11.095 -1.102 32.134 1.00 20.64 331 THR A O 1
ATOM 2605 N N . ALA A 1 333 ? 12.344 -2.365 30.712 1.00 18.17 332 ALA A N 1
ATOM 2606 C CA . ALA A 1 333 ? 13.577 -2.122 31.471 1.00 17.54 332 ALA A CA 1
ATOM 2607 C C . ALA A 1 333 ? 13.944 -0.637 31.510 1.00 17.05 332 ALA A C 1
ATOM 2608 O O . ALA A 1 333 ? 14.363 -0.087 32.529 1.00 17.40 332 ALA A O 1
ATOM 2610 N N . MET A 1 334 ? 13.802 0.019 30.378 1.00 17.53 333 MET A N 1
ATOM 2611 C CA . MET A 1 334 ? 14.108 1.453 30.307 1.00 18.41 333 MET A CA 1
ATOM 2612 C C . MET A 1 334 ? 13.254 2.263 31.296 1.00 19.16 333 MET A C 1
ATOM 2613 O O . MET A 1 334 ? 13.735 3.194 31.963 1.00 20.27 333 MET A O 1
ATOM 2618 N N . GLU A 1 335 ? 11.967 1.928 31.376 1.00 19.84 334 GLU A N 1
ATOM 2619 C CA . GLU A 1 335 ? 11.102 2.557 32.360 1.00 19.85 334 GLU A CA 1
ATOM 2620 C C . GLU A 1 335 ? 11.561 2.286 33.797 1.00 19.10 334 GLU A C 1
ATOM 2621 O O . GLU A 1 335 ? 11.567 3.186 34.642 1.00 20.87 334 GLU A O 1
ATOM 2627 N N . ARG A 1 336 ? 11.974 1.047 34.057 1.00 18.08 335 ARG A N 1
ATOM 2628 C CA . ARG A 1 336 ? 12.472 0.687 35.373 1.00 17.72 335 ARG A CA 1
ATOM 2629 C C . ARG A 1 336 ? 13.745 1.463 35.720 1.00 17.13 335 ARG A C 1
ATOM 2630 O O . ARG A 1 336 ? 13.960 1.812 36.893 1.00 17.67 335 ARG A O 1
ATOM 2638 N N . LEU A 1 337 ? 14.559 1.805 34.720 1.00 16.67 336 LEU A N 1
ATOM 2639 C CA . LEU A 1 337 ? 15.754 2.640 34.974 1.00 16.97 336 LEU A CA 1
ATOM 2640 C C . LEU A 1 337 ? 15.427 4.025 35.525 1.00 17.98 336 LEU A C 1
ATOM 2641 O O . LEU A 1 337 ? 16.244 4.609 36.231 1.00 17.62 336 LEU A O 1
ATOM 2646 N N . ASP A 1 338 ? 14.251 4.561 35.254 1.00 18.83 337 ASP A N 1
ATOM 2647 C CA . ASP A 1 338 ? 13.915 5.888 35.795 1.00 19.97 337 ASP A CA 1
ATOM 2648 C C . ASP A 1 338 ? 13.947 5.952 37.310 1.00 20.35 337 ASP A C 1
ATOM 2649 O O . ASP A 1 338 ? 14.138 7.028 37.881 1.00 27.53 337 ASP A O 1
ATOM 2654 N N . ASN A 1 339 ? 13.718 4.822 37.966 1.00 20.61 338 ASN A N 1
ATOM 2655 C CA . ASN A 1 339 ? 13.875 4.735 39.420 1.00 22.87 338 ASN A CA 1
ATOM 2656 C C . ASN A 1 339 ? 14.951 3.754 39.856 1.00 19.06 338 ASN A C 1
ATOM 2657 O O . ASN A 1 339 ? 14.907 3.245 40.975 1.00 21.03 338 ASN A O 1
ATOM 2662 N N A SER A 1 340 ? 15.895 3.488 38.964 0.50 18.18 339 SER A N 1
ATOM 2663 N N B SER A 1 340 ? 15.951 3.514 38.997 0.50 18.47 339 SER A N 1
ATOM 2664 C CA A SER A 1 340 ? 16.954 2.566 39.244 0.50 18.66 339 SER A CA 1
ATOM 2665 C CA B SER A 1 340 ? 17.007 2.480 39.198 0.50 17.88 339 SER A CA 1
ATOM 2666 C C A SER A 1 340 ? 16.419 1.240 39.816 0.50 18.73 339 SER A C 1
ATOM 2667 C C B SER A 1 340 ? 16.434 1.208 39.806 0.50 18.53 339 SER A C 1
ATOM 2668 O O A SER A 1 340 ? 17.000 0.662 40.734 0.50 19.96 339 SER A O 1
ATOM 2669 O O B SER A 1 340 ? 16.991 0.650 40.746 0.50 20.10 339 SER A O 1
ATOM 2674 N N . ASP A 1 341 ? 15.315 0.755 39.242 1.00 16.82 340 ASP A N 1
ATOM 2675 C CA . ASP A 1 341 ? 14.579 -0.369 39.796 1.00 16.95 340 ASP A CA 1
ATOM 2676 C C . ASP A 1 341 ? 15.111 -1.699 39.217 1.00 16.67 340 ASP A C 1
ATOM 2677 O O . ASP A 1 341 ? 14.420 -2.397 38.464 1.00 17.48 340 ASP A O 1
ATOM 2682 N N . VAL A 1 342 ? 16.339 -2.049 39.589 1.00 16.69 341 VAL A N 1
ATOM 2683 C CA . VAL A 1 342 ? 17.021 -3.246 39.121 1.00 16.05 341 VAL A CA 1
ATOM 2684 C C . VAL A 1 342 ? 18.162 -3.534 40.090 1.00 16.32 341 VAL A C 1
ATOM 2685 O O . VAL A 1 342 ? 18.694 -2.578 40.686 1.00 16.14 341 VAL A O 1
ATOM 2689 N N . ARG A 1 343 ? 18.538 -4.809 40.234 1.00 15.90 342 ARG A N 1
ATOM 2690 C CA A ARG A 1 343 ? 19.609 -5.246 41.159 0.50 14.98 342 ARG A CA 1
ATOM 2691 C CA B ARG A 1 343 ? 19.595 -5.212 41.150 0.50 16.20 342 ARG A CA 1
ATOM 2692 C C . ARG A 1 343 ? 20.628 -6.020 40.355 1.00 15.01 342 ARG A C 1
ATOM 2693 O O . ARG A 1 343 ? 20.607 -7.242 40.362 1.00 17.69 342 ARG A O 1
ATOM 2708 N N . TYR A 1 344 ? 21.554 -5.346 39.649 1.00 13.36 343 TYR A N 1
ATOM 2709 C CA . TYR A 1 344 ? 21.790 -3.909 39.558 1.00 12.86 343 TYR A CA 1
ATOM 2710 C C . TYR A 1 344 ? 21.979 -3.403 38.137 1.00 13.09 343 TYR A C 1
ATOM 2711 O O . TYR A 1 344 ? 22.087 -2.194 37.959 1.00 13.67 343 TYR A O 1
ATOM 2720 N N A ARG A 1 345 ? 22.038 -4.302 37.145 0.50 13.07 344 ARG A N 1
ATOM 2721 N N B ARG A 1 345 ? 22.069 -4.283 37.138 0.50 13.34 344 ARG A N 1
ATOM 2722 C CA A ARG A 1 345 ? 22.169 -3.945 35.739 0.50 12.15 344 ARG A CA 1
ATOM 2723 C CA B ARG A 1 345 ? 22.214 -3.868 35.739 0.50 13.42 344 ARG A CA 1
ATOM 2724 C C A ARG A 1 345 ? 21.304 -4.850 34.917 0.50 12.46 344 ARG A C 1
ATOM 2725 C C B ARG A 1 345 ? 21.358 -4.832 34.894 0.50 12.87 344 ARG A C 1
ATOM 2726 O O A ARG A 1 345 ? 21.284 -6.046 35.176 0.50 14.71 344 ARG A O 1
ATOM 2727 O O B ARG A 1 345 ? 21.301 -6.033 35.179 0.50 14.59 344 ARG A O 1
ATOM 2742 N N . PHE A 1 346 ? 20.690 -4.288 33.893 1.00 12.10 345 PHE A N 1
ATOM 2743 C CA . PHE A 1 346 ? 20.049 -5.090 32.847 1.00 12.33 345 PHE A CA 1
ATOM 2744 C C . PHE A 1 346 ? 21.054 -5.484 31.787 1.00 11.56 345 PHE A C 1
ATOM 2745 O O . PHE A 1 346 ? 21.868 -4.667 31.338 1.00 12.41 345 PHE A O 1
ATOM 2753 N N . VAL A 1 347 ? 20.972 -6.750 31.371 1.00 11.87 346 VAL A N 1
ATOM 2754 C CA . VAL A 1 347 ? 21.793 -7.263 30.278 1.00 11.36 346 VAL A CA 1
ATOM 2755 C C . VAL A 1 347 ? 20.860 -7.925 29.276 1.00 11.25 346 VAL A C 1
ATOM 2756 O O . VAL A 1 347 ? 20.093 -8.818 29.647 1.00 12.89 346 VAL A O 1
ATOM 2760 N N . ILE A 1 348 ? 20.947 -7.497 28.020 1.00 11.76 347 ILE A N 1
ATOM 2761 C CA . ILE A 1 348 ? 20.089 -8.033 26.986 1.00 12.21 347 ILE A CA 1
ATOM 2762 C C . ILE A 1 348 ? 20.739 -9.252 26.357 1.00 12.34 347 ILE A C 1
ATOM 2763 O O . ILE A 1 348 ? 21.875 -9.208 25.894 1.00 12.14 347 ILE A O 1
ATOM 2768 N N . ASP A 1 349 ? 19.995 -10.350 26.328 1.00 13.08 348 ASP A N 1
ATOM 2769 C CA . ASP A 1 349 ? 20.471 -11.597 25.724 1.00 12.88 348 ASP A CA 1
ATOM 2770 C C . ASP A 1 349 ? 20.195 -11.551 24.218 1.00 13.71 348 ASP A C 1
ATOM 2771 O O . ASP A 1 349 ? 19.145 -12.002 23.749 1.00 14.76 348 ASP A O 1
ATOM 2776 N N . ILE A 1 350 ? 21.133 -10.986 23.475 1.00 12.65 349 ILE A N 1
ATOM 2777 C CA . ILE A 1 350 ? 20.987 -10.829 22.040 1.00 13.30 349 ILE A CA 1
ATOM 2778 C C . ILE A 1 350 ? 21.021 -12.182 21.337 1.00 13.19 349 ILE A C 1
ATOM 2779 O O . ILE A 1 350 ? 20.198 -12.455 20.472 1.00 15.13 349 ILE A O 1
ATOM 2784 N N . GLY A 1 351 ? 21.968 -13.026 21.720 1.00 13.67 350 GLY A N 1
ATOM 2785 C CA . GLY A 1 351 ? 22.156 -14.289 21.026 1.00 15.84 350 GLY A CA 1
ATOM 2786 C C . GLY A 1 351 ? 20.927 -15.164 21.061 1.00 16.80 350 GLY A C 1
ATOM 2787 O O . GLY A 1 351 ? 20.606 -15.811 20.075 1.00 21.38 350 GLY A O 1
ATOM 2788 N N . ASN A 1 352 ? 20.212 -15.168 22.181 1.00 16.39 351 ASN A N 1
ATOM 2789 C CA . ASN A 1 352 ? 19.053 -16.045 22.311 1.00 17.44 351 ASN A CA 1
ATOM 2790 C C . ASN A 1 352 ? 17.728 -15.369 22.056 1.00 17.71 351 ASN A C 1
ATOM 2791 O O . ASN A 1 352 ? 16.736 -16.075 21.877 1.00 23.55 351 ASN A O 1
ATOM 2796 N N . THR A 1 353 ? 17.672 -14.031 22.068 1.00 15.39 352 THR A N 1
ATOM 2797 C CA . THR A 1 353 ? 16.376 -13.346 21.999 1.00 15.18 352 THR A CA 1
ATOM 2798 C C . THR A 1 353 ? 16.195 -12.336 20.888 1.00 15.31 352 THR A C 1
ATOM 2799 O O . THR A 1 353 ? 15.063 -11.935 20.613 1.00 19.55 352 THR A O 1
ATOM 2803 N N . LEU A 1 354 ? 17.257 -11.903 20.217 1.00 14.24 353 LEU A N 1
ATOM 2804 C CA . LEU A 1 354 ? 17.073 -11.067 19.048 1.00 14.18 353 LEU A CA 1
ATOM 2805 C C . LEU A 1 354 ? 16.716 -12.034 17.918 1.00 14.02 353 LEU A C 1
ATOM 2806 O O . LEU A 1 354 ? 17.486 -12.902 17.511 1.00 16.54 353 LEU A O 1
ATOM 2811 N N . LYS A 1 355 ? 15.526 -11.893 17.400 1.00 14.21 354 LYS A N 1
ATOM 2812 C CA . LYS A 1 355 ? 15.024 -12.866 16.458 1.00 14.34 354 LYS A CA 1
ATOM 2813 C C . LYS A 1 355 ? 15.757 -12.783 15.115 1.00 14.22 354 LYS A C 1
ATOM 2814 O O . LYS A 1 355 ? 15.970 -11.693 14.590 1.00 15.69 354 LYS A O 1
ATOM 2820 N N . SER A 1 356 ? 16.122 -13.936 14.539 1.00 14.05 355 SER A N 1
ATOM 2821 C CA . SER A 1 356 ? 16.749 -13.952 13.220 1.00 15.57 355 SER A CA 1
ATOM 2822 C C . SER A 1 356 ? 15.792 -13.502 12.125 1.00 18.56 355 SER A C 1
ATOM 2823 O O . SER A 1 356 ? 14.589 -13.396 12.307 1.00 20.00 355 SER A O 1
ATOM 2826 N N . VAL B 1 13 ? 48.777 38.109 78.649 1.00 29.13 12 VAL B N 1
ATOM 2827 C CA . VAL B 1 13 ? 49.032 37.388 79.891 1.00 17.53 12 VAL B CA 1
ATOM 2828 C C . VAL B 1 13 ? 50.502 36.909 80.116 1.00 12.85 12 VAL B C 1
ATOM 2829 O O . VAL B 1 13 ? 50.720 36.215 81.088 1.00 12.06 12 VAL B O 1
ATOM 2833 N N . TYR B 1 14 ? 51.469 37.301 79.293 1.00 15.04 13 TYR B N 1
ATOM 2834 C CA . TYR B 1 14 ? 52.798 36.722 79.317 1.00 14.16 13 TYR B CA 1
ATOM 2835 C C . TYR B 1 14 ? 53.865 37.756 79.609 1.00 13.74 13 TYR B C 1
ATOM 2836 O O . TYR B 1 14 ? 53.606 38.955 79.532 1.00 14.68 13 TYR B O 1
ATOM 2845 N N . PRO B 1 15 ? 55.101 37.303 79.895 1.00 14.33 14 PRO B N 1
ATOM 2846 C CA . PRO B 1 15 ? 56.122 38.237 80.429 1.00 16.06 14 PRO B CA 1
ATOM 2847 C C . PRO B 1 15 ? 56.841 39.137 79.443 1.00 14.51 14 PRO B C 1
ATOM 2848 O O . PRO B 1 15 ? 57.375 40.172 79.848 1.00 17.57 14 PRO B O 1
ATOM 2852 N N . VAL B 1 16 ? 56.902 38.745 78.177 1.00 12.73 15 VAL B N 1
ATOM 2853 C CA . VAL B 1 16 ? 57.770 39.471 77.234 1.00 12.65 15 VAL B CA 1
ATOM 2854 C C . VAL B 1 16 ? 56.919 40.526 76.531 1.00 12.25 15 VAL B C 1
ATOM 2855 O O . VAL B 1 16 ? 55.951 40.207 75.879 1.00 12.72 15 VAL B O 1
ATOM 2859 N N . LYS B 1 17 ? 57.328 41.782 76.661 1.00 13.56 16 LYS B N 1
ATOM 2860 C CA . LYS B 1 17 ? 56.603 42.875 76.045 1.00 14.06 16 LYS B CA 1
ATOM 2861 C C . LYS B 1 17 ? 56.673 42.792 74.525 1.00 13.04 16 LYS B C 1
ATOM 2862 O O . LYS B 1 17 ? 57.739 42.616 73.937 1.00 14.52 16 LYS B O 1
ATOM 2866 N N . ALA B 1 18 ? 55.509 42.939 73.900 1.00 12.26 17 ALA B N 1
ATOM 2867 C CA . ALA B 1 18 ? 55.422 42.938 72.441 1.00 12.17 17 ALA B CA 1
ATOM 2868 C C . ALA B 1 18 ? 54.579 44.112 71.988 1.00 11.96 17 ALA B C 1
ATOM 2869 O O . ALA B 1 18 ? 53.720 44.613 72.724 1.00 13.71 17 ALA B O 1
ATOM 2871 N N . PHE B 1 19 ? 54.838 44.566 70.783 1.00 11.80 18 PHE B N 1
ATOM 2872 C CA . PHE B 1 19 ? 54.080 45.663 70.212 1.00 12.63 18 PHE B CA 1
ATOM 2873 C C . PHE B 1 19 ? 54.067 45.502 68.720 1.00 11.12 18 PHE B C 1
ATOM 2874 O O . PHE B 1 19 ? 55.015 45.004 68.115 1.00 11.61 18 PHE B O 1
ATOM 2882 N N . GLY B 1 20 ? 52.961 45.925 68.125 1.00 11.32 19 GLY B N 1
ATOM 2883 C CA . GLY B 1 20 ? 52.793 45.797 66.695 1.00 12.14 19 GLY B CA 1
ATOM 2884 C C . GLY B 1 20 ? 51.545 46.528 66.266 1.00 11.25 19 GLY B C 1
ATOM 2885 O O . GLY B 1 20 ? 51.219 47.584 66.815 1.00 12.95 19 GLY B O 1
ATOM 2886 N N . LEU B 1 21 ? 50.865 45.990 65.264 1.00 11.83 20 LEU B N 1
ATOM 2887 C CA . LEU B 1 21 ? 49.609 46.576 64.737 1.00 11.77 20 LEU B CA 1
ATOM 2888 C C . LEU B 1 21 ? 48.480 45.586 64.883 1.00 12.32 20 LEU B C 1
ATOM 2889 O O . LEU B 1 21 ? 48.665 44.392 64.614 1.00 13.94 20 LEU B O 1
ATOM 2894 N N . ALA B 1 22 ? 47.294 46.080 65.255 1.00 12.52 21 ALA B N 1
ATOM 2895 C CA . ALA B 1 22 ? 46.111 45.275 65.337 1.00 12.95 21 ALA B CA 1
ATOM 2896 C C . ALA B 1 22 ? 44.892 46.000 64.806 1.00 13.08 21 ALA B C 1
ATOM 2897 O O . ALA B 1 22 ? 44.791 47.220 64.913 1.00 14.07 21 ALA B O 1
ATOM 2899 N N . ALA B 1 23 ? 43.961 45.206 64.248 1.00 13.73 22 ALA B N 1
ATOM 2900 C CA . ALA B 1 23 ? 42.626 45.677 63.923 1.00 14.08 22 ALA B CA 1
ATOM 2901 C C . ALA B 1 23 ? 41.705 45.332 65.067 1.00 15.93 22 ALA B C 1
ATOM 2902 O O . ALA B 1 23 ? 41.711 44.221 65.560 1.00 17.61 22 ALA B O 1
ATOM 2904 N N A LYS B 1 24 ? 40.893 46.307 65.457 0.50 18.95 23 LYS B N 1
ATOM 2905 N N B LYS B 1 24 ? 40.919 46.329 65.481 0.50 19.12 23 LYS B N 1
ATOM 2906 C CA A LYS B 1 24 ? 39.927 46.141 66.536 0.50 20.91 23 LYS B CA 1
ATOM 2907 C CA B LYS B 1 24 ? 39.930 46.217 66.552 0.50 21.52 23 LYS B CA 1
ATOM 2908 C C A LYS B 1 24 ? 38.609 45.515 66.072 0.50 20.53 23 LYS B C 1
ATOM 2909 C C B LYS B 1 24 ? 38.593 45.606 66.094 0.50 19.89 23 LYS B C 1
ATOM 2910 O O A LYS B 1 24 ? 37.914 44.841 66.853 0.50 24.61 23 LYS B O 1
ATOM 2911 O O B LYS B 1 24 ? 37.852 45.063 66.922 0.50 23.41 23 LYS B O 1
ATOM 2922 N N . ASP B 1 25 ? 38.276 45.707 64.798 1.00 19.92 24 ASP B N 1
ATOM 2923 C CA . ASP B 1 25 ? 36.977 45.258 64.260 1.00 19.40 24 ASP B CA 1
ATOM 2924 C C . ASP B 1 25 ? 37.066 45.057 62.763 1.00 18.31 24 ASP B C 1
ATOM 2925 O O . ASP B 1 25 ? 38.108 45.307 62.131 1.00 17.41 24 ASP B O 1
ATOM 2930 N N . SER B 1 26 ? 35.964 44.607 62.175 1.00 18.78 25 SER B N 1
ATOM 2931 C CA . SER B 1 26 ? 35.922 44.229 60.763 1.00 19.82 25 SER B CA 1
ATOM 2932 C C . SER B 1 26 ? 36.019 45.391 59.790 1.00 17.57 25 SER B C 1
ATOM 2933 O O . SER B 1 26 ? 35.997 45.155 58.573 1.00 18.45 25 SER B O 1
ATOM 2936 N N . SER B 1 27 ? 36.154 46.636 60.272 1.00 16.70 26 SER B N 1
ATOM 2937 C CA . SER B 1 27 ? 36.629 47.673 59.375 1.00 16.23 26 SER B CA 1
ATOM 2938 C C . SER B 1 27 ? 38.005 47.349 58.806 1.00 15.71 26 SER B C 1
ATOM 2939 O O . SER B 1 27 ? 38.385 47.885 57.769 1.00 17.49 26 SER B O 1
ATOM 2942 N N . GLY B 1 28 ? 38.778 46.577 59.541 1.00 15.01 27 GLY B N 1
ATOM 2943 C CA . GLY B 1 28 ? 40.144 46.306 59.145 1.00 14.39 27 GLY B CA 1
ATOM 2944 C C . GLY B 1 28 ? 41.126 47.432 59.401 1.00 14.08 27 GLY B C 1
ATOM 2945 O O . GLY B 1 28 ? 42.255 47.359 58.951 1.00 15.28 27 GLY B O 1
ATOM 2946 N N . LEU B 1 29 ? 40.724 48.471 60.146 1.00 13.74 28 LEU B N 1
ATOM 2947 C CA . LEU B 1 29 ? 41.639 49.574 60.420 1.00 13.59 28 LEU B CA 1
ATOM 2948 C C . LEU B 1 29 ? 42.680 49.130 61.444 1.00 13.01 28 LEU B C 1
ATOM 2949 O O . LEU B 1 29 ? 42.337 48.713 62.554 1.00 15.15 28 LEU B O 1
ATOM 2954 N N . PHE B 1 30 ? 43.953 49.225 61.092 1.00 11.76 29 PHE B N 1
ATOM 2955 C CA . PHE B 1 30 ? 45.026 48.842 62.024 1.00 11.76 29 PHE B CA 1
ATOM 2956 C C . PHE B 1 30 ? 45.453 50.032 62.868 1.00 12.70 29 PHE B C 1
ATOM 2957 O O . PHE B 1 30 ? 45.483 51.174 62.402 1.00 13.62 29 PHE B O 1
ATOM 2965 N N A SER B 1 31 ? 45.839 49.741 64.102 0.50 12.89 30 SER B N 1
ATOM 2966 N N B SER B 1 31 ? 45.848 49.747 64.096 0.50 12.81 30 SER B N 1
ATOM 2967 C CA A SER B 1 31 ? 46.366 50.725 65.034 0.50 13.64 30 SER B CA 1
ATOM 2968 C CA B SER B 1 31 ? 46.372 50.753 65.009 0.50 13.27 30 SER B CA 1
ATOM 2969 C C A SER B 1 31 ? 47.487 50.120 65.855 0.50 13.05 30 SER B C 1
ATOM 2970 C C B SER B 1 31 ? 47.469 50.138 65.873 0.50 13.10 30 SER B C 1
ATOM 2971 O O A SER B 1 31 ? 47.542 48.908 66.023 0.50 12.95 30 SER B O 1
ATOM 2972 O O B SER B 1 31 ? 47.504 48.930 66.079 0.50 13.17 30 SER B O 1
ATOM 2977 N N . PRO B 1 32 ? 48.373 50.967 66.418 1.00 13.27 31 PRO B N 1
ATOM 2978 C CA . PRO B 1 32 ? 49.371 50.436 67.365 1.00 13.21 31 PRO B CA 1
ATOM 2979 C C . PRO B 1 32 ? 48.734 49.649 68.477 1.00 12.86 31 PRO B C 1
ATOM 2980 O O . PRO B 1 32 ? 47.712 50.060 69.028 1.00 15.52 31 PRO B O 1
ATOM 2984 N N . PHE B 1 33 ? 49.357 48.555 68.858 1.00 13.12 32 PHE B N 1
ATOM 2985 C CA . PHE B 1 33 ? 48.785 47.621 69.806 1.00 14.01 32 PHE B CA 1
ATOM 2986 C C . PHE B 1 33 ? 49.920 47.017 70.635 1.00 13.05 32 PHE B C 1
ATOM 2987 O O . PHE B 1 33 ? 50.892 46.483 70.101 1.00 14.04 32 PHE B O 1
ATOM 2995 N N . ASN B 1 34 ? 49.751 47.083 71.958 1.00 14.67 33 ASN B N 1
ATOM 2996 C CA . ASN B 1 34 ? 50.673 46.455 72.921 1.00 14.88 33 ASN B CA 1
ATOM 2997 C C . ASN B 1 34 ? 50.124 45.116 73.404 1.00 14.69 33 ASN B C 1
ATOM 2998 O O . ASN B 1 34 ? 48.931 44.993 73.679 1.00 16.97 33 ASN B O 1
ATOM 3003 N N . PHE B 1 35 ? 50.991 44.116 73.495 1.00 13.46 34 PHE B N 1
ATOM 3004 C CA . PHE B 1 35 ? 50.594 42.788 73.919 1.00 13.46 34 PHE B CA 1
ATOM 3005 C C . PHE B 1 35 ? 51.812 42.109 74.509 1.00 13.06 34 PHE B C 1
ATOM 3006 O O . PHE B 1 35 ? 52.736 42.790 75.000 1.00 14.07 34 PHE B O 1
ATOM 3014 N N . SER B 1 36 ? 51.812 40.787 74.541 1.00 13.18 35 SER B N 1
ATOM 3015 C CA . SER B 1 36 ? 52.906 40.075 75.164 1.00 12.57 35 SER B CA 1
ATOM 3016 C C . SER B 1 36 ? 53.134 38.744 74.497 1.00 12.53 35 SER B C 1
ATOM 3017 O O . SER B 1 36 ? 52.269 38.240 73.788 1.00 14.31 35 SER B O 1
ATOM 3020 N N . ARG B 1 37 ? 54.331 38.193 74.714 1.00 12.09 36 ARG B N 1
ATOM 3021 C CA . ARG B 1 37 ? 54.715 36.866 74.249 1.00 12.78 36 ARG B CA 1
ATOM 3022 C C . ARG B 1 37 ? 55.202 36.060 75.434 1.00 11.09 36 ARG B C 1
ATOM 3023 O O . ARG B 1 37 ? 55.763 36.595 76.380 1.00 11.21 36 ARG B O 1
ATOM 3031 N N . ARG B 1 38 ? 55.014 34.747 75.344 1.00 11.97 37 ARG B N 1
ATOM 3032 C CA . ARG B 1 38 ? 55.575 33.847 76.345 1.00 11.84 37 ARG B CA 1
ATOM 3033 C C . ARG B 1 38 ? 57.079 34.016 76.449 1.00 11.31 37 ARG B C 1
ATOM 3034 O O . ARG B 1 38 ? 57.777 34.326 75.487 1.00 11.33 37 ARG B O 1
ATOM 3042 N N . ALA B 1 39 ? 57.590 33.733 77.642 1.00 12.17 38 ALA B N 1
ATOM 3043 C CA . ALA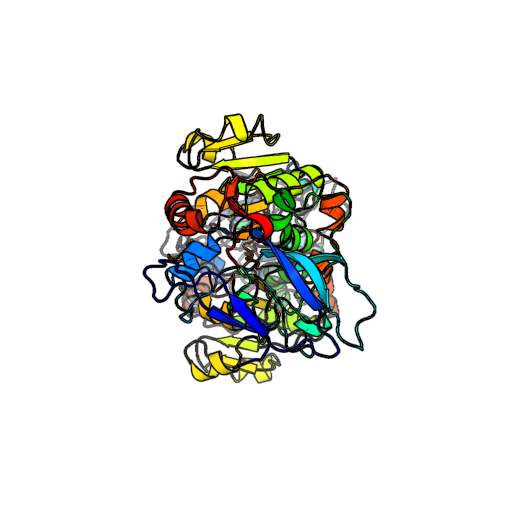 B 1 39 ? 59.014 33.530 77.796 1.00 13.01 38 ALA B CA 1
ATOM 3044 C C . ALA B 1 39 ? 59.464 32.397 76.889 1.00 11.97 38 ALA B C 1
ATOM 3045 O O . ALA B 1 39 ? 58.710 31.494 76.526 1.00 13.10 38 ALA B O 1
ATOM 3047 N N . THR B 1 40 ? 60.728 32.448 76.510 1.00 11.53 39 THR B N 1
ATOM 3048 C CA . THR B 1 40 ? 61.298 31.437 75.622 1.00 11.04 39 THR B CA 1
ATOM 3049 C C . THR B 1 40 ? 61.385 30.105 76.344 1.00 11.98 39 THR B C 1
ATOM 3050 O O . THR B 1 40 ? 62.146 29.955 77.293 1.00 14.12 39 THR B O 1
ATOM 3054 N N . GLY B 1 41 ? 60.570 29.147 75.915 1.00 11.29 40 GLY B N 1
ATOM 3055 C CA . GLY B 1 41 ? 60.590 27.814 76.483 1.00 11.99 40 GLY B CA 1
ATOM 3056 C C . GLY B 1 41 ? 61.743 26.984 75.971 1.00 10.65 40 GLY B C 1
ATOM 3057 O O . GLY B 1 41 ? 62.511 27.417 75.095 1.00 10.51 40 GLY B O 1
ATOM 3058 N N . GLU B 1 42 ? 61.855 25.771 76.502 1.00 11.38 41 GLU B N 1
ATOM 3059 C CA . GLU B 1 42 ? 63.006 24.927 76.208 1.00 11.33 41 GLU B CA 1
ATOM 3060 C C . GLU B 1 42 ? 63.230 24.660 74.725 1.00 10.22 41 GLU B C 1
ATOM 3061 O O . GLU B 1 42 ? 64.375 24.486 74.322 1.00 10.52 41 GLU B O 1
ATOM 3067 N N . HIS B 1 43 ? 62.146 24.579 73.951 1.00 10.03 42 HIS B N 1
ATOM 3068 C CA . HIS B 1 43 ? 62.216 24.264 72.526 1.00 10.10 42 HIS B CA 1
ATOM 3069 C C . HIS B 1 43 ? 61.881 25.465 71.638 1.00 9.60 42 HIS B C 1
ATOM 3070 O O . HIS B 1 43 ? 61.691 25.287 70.434 1.00 10.70 42 HIS B O 1
ATOM 3077 N N . ASP B 1 44 ? 61.891 26.672 72.212 1.00 9.39 43 ASP B N 1
ATOM 3078 C CA . ASP B 1 44 ? 61.513 27.874 71.471 1.00 9.21 43 ASP B CA 1
ATOM 3079 C C . ASP B 1 44 ? 62.711 28.635 70.936 1.00 8.78 43 ASP B C 1
ATOM 3080 O O . ASP B 1 44 ? 63.805 28.618 71.487 1.00 9.72 43 ASP B O 1
ATOM 3085 N N . VAL B 1 45 ? 62.410 29.397 69.885 1.00 8.89 44 VAL B N 1
ATOM 3086 C CA . VAL B 1 45 ? 63.284 30.380 69.288 1.00 9.23 44 VAL B CA 1
ATOM 3087 C C . VAL B 1 45 ? 62.609 31.731 69.433 1.00 9.36 44 VAL B C 1
ATOM 3088 O O . VAL B 1 45 ? 61.508 31.922 68.950 1.00 10.53 44 VAL B O 1
ATOM 3092 N N . GLN B 1 46 ? 63.268 32.673 70.120 1.00 8.88 45 GLN B N 1
ATOM 3093 C CA . GLN B 1 46 ? 62.824 34.075 70.116 1.00 8.81 45 GLN B CA 1
ATOM 3094 C C . GLN B 1 46 ? 63.576 34.798 69.018 1.00 8.34 45 GLN B C 1
ATOM 3095 O O . GLN B 1 46 ? 64.784 34.601 68.869 1.00 9.22 45 GLN B O 1
ATOM 3101 N N . LEU B 1 47 ? 62.872 35.627 68.270 1.00 8.42 46 LEU B N 1
ATOM 3102 C CA . LEU B 1 47 ? 63.508 36.368 67.183 1.00 8.63 46 LEU B CA 1
ATOM 3103 C C . LEU B 1 47 ? 63.015 37.799 67.171 1.00 8.29 46 LEU B C 1
ATOM 3104 O O . LEU B 1 47 ? 61.860 38.095 67.454 1.00 9.49 46 LEU B O 1
ATOM 3109 N N . LYS B 1 48 ? 63.936 38.667 66.788 1.00 8.27 47 LYS B N 1
ATOM 3110 C CA . LYS B 1 48 ? 63.639 40.044 66.418 1.00 8.85 47 LYS B CA 1
ATOM 3111 C C . LYS B 1 48 ? 63.148 40.014 64.976 1.00 8.18 47 LYS B C 1
ATOM 3112 O O . LYS B 1 48 ? 63.831 39.538 64.090 1.00 9.08 47 LYS B O 1
ATOM 3118 N N . VAL B 1 49 ? 61.936 40.533 64.761 1.00 8.21 48 VAL B N 1
ATOM 3119 C CA . VAL B 1 49 ? 61.364 40.556 63.427 1.00 8.10 48 VAL B CA 1
ATOM 3120 C C . VAL B 1 49 ? 62.048 41.663 62.615 1.00 8.03 48 VAL B C 1
ATOM 3121 O O . VAL B 1 49 ? 62.130 42.808 63.069 1.00 9.22 48 VAL B O 1
ATOM 3125 N N . LEU B 1 50 ? 62.535 41.316 61.435 1.00 7.85 49 LEU B N 1
ATOM 3126 C CA . LEU B 1 50 ? 63.183 42.277 60.544 1.00 8.39 49 LEU B CA 1
ATOM 3127 C C . LEU B 1 50 ? 62.254 42.754 59.441 1.00 8.24 49 LEU B C 1
ATOM 3128 O O . LEU B 1 50 ? 62.125 43.967 59.218 1.00 9.14 49 LEU B O 1
ATOM 3133 N N . TYR B 1 51 ? 61.598 41.815 58.768 1.00 8.32 50 TYR B N 1
ATOM 3134 C CA . TYR B 1 51 ? 60.646 42.138 57.703 1.00 8.46 50 TYR B CA 1
ATOM 3135 C C . TYR B 1 51 ? 59.424 41.267 57.885 1.00 8.44 50 TYR B C 1
ATOM 3136 O O . TYR B 1 51 ? 59.541 40.055 58.164 1.00 9.56 50 TYR B O 1
ATOM 3145 N N . CYS B 1 52 ? 58.255 41.871 57.731 1.00 8.75 51 CYS B N 1
ATOM 3146 C CA . CYS B 1 52 ? 56.977 41.172 57.765 1.00 8.97 51 CYS B CA 1
ATOM 3147 C C . CYS B 1 52 ? 56.303 41.363 56.451 1.00 8.37 51 CYS B C 1
ATOM 3148 O O . CYS B 1 52 ? 55.892 42.487 56.117 1.00 9.69 51 CYS B O 1
ATOM 3151 N N . GLY B 1 53 ? 56.197 40.310 55.656 1.00 9.37 52 GLY B N 1
ATOM 3152 C CA . GLY B 1 53 ? 55.442 40.429 54.421 1.00 9.94 52 GLY B CA 1
ATOM 3153 C C . GLY B 1 53 ? 53.988 40.598 54.736 1.00 10.03 52 GLY B C 1
ATOM 3154 O O . GLY B 1 53 ? 53.508 40.115 55.770 1.00 11.35 52 GLY B O 1
ATOM 3155 N N . THR B 1 54 ? 53.252 41.272 53.841 1.00 10.67 53 THR B N 1
ATOM 3156 C CA . THR B 1 54 ? 51.815 41.270 53.944 1.00 11.62 53 THR B CA 1
ATOM 3157 C C . THR B 1 54 ? 51.231 41.039 52.563 1.00 12.12 53 THR B C 1
ATOM 3158 O O . THR B 1 54 ? 51.957 40.944 51.543 1.00 12.77 53 THR B O 1
ATOM 3162 N N . CYS B 1 55 ? 49.921 40.827 52.537 1.00 12.06 54 CYS B N 1
ATOM 3163 C CA . CYS B 1 55 ? 49.313 40.307 51.338 1.00 11.44 54 CYS B CA 1
ATOM 3164 C C . CYS B 1 55 ? 47.820 40.390 51.461 1.00 11.09 54 CYS B C 1
ATOM 3165 O O . CYS B 1 55 ? 47.250 40.774 52.500 1.00 11.11 54 CYS B O 1
ATOM 3168 N N . GLN B 1 56 ? 47.166 39.993 50.377 1.00 10.91 55 GLN B N 1
ATOM 3169 C CA . GLN B 1 56 ? 45.723 40.039 50.298 1.00 10.28 55 GLN B CA 1
ATOM 3170 C C . GLN B 1 56 ? 45.075 39.315 51.473 1.00 10.10 55 GLN B C 1
ATOM 3171 O O . GLN B 1 56 ? 44.053 39.752 51.964 1.00 11.30 55 GLN B O 1
ATOM 3177 N N . TYR B 1 57 ? 45.653 38.186 51.903 1.00 10.37 56 TYR B N 1
ATOM 3178 C CA . TYR B 1 57 ? 45.083 37.460 53.025 1.00 10.87 56 TYR B CA 1
ATOM 3179 C C . TYR B 1 57 ? 44.936 38.307 54.277 1.00 11.27 56 TYR B C 1
ATOM 3180 O O . TYR B 1 57 ? 43.948 38.200 54.996 1.00 12.50 56 TYR B O 1
ATOM 3189 N N . ASP B 1 58 ? 45.938 39.162 54.556 1.00 10.97 57 ASP B N 1
ATOM 3190 C CA . ASP B 1 58 ? 45.801 40.053 55.704 1.00 11.51 57 ASP B CA 1
ATOM 3191 C C . ASP B 1 58 ? 44.640 41.027 55.536 1.00 11.59 57 ASP B C 1
ATOM 3192 O O . ASP B 1 58 ? 43.940 41.307 56.511 1.00 12.85 57 ASP B O 1
ATOM 3197 N N . ARG B 1 59 ? 44.461 41.578 54.345 1.00 11.07 58 ARG B N 1
ATOM 3198 C CA . ARG B 1 59 ? 43.347 42.494 54.096 1.00 11.38 58 ARG B CA 1
ATOM 3199 C C . ARG B 1 59 ? 42.029 41.750 54.293 1.00 12.09 58 ARG B C 1
ATOM 3200 O O . ARG B 1 59 ? 41.113 42.240 54.962 1.00 13.36 58 ARG B O 1
ATOM 3208 N N . GLU B 1 60 ? 41.934 40.561 53.688 1.00 11.58 59 GLU B N 1
ATOM 3209 C CA . GLU B 1 60 ? 40.732 39.762 53.784 1.00 11.98 59 GLU B CA 1
ATOM 3210 C C . GLU B 1 60 ? 40.418 39.404 55.231 1.00 12.21 59 GLU B C 1
ATOM 3211 O O . GLU B 1 60 ? 39.278 39.576 55.714 1.00 14.02 59 GLU B O 1
ATOM 3217 N N . MET B 1 61 ? 41.406 38.896 55.946 1.00 12.51 60 MET B N 1
ATOM 3218 C CA . MET B 1 61 ? 41.233 38.548 57.355 1.00 13.00 60 MET B CA 1
ATOM 3219 C C . MET B 1 61 ? 40.847 39.749 58.211 1.00 13.74 60 MET B C 1
ATOM 3220 O O . MET B 1 61 ? 39.989 39.673 59.100 1.00 15.40 60 MET B O 1
ATOM 3225 N N . SER B 1 62 ? 41.491 40.885 57.960 1.00 13.15 61 SER B N 1
ATOM 3226 C CA . SER B 1 62 ? 41.229 42.059 58.778 1.00 14.12 61 SER B CA 1
ATOM 3227 C C . SER B 1 62 ? 39.776 42.489 58.698 1.00 14.58 61 SER B C 1
ATOM 3228 O O . SER B 1 62 ? 39.247 43.063 59.642 1.00 15.58 61 SER B O 1
ATOM 3231 N N . LYS B 1 63 ? 39.157 42.247 57.539 1.00 14.23 62 LYS B N 1
ATOM 3232 C CA . LYS B 1 63 ? 37.757 42.567 57.300 1.00 15.19 62 LYS B CA 1
ATOM 3233 C C . LYS B 1 63 ? 36.808 41.397 57.506 1.00 15.05 62 LYS B C 1
ATOM 3234 O O . LYS B 1 63 ? 35.638 41.491 57.184 1.00 17.38 62 LYS B O 1
ATOM 3240 N N . ASN B 1 64 ? 37.318 40.315 58.077 1.00 15.58 63 ASN B N 1
ATOM 3241 C CA . ASN B 1 64 ? 36.523 39.142 58.377 1.00 15.80 63 ASN B CA 1
ATOM 3242 C C . ASN B 1 64 ? 35.846 38.561 57.141 1.00 15.58 63 ASN B C 1
ATOM 3243 O O . ASN B 1 64 ? 34.715 38.090 57.213 1.00 17.78 63 ASN B O 1
ATOM 3248 N N . LYS B 1 65 ? 36.546 38.541 56.010 1.00 15.04 64 LYS B N 1
ATOM 3249 C CA . LYS B 1 65 ? 35.952 38.048 54.769 1.00 15.62 64 LYS B CA 1
ATOM 3250 C C . LYS B 1 65 ? 35.429 36.621 54.926 1.00 17.28 64 LYS B C 1
ATOM 3251 O O . LYS B 1 65 ? 34.423 36.267 54.318 1.00 18.31 64 LYS B O 1
ATOM 3257 N N . PHE B 1 66 ? 36.167 35.798 55.670 1.00 16.67 65 PHE B N 1
ATOM 3258 C CA . PHE B 1 66 ? 35.904 34.352 55.757 1.00 18.00 65 PHE B CA 1
ATOM 3259 C C . PHE B 1 66 ? 35.055 33.982 56.973 1.00 19.65 65 PHE B C 1
ATOM 3260 O O . PHE B 1 66 ? 34.654 32.822 57.104 1.00 24.17 65 PHE B O 1
ATOM 3268 N N . GLY B 1 67 ? 34.776 34.950 57.848 1.00 22.25 66 GLY B N 1
ATOM 3269 C CA . GLY B 1 67 ? 33.930 34.738 59.009 1.00 22.76 66 GLY B CA 1
ATOM 3270 C C . GLY B 1 67 ? 34.607 34.176 60.233 1.00 24.95 66 GLY B C 1
ATOM 3271 O O . GLY B 1 67 ? 33.932 33.952 61.230 1.00 31.96 66 GLY B O 1
ATOM 3272 N N . PHE B 1 68 ? 35.913 33.921 60.187 1.00 23.61 67 PHE B N 1
ATOM 3273 C CA . PHE B 1 68 ? 36.619 33.288 61.315 1.00 26.15 67 PHE B CA 1
ATOM 3274 C C . PHE B 1 68 ? 37.642 34.193 62.021 1.00 24.78 67 PHE B C 1
ATOM 3275 O O . PHE B 1 68 ? 38.420 33.711 62.861 1.00 31.13 67 PHE B O 1
ATOM 3277 N N . THR B 1 69 ? 37.658 35.493 61.711 1.00 21.32 68 THR B N 1
ATOM 3278 C CA . THR B 1 69 ? 38.595 36.395 62.362 1.00 19.25 68 THR B CA 1
ATOM 3279 C C . THR B 1 69 ? 38.195 36.649 63.822 1.00 19.21 68 THR B C 1
ATOM 3280 O O . THR B 1 69 ? 37.048 36.948 64.096 1.00 23.73 68 THR B O 1
ATOM 3284 N N . SER B 1 70 ? 39.176 36.578 64.710 1.00 21.00 69 SER B N 1
ATOM 3285 C CA . SER B 1 70 ? 39.035 36.944 66.110 1.00 22.07 69 SER B CA 1
ATOM 3286 C C . SER B 1 70 ? 39.710 38.294 66.326 1.00 21.18 69 SER B C 1
ATOM 3287 O O . SER B 1 70 ? 40.854 38.479 65.916 1.00 22.12 69 SER B O 1
ATOM 3290 N N . TYR B 1 71 ? 39.004 39.227 66.954 1.00 22.35 70 TYR B N 1
ATOM 3291 C CA . TYR B 1 71 ? 39.544 40.567 67.194 1.00 20.56 70 TYR B CA 1
ATOM 3292 C C . TYR B 1 71 ? 39.921 40.725 68.674 1.00 22.29 70 TYR B C 1
ATOM 3293 O O . TYR B 1 71 ? 39.209 40.197 69.535 1.00 26.20 70 TYR B O 1
ATOM 3302 N N . PRO B 1 72 ? 41.014 41.432 69.000 1.00 21.65 71 PRO B N 1
ATOM 3303 C CA . PRO B 1 72 ? 41.881 42.137 68.041 1.00 19.30 71 PRO B CA 1
ATOM 3304 C C . PRO B 1 72 ? 42.717 41.194 67.186 1.00 19.63 71 PRO B C 1
ATOM 3305 O O . PRO B 1 72 ? 43.133 40.128 67.642 1.00 23.33 71 PRO B O 1
ATOM 3309 N N . TYR B 1 73 ? 42.899 41.588 65.930 1.00 18.46 72 TYR B N 1
ATOM 3310 C CA . TYR B 1 73 ? 43.610 40.807 64.944 1.00 17.43 72 TYR B CA 1
ATOM 3311 C C . TYR B 1 73 ? 44.965 41.462 64.676 1.00 14.73 72 TYR B C 1
ATOM 3312 O O . TYR B 1 73 ? 45.013 42.571 64.135 1.00 14.60 72 TYR B O 1
ATOM 3321 N N . VAL B 1 74 ? 46.048 40.790 65.070 1.00 14.48 73 VAL B N 1
ATOM 3322 C CA . VAL B 1 74 ? 47.411 41.259 64.808 1.00 13.49 73 VAL B CA 1
ATOM 3323 C C . VAL B 1 74 ? 47.868 40.538 63.585 1.00 13.74 73 VAL B C 1
ATOM 3324 O O . VAL B 1 74 ? 48.024 39.296 63.609 1.00 15.20 73 VAL B O 1
ATOM 3328 N N . LEU B 1 75 ? 48.076 41.280 62.504 1.00 14.20 74 LEU B N 1
ATOM 3329 C CA . LEU B 1 75 ? 48.520 40.615 61.261 1.00 14.70 74 LEU B CA 1
ATOM 3330 C C . LEU B 1 75 ? 49.944 40.190 61.350 1.00 13.49 74 LEU B C 1
ATOM 3331 O O . LEU B 1 75 ? 50.694 40.609 62.220 1.00 12.34 74 LEU B O 1
ATOM 3336 N N . GLY B 1 76 ? 50.321 39.326 60.413 1.00 15.67 75 GLY B N 1
ATOM 3337 C CA . GLY B 1 76 ? 51.709 38.990 60.161 1.00 14.40 75 GLY B CA 1
ATOM 3338 C C . GLY B 1 76 ? 51.956 37.496 60.185 1.00 13.76 75 GLY B C 1
ATOM 3339 O O . GLY B 1 76 ? 52.183 36.878 61.272 1.00 16.46 75 GLY B O 1
ATOM 3340 N N . HIS B 1 77 ? 51.979 36.900 58.998 1.00 10.53 76 HIS B N 1
ATOM 3341 C CA . HIS B 1 77 ? 52.114 35.468 58.898 1.00 10.34 76 HIS B CA 1
ATOM 3342 C C . HIS B 1 77 ? 53.250 35.015 58.022 1.00 9.84 76 HIS B C 1
ATOM 3343 O O . HIS B 1 77 ? 53.339 33.831 57.713 1.00 10.95 76 HIS B O 1
ATOM 3350 N N . GLU B 1 78 ? 54.132 35.944 57.647 1.00 9.90 77 GLU B N 1
ATOM 3351 C CA . GLU B 1 78 ? 55.295 35.648 56.798 1.00 10.06 77 GLU B CA 1
ATOM 3352 C C . GLU B 1 78 ? 56.386 36.607 57.287 1.00 9.42 77 GLU B C 1
ATOM 3353 O O . GLU B 1 78 ? 56.305 37.803 57.042 1.00 10.80 77 GLU B O 1
ATOM 3359 N N . ILE B 1 79 ? 57.355 36.051 57.997 1.00 9.23 78 ILE B N 1
ATOM 3360 C CA . ILE B 1 79 ? 58.359 36.869 58.650 1.00 9.56 78 ILE B CA 1
ATOM 3361 C C . ILE B 1 79 ? 59.745 36.313 58.454 1.00 8.58 78 ILE B C 1
ATOM 3362 O O . ILE B 1 79 ? 59.972 35.098 58.439 1.00 9.42 78 ILE B O 1
ATOM 3367 N N . VAL B 1 80 ? 60.692 37.245 58.389 1.00 8.49 79 VAL B N 1
ATOM 3368 C CA . VAL B 1 80 ? 62.100 36.930 58.541 1.00 8.77 79 VAL B CA 1
ATOM 3369 C C . VAL B 1 80 ? 62.630 37.755 59.688 1.00 8.46 79 VAL B C 1
ATOM 3370 O O . VAL B 1 80 ? 62.220 38.905 59.909 1.00 9.38 79 VAL B O 1
ATOM 3374 N N . GLY B 1 81 ? 63.555 37.178 60.432 1.00 8.74 80 GLY B N 1
ATOM 3375 C CA . GLY B 1 81 ? 64.133 37.870 61.551 1.00 8.92 80 GLY B CA 1
ATOM 3376 C C . GLY B 1 81 ? 65.449 37.267 61.956 1.00 8.09 80 GLY B C 1
ATOM 3377 O O . GLY B 1 81 ? 66.045 36.463 61.233 1.00 9.19 80 GLY B O 1
ATOM 3378 N N . GLU B 1 82 ? 65.918 37.719 63.114 1.00 8.51 81 GLU B N 1
ATOM 3379 C CA . GLU B 1 82 ? 67.204 37.277 63.653 1.00 9.03 81 GLU B CA 1
ATOM 3380 C C . GLU B 1 82 ? 67.011 36.748 65.057 1.00 8.30 81 GLU B C 1
ATOM 3381 O O . GLU B 1 82 ? 66.344 37.386 65.880 1.00 9.09 81 GLU B O 1
ATOM 3387 N N . VAL B 1 83 ? 67.603 35.602 65.347 1.00 8.21 82 VAL B N 1
ATOM 3388 C CA . VAL B 1 83 ? 67.396 34.965 66.632 1.00 8.08 82 VAL B CA 1
ATOM 3389 C C . VAL B 1 83 ? 68.030 35.802 67.745 1.00 8.08 82 VAL B C 1
ATOM 3390 O O . VAL B 1 83 ? 69.196 36.192 67.661 1.00 8.72 82 VAL B O 1
ATOM 3394 N N . THR B 1 84 ? 67.248 36.026 68.804 1.00 8.18 83 THR B N 1
ATOM 3395 C CA . THR B 1 84 ? 67.692 36.766 69.980 1.00 8.83 83 THR B CA 1
ATOM 3396 C C . THR B 1 84 ? 67.902 35.883 71.205 1.00 8.72 83 THR B C 1
ATOM 3397 O O . THR B 1 84 ? 68.664 36.267 72.072 1.00 10.50 83 THR B O 1
ATOM 3401 N N . GLU B 1 85 ? 67.204 34.739 71.282 1.00 9.04 84 GLU B N 1
ATOM 3402 C CA A GLU B 1 85 ? 67.356 33.814 72.396 0.50 10.34 84 GLU B CA 1
ATOM 3403 C CA B GLU B 1 85 ? 67.298 33.803 72.413 0.50 10.89 84 GLU B CA 1
ATOM 3404 C C . GLU B 1 85 ? 66.877 32.460 71.897 1.00 9.16 84 GLU B C 1
ATOM 3405 O O . GLU B 1 85 ? 65.954 32.403 71.094 1.00 9.88 84 GLU B O 1
ATOM 3416 N N . VAL B 1 86 ? 67.471 31.391 72.403 1.00 10.09 85 VAL B N 1
ATOM 3417 C CA . VAL B 1 86 ? 66.901 30.050 72.161 1.00 10.99 85 VAL B CA 1
ATOM 3418 C C . VAL B 1 86 ? 66.756 29.353 73.503 1.00 10.38 85 VAL B C 1
ATOM 3419 O O . VAL B 1 86 ? 67.493 29.601 74.454 1.00 11.34 85 VAL B O 1
ATOM 3423 N N . GLY B 1 87 ? 65.802 28.441 73.538 1.00 10.56 86 GLY B N 1
ATOM 3424 C CA . GLY B 1 87 ? 65.619 27.641 74.741 1.00 11.40 86 GLY B CA 1
ATOM 3425 C C . GLY B 1 87 ? 66.772 26.694 74.956 1.00 10.88 86 GLY B C 1
ATOM 3426 O O . GLY B 1 87 ? 67.550 26.377 74.063 1.00 11.02 86 GLY B O 1
ATOM 3427 N N . SER B 1 88 ? 66.845 26.164 76.181 1.00 12.58 87 SER B N 1
ATOM 3428 C CA . SER B 1 88 ? 67.968 25.319 76.606 1.00 14.23 87 SER B CA 1
ATOM 3429 C C . SER B 1 88 ? 68.084 24.035 75.842 1.00 13.59 87 SER B C 1
ATOM 3430 O O . SER B 1 88 ? 69.157 23.407 75.877 1.00 17.97 87 SER B O 1
ATOM 3433 N N . LYS B 1 89 ? 67.001 23.597 75.205 1.00 11.77 88 LYS B N 1
ATOM 3434 C CA . LYS B 1 89 ? 67.020 22.348 74.451 1.00 11.44 88 LYS B CA 1
ATOM 3435 C C . LYS B 1 89 ? 67.139 22.529 72.957 1.00 11.53 88 LYS B C 1
ATOM 3436 O O . LYS B 1 89 ? 67.201 21.525 72.232 1.00 13.06 88 LYS B O 1
ATOM 3442 N N . VAL B 1 90 ? 67.235 23.770 72.470 1.00 10.88 89 VAL B N 1
ATOM 3443 C CA . VAL B 1 90 ? 67.377 24.019 71.046 1.00 11.22 89 VAL B CA 1
ATOM 3444 C C . VAL B 1 90 ? 68.865 23.854 70.654 1.00 12.75 89 VAL B C 1
ATOM 3445 O O . VAL B 1 90 ? 69.732 24.557 71.198 1.00 15.97 89 VAL B O 1
ATOM 3449 N N . GLN B 1 91 ? 69.101 23.066 69.625 1.00 15.26 90 GLN B N 1
ATOM 3450 C CA . GLN B 1 91 ? 70.438 22.852 69.075 1.00 17.33 90 GLN B CA 1
ATOM 3451 C C . GLN B 1 91 ? 70.603 23.517 67.696 1.00 15.85 90 GLN B C 1
ATOM 3452 O O . GLN B 1 91 ? 71.721 23.989 67.377 1.00 16.91 90 GLN B O 1
ATOM 3458 N N . LYS B 1 92 ? 69.493 23.538 66.906 1.00 14.03 91 LYS B N 1
ATOM 3459 C CA A LYS B 1 92 ? 69.597 23.874 65.468 0.50 13.55 91 LYS B CA 1
ATOM 3460 C CA B LYS B 1 92 ? 69.416 23.907 65.461 0.50 15.78 91 LYS B CA 1
ATOM 3461 C C . LYS B 1 92 ? 69.770 25.369 65.179 1.00 12.37 91 LYS B C 1
ATOM 3462 O O . LYS B 1 92 ? 70.220 25.715 64.095 1.00 15.49 91 LYS B O 1
ATOM 3473 N N . PHE B 1 93 ? 69.411 26.208 66.123 1.00 9.97 92 PHE B N 1
ATOM 3474 C CA . PHE B 1 93 ? 69.468 27.672 65.967 1.00 9.65 92 PHE B CA 1
ATOM 3475 C C . PHE B 1 93 ? 70.290 28.258 67.063 1.00 9.76 92 PHE B C 1
ATOM 3476 O O . PHE B 1 93 ? 70.339 27.716 68.177 1.00 11.28 92 PHE B O 1
ATOM 3484 N N . LYS B 1 94 ? 70.874 29.425 66.775 1.00 10.43 93 LYS B N 1
ATOM 3485 C CA . LYS B 1 94 ? 71.698 30.166 67.715 1.00 10.91 93 LYS B CA 1
ATOM 3486 C C . LYS B 1 94 ? 71.450 31.647 67.532 1.00 9.51 93 LYS B C 1
ATOM 3487 O O . LYS B 1 94 ? 70.983 32.097 66.476 1.00 9.23 93 LYS B O 1
ATOM 3493 N N . VAL B 1 95 ? 71.818 32.407 68.555 1.00 9.34 94 VAL B N 1
ATOM 3494 C CA . VAL B 1 95 ? 71.709 33.860 68.506 1.00 9.17 94 VAL B CA 1
ATOM 3495 C C . VAL B 1 95 ? 72.360 34.401 67.235 1.00 8.89 94 VAL B C 1
ATOM 3496 O O . VAL B 1 95 ? 73.488 34.034 66.887 1.00 9.69 94 VAL B O 1
ATOM 3500 N N . GLY B 1 96 ? 71.638 35.287 66.566 1.00 8.50 95 GLY B N 1
ATOM 3501 C CA . GLY B 1 96 ? 72.108 35.923 65.361 1.00 9.34 95 GLY B CA 1
ATOM 3502 C C . GLY B 1 96 ? 71.728 35.242 64.068 1.00 9.18 95 GLY B C 1
ATOM 3503 O O . GLY B 1 96 ? 71.837 35.859 63.011 1.00 10.65 95 GLY B O 1
ATOM 3504 N N . ASP B 1 97 ? 71.269 33.986 64.118 1.00 8.94 96 ASP B N 1
ATOM 3505 C CA . ASP B 1 97 ? 70.861 33.342 62.878 1.00 8.91 96 ASP B CA 1
ATOM 3506 C C . ASP B 1 97 ? 69.706 34.087 62.250 1.00 8.51 96 ASP B C 1
ATOM 3507 O O . ASP B 1 97 ? 68.765 34.499 62.932 1.00 9.36 96 ASP B O 1
ATOM 3512 N N . LYS B 1 98 ? 69.750 34.211 60.926 1.00 8.92 97 LYS B N 1
ATOM 3513 C CA . LYS B 1 98 ? 68.586 34.672 60.172 1.00 8.76 97 LYS B CA 1
ATOM 3514 C C . LYS B 1 98 ? 67.639 33.512 59.974 1.00 8.31 97 LYS B C 1
ATOM 3515 O O . LYS B 1 98 ? 68.074 32.413 59.598 1.00 9.31 97 LYS B O 1
ATOM 3521 N N . VAL B 1 99 ? 66.364 33.754 60.234 1.00 8.26 98 VAL B N 1
ATOM 3522 C CA . VAL B 1 99 ? 65.360 32.709 60.222 1.00 8.28 98 VAL B CA 1
ATOM 3523 C C . VAL B 1 99 ? 64.097 33.218 59.572 1.00 8.48 98 VAL B C 1
ATOM 3524 O O . VAL B 1 99 ? 63.819 34.414 59.514 1.00 9.61 98 VAL B O 1
ATOM 3528 N N . GLY B 1 100 ? 63.318 32.252 59.077 1.00 8.82 99 GLY B N 1
ATOM 3529 C CA . GLY B 1 100 ? 61.998 32.497 58.520 1.00 9.49 99 GLY B CA 1
ATOM 3530 C C . GLY B 1 100 ? 60.933 31.719 59.230 1.00 9.55 99 GLY B C 1
ATOM 3531 O O . GLY B 1 100 ? 61.193 30.586 59.697 1.00 10.84 99 GLY B O 1
ATOM 3532 N N . VAL B 1 101 ? 59.738 32.295 59.292 1.00 9.14 100 VAL B N 1
ATOM 3533 C CA . VAL B 1 101 ? 58.564 31.639 59.862 1.00 9.61 100 VAL B CA 1
ATOM 3534 C C . VAL B 1 101 ? 57.388 31.907 58.925 1.00 9.11 100 VAL B C 1
ATOM 3535 O O . VAL B 1 101 ? 57.159 33.034 58.484 1.00 9.49 100 VAL B O 1
ATOM 3539 N N . ALA B 1 102 ? 56.638 30.838 58.650 1.00 9.65 101 ALA B N 1
ATOM 3540 C CA . ALA B 1 102 ? 55.463 30.874 57.808 1.00 10.26 101 ALA B CA 1
ATOM 3541 C C . ALA B 1 102 ? 54.208 30.847 58.650 1.00 10.89 101 ALA B C 1
ATOM 3542 O O . ALA B 1 102 ? 54.227 31.185 59.817 1.00 13.26 101 ALA B O 1
ATOM 3544 N N . SER B 1 103 ? 53.081 30.451 58.068 1.00 11.34 102 SER B N 1
ATOM 3545 C CA . SER B 1 103 ? 51.836 30.727 58.737 1.00 13.07 102 SER B CA 1
ATOM 3546 C C . SER B 1 103 ? 51.421 29.713 59.799 1.00 14.10 102 SER B C 1
ATOM 3547 O O . SER B 1 103 ? 50.636 30.038 60.631 1.00 17.66 102 SER B O 1
ATOM 3550 N N A ILE B 1 104 ? 51.913 28.473 59.727 0.50 14.05 103 ILE B N 1
ATOM 3551 N N B ILE B 1 104 ? 51.971 28.510 59.778 0.50 13.80 103 ILE B N 1
ATOM 3552 C CA A ILE B 1 104 ? 51.574 27.433 60.706 0.50 14.36 103 ILE B CA 1
ATOM 3553 C CA B ILE B 1 104 ? 51.592 27.497 60.732 0.50 14.00 103 ILE B CA 1
ATOM 3554 C C A ILE B 1 104 ? 52.723 27.310 61.693 0.50 12.70 103 ILE B C 1
ATOM 3555 C C B ILE B 1 104 ? 52.738 27.305 61.707 0.50 12.56 103 ILE B C 1
ATOM 3556 O O A ILE B 1 104 ? 53.866 27.098 61.296 0.50 13.20 103 ILE B O 1
ATOM 3557 O O B ILE B 1 104 ? 53.885 27.131 61.309 0.50 13.08 103 ILE B O 1
ATOM 3566 N N A ILE B 1 105 ? 52.415 27.422 62.982 0.50 12.70 104 ILE B N 1
ATOM 3567 N N B ILE B 1 105 ? 52.418 27.400 6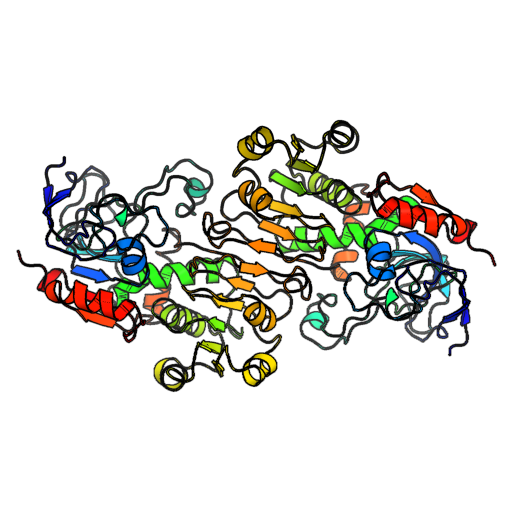2.993 0.50 12.66 104 ILE B N 1
ATOM 3568 C CA A ILE B 1 105 ? 53.451 27.363 64.020 0.50 13.13 104 ILE B CA 1
ATOM 3569 C CA B ILE B 1 105 ? 53.445 27.350 64.028 0.50 13.23 104 ILE B CA 1
ATOM 3570 C C A ILE B 1 105 ? 53.187 26.346 65.129 0.50 13.12 104 ILE B C 1
ATOM 3571 C C B ILE B 1 105 ? 53.186 26.337 65.136 0.50 13.14 104 ILE B C 1
ATOM 3572 O O A ILE B 1 105 ? 53.983 26.241 66.059 0.50 13.76 104 ILE B O 1
ATOM 3573 O O B ILE B 1 105 ? 53.984 26.214 66.059 0.50 13.44 104 ILE B O 1
ATOM 3582 N N . GLU B 1 106 ? 52.102 25.580 65.023 1.00 13.87 105 GLU B N 1
ATOM 3583 C CA . GLU B 1 106 ? 51.786 24.523 65.991 1.00 15.45 105 GLU B CA 1
ATOM 3584 C C . GLU B 1 106 ? 50.825 23.567 65.355 1.00 16.95 105 GLU B C 1
ATOM 3585 O O . GLU B 1 106 ? 49.963 23.988 64.600 1.00 19.24 105 GLU B O 1
ATOM 3591 N N . THR B 1 107 ? 50.984 22.286 65.641 1.00 17.22 106 THR B N 1
ATOM 3592 C CA . THR B 1 107 ? 50.062 21.258 65.196 1.00 18.86 106 THR B CA 1
ATOM 3593 C C . THR B 1 107 ? 49.952 20.191 66.273 1.00 20.83 106 THR B C 1
ATOM 3594 O O . THR B 1 107 ? 50.680 20.244 67.267 1.00 22.73 106 THR B O 1
ATOM 3598 N N . CYS B 1 108 ? 49.079 19.215 66.086 1.00 21.29 107 CYS B N 1
ATOM 3599 C CA . CYS B 1 108 ? 48.885 18.232 67.161 1.00 22.00 107 CYS B CA 1
ATOM 3600 C C . CYS B 1 108 ? 50.083 17.298 67.339 1.00 23.59 107 CYS B C 1
ATOM 3601 O O . CYS B 1 108 ? 50.323 16.811 68.456 1.00 30.88 107 CYS B O 1
ATOM 3604 N N . GLY B 1 109 ? 50.807 17.024 66.258 1.00 22.50 108 GLY B N 1
ATOM 3605 C CA . GLY B 1 109 ? 51.992 16.168 66.267 1.00 23.73 108 GLY B CA 1
ATOM 3606 C C . GLY B 1 109 ? 51.776 14.677 66.189 1.00 23.00 108 GLY B C 1
ATOM 3607 O O . GLY B 1 109 ? 52.742 13.918 66.077 1.00 26.55 108 GLY B O 1
ATOM 3608 N N . LYS B 1 110 ? 50.517 14.249 66.263 1.00 25.87 109 LYS B N 1
ATOM 3609 C CA . LYS B 1 110 ? 50.170 12.836 66.485 1.00 28.50 109 LYS B CA 1
ATOM 3610 C C . LYS B 1 110 ? 49.236 12.203 65.457 1.00 43.28 109 LYS B C 1
ATOM 3611 O O . LYS B 1 110 ? 49.128 10.991 65.378 1.00 102.90 109 LYS B O 1
ATOM 3617 N N . CYS B 1 111 ? 48.589 13.019 64.648 1.00 27.19 110 CYS B N 1
ATOM 3618 C CA . CYS B 1 111 ? 47.675 12.532 63.666 1.00 26.16 110 CYS B CA 1
ATOM 3619 C C . CYS B 1 111 ? 48.366 12.071 62.375 1.00 29.73 110 CYS B C 1
ATOM 3620 O O . CYS B 1 111 ? 49.592 12.202 62.220 1.00 26.04 110 CYS B O 1
ATOM 3623 N N . GLU B 1 112 ? 47.560 11.502 61.471 1.00 28.42 111 GLU B N 1
ATOM 3624 C CA . GLU B 1 112 ? 48.065 11.011 60.200 1.00 32.54 111 GLU B CA 1
ATOM 3625 C C . GLU B 1 112 ? 48.799 12.117 59.410 1.00 24.49 111 GLU B C 1
ATOM 3626 O O . GLU B 1 112 ? 49.854 11.892 58.831 1.00 25.09 111 GLU B O 1
ATOM 3632 N N . MET B 1 113 ? 48.238 13.297 59.393 1.00 20.62 112 MET B N 1
ATOM 3633 C CA . MET B 1 113 ? 48.854 14.375 58.639 1.00 19.65 112 MET B CA 1
ATOM 3634 C C . MET B 1 113 ? 50.184 14.835 59.272 1.00 17.84 112 MET B C 1
ATOM 3635 O O . MET B 1 113 ? 51.161 15.070 58.569 1.00 17.90 112 MET B O 1
ATOM 3640 N N . CYS B 1 114 ? 50.221 14.908 60.597 1.00 18.73 113 CYS B N 1
ATOM 3641 C CA . CYS B 1 114 ? 51.424 15.330 61.293 1.00 19.94 113 CYS B CA 1
ATOM 3642 C C . CYS B 1 114 ? 52.538 14.288 61.152 1.00 22.44 113 CYS B C 1
ATOM 3643 O O . CYS B 1 114 ? 53.677 14.644 60.812 1.00 22.39 113 CYS B O 1
ATOM 3646 N N . THR B 1 115 ? 52.200 13.009 61.351 1.00 24.42 114 THR B N 1
ATOM 3647 C CA . THR B 1 115 ? 53.189 11.942 61.315 1.00 32.20 114 THR B CA 1
ATOM 3648 C C . THR B 1 115 ? 53.718 11.711 59.896 1.00 30.66 114 THR B C 1
ATOM 3649 O O . THR B 1 115 ? 54.842 11.248 59.726 1.00 34.55 114 THR B O 1
ATOM 3651 N N . ASN B 1 116 ? 52.908 12.041 58.881 1.00 28.33 115 ASN B N 1
ATOM 3652 C CA . ASN B 1 116 ? 53.328 11.891 57.487 1.00 28.94 115 ASN B CA 1
ATOM 3653 C C . ASN B 1 116 ? 53.964 13.155 56.913 1.00 23.44 115 ASN B C 1
ATOM 3654 O O . ASN B 1 116 ? 54.091 13.292 55.691 1.00 26.58 115 ASN B O 1
ATOM 3659 N N . GLU B 1 117 ? 54.338 14.088 57.787 1.00 20.82 116 GLU B N 1
ATOM 3660 C CA . GLU B 1 117 ? 55.065 15.296 57.399 1.00 21.06 116 GLU B CA 1
ATOM 3661 C C . GLU B 1 117 ? 54.267 16.210 56.469 1.00 18.06 116 GLU B C 1
ATOM 3662 O O . GLU B 1 117 ? 54.844 16.944 55.675 1.00 19.05 116 GLU B O 1
ATOM 3668 N N . VAL B 1 118 ? 52.938 16.174 56.602 1.00 16.24 117 VAL B N 1
ATOM 3669 C CA . VAL B 1 118 ? 52.053 17.112 55.904 1.00 15.07 117 VAL B CA 1
ATOM 3670 C C . VAL B 1 118 ? 51.224 17.837 56.955 1.00 14.46 117 VAL B C 1
ATOM 3671 O O . VAL B 1 118 ? 50.000 17.956 56.858 1.00 14.80 117 VAL B O 1
ATOM 3675 N N . GLU B 1 119 ? 51.920 18.369 57.959 1.00 13.72 118 GLU B N 1
ATOM 3676 C CA . GLU B 1 119 ? 51.260 18.842 59.165 1.00 13.75 118 GLU B CA 1
ATOM 3677 C C . GLU B 1 119 ? 50.459 20.111 58.945 1.00 12.35 118 GLU B C 1
ATOM 3678 O O . GLU B 1 119 ? 49.639 20.488 59.774 1.00 13.49 118 GLU B O 1
ATOM 3684 N N . ASN B 1 120 ? 50.673 20.788 57.828 1.00 11.57 119 ASN B N 1
ATOM 3685 C CA . ASN B 1 120 ? 49.830 21.918 57.501 1.00 11.67 119 ASN B CA 1
ATOM 3686 C C . ASN B 1 120 ? 48.390 21.524 57.324 1.00 12.27 119 ASN B C 1
ATOM 3687 O O . ASN B 1 120 ? 47.517 22.398 57.368 1.00 13.15 119 ASN B O 1
ATOM 3692 N N . TYR B 1 121 ? 48.113 20.234 57.098 1.00 12.03 120 TYR B N 1
ATOM 3693 C CA . TYR B 1 121 ? 46.748 19.731 56.995 1.00 13.84 120 TYR B CA 1
ATOM 3694 C C . TYR B 1 121 ? 46.271 19.061 58.290 1.00 15.34 120 TYR B C 1
ATOM 3695 O O . TYR B 1 121 ? 45.198 18.464 58.306 1.00 17.03 120 TYR B O 1
ATOM 3704 N N . CYS B 1 122 ? 47.018 19.206 59.384 1.00 15.83 121 CYS B N 1
ATOM 3705 C CA . CYS B 1 122 ? 46.534 18.757 60.693 1.00 16.03 121 CYS B CA 1
ATOM 3706 C C . CYS B 1 122 ? 45.196 19.411 60.944 1.00 18.29 121 CYS B C 1
ATOM 3707 O O . CYS B 1 122 ? 45.099 20.633 60.861 1.00 20.01 121 CYS B O 1
ATOM 3710 N N . PRO B 1 123 ? 44.175 18.644 61.312 1.00 20.49 122 PRO B N 1
ATOM 3711 C CA . PRO B 1 123 ? 42.912 19.309 61.632 1.00 23.24 122 PRO B CA 1
ATOM 3712 C C . PRO B 1 123 ? 43.001 20.324 62.788 1.00 28.06 122 PRO B C 1
ATOM 3713 O O . PRO B 1 123 ? 42.166 21.216 62.873 1.00 32.37 122 PRO B O 1
ATOM 3717 N N . GLU B 1 124 ? 44.029 20.201 63.631 1.00 25.19 123 GLU B N 1
ATOM 3718 C CA . GLU B 1 124 ? 44.272 21.137 64.743 1.00 26.77 123 GLU B CA 1
ATOM 3719 C C . GLU B 1 124 ? 45.471 22.067 64.508 1.00 27.44 123 GLU B C 1
ATOM 3720 O O . GLU B 1 124 ? 46.045 22.595 65.472 1.00 31.03 123 GLU B O 1
ATOM 3726 N N . ALA B 1 125 ? 45.852 22.284 63.248 1.00 24.39 124 ALA B N 1
ATOM 3727 C CA . ALA B 1 125 ? 46.956 23.163 62.943 1.00 23.02 124 ALA B CA 1
ATOM 3728 C C . ALA B 1 125 ? 46.626 24.540 63.471 1.00 24.14 124 ALA B C 1
ATOM 3729 O O . ALA B 1 125 ? 45.479 25.024 63.324 1.00 28.78 124 ALA B O 1
ATOM 3731 N N . GLY B 1 126 ? 47.633 25.162 64.075 1.00 23.22 125 GLY B N 1
ATOM 3732 C CA . GLY B 1 126 ? 47.552 26.500 64.624 1.00 21.58 125 GLY B CA 1
ATOM 3733 C C . GLY B 1 126 ? 48.315 27.534 63.806 1.00 19.90 125 GLY B C 1
ATOM 3734 O O . GLY B 1 126 ? 49.553 27.477 63.651 1.00 22.47 125 GLY B O 1
ATOM 3735 N N . SER B 1 127 ? 47.601 28.552 63.332 1.00 20.87 126 SER B N 1
ATOM 3736 C CA . SER B 1 127 ? 48.244 29.603 62.541 1.00 20.76 126 SER B CA 1
ATOM 3737 C C . SER B 1 127 ? 48.954 30.625 63.438 1.00 19.77 126 SER B C 1
ATOM 3738 O O . SER B 1 127 ? 48.567 30.873 64.573 1.00 22.21 126 SER B O 1
ATOM 3740 N N . ILE B 1 128 ? 50.009 31.217 62.901 1.00 19.50 127 ILE B N 1
ATOM 3741 C CA . ILE B 1 128 ? 50.744 32.252 63.630 1.00 21.29 127 ILE B CA 1
ATOM 3742 C C . ILE B 1 128 ? 49.859 33.467 63.955 1.00 20.29 127 ILE B C 1
ATOM 3743 O O . ILE B 1 128 ? 49.996 34.092 65.021 1.00 25.52 127 ILE B O 1
ATOM 3745 N N . ASP B 1 129 ? 48.937 33.843 63.066 1.00 22.26 128 ASP B N 1
ATOM 3746 C CA . ASP B 1 129 ? 48.088 34.999 63.294 1.00 22.88 128 ASP B CA 1
ATOM 3747 C C . ASP B 1 129 ? 46.896 34.715 64.201 1.00 23.62 128 ASP B C 1
ATOM 3748 O O . ASP B 1 129 ? 46.210 35.649 64.568 1.00 28.15 128 ASP B O 1
ATOM 3750 N N . SER B 1 130 ? 46.626 33.448 64.528 1.00 24.93 129 SER B N 1
ATOM 3751 C CA . SER B 1 130 ? 45.511 33.095 65.422 1.00 29.45 129 SER B CA 1
ATOM 3752 C C . SER B 1 130 ? 45.759 33.514 66.885 1.00 31.91 129 SER B C 1
ATOM 3753 O O . SER B 1 130 ? 44.801 33.712 67.633 1.00 43.45 129 SER B O 1
ATOM 3755 N N . ASN B 1 131 ? 47.034 33.659 67.272 1.00 29.04 130 ASN B N 1
ATOM 3756 C CA . ASN B 1 131 ? 47.440 34.045 68.641 1.00 32.96 130 ASN B CA 1
ATOM 3757 C C . ASN B 1 131 ? 48.382 35.259 68.636 1.00 34.39 130 ASN B C 1
ATOM 3758 O O . ASN B 1 131 ? 49.398 35.316 69.333 1.00 38.52 130 ASN B O 1
ATOM 3760 N N . TYR B 1 132 ? 47.991 36.231 67.844 1.00 23.53 131 TYR B N 1
ATOM 3761 C CA . TYR B 1 132 ? 48.764 37.416 67.522 1.00 17.29 131 TYR B CA 1
ATOM 3762 C C . TYR B 1 132 ? 49.928 37.151 66.563 1.00 15.73 131 TYR B C 1
ATOM 3763 O O . TYR B 1 132 ? 50.986 36.593 66.915 1.00 16.46 131 TYR B O 1
ATOM 3772 N N . GLY B 1 133 ? 49.739 37.576 65.330 1.00 14.92 132 GLY B N 1
ATOM 3773 C CA . GLY B 1 133 ? 50.765 37.482 64.341 1.00 14.57 132 GLY B CA 1
ATOM 3774 C C . GLY B 1 133 ? 51.976 38.378 64.587 1.00 12.86 132 GLY B C 1
ATOM 3775 O O . GLY B 1 133 ? 52.168 39.005 65.629 1.00 15.46 132 GLY B O 1
ATOM 3776 N N . ALA B 1 134 ? 52.859 38.328 63.617 1.00 13.06 133 ALA B N 1
ATOM 3777 C CA . ALA B 1 134 ? 54.242 38.800 63.877 1.00 13.74 133 ALA B CA 1
ATOM 3778 C C . ALA B 1 134 ? 54.585 40.023 63.075 1.00 11.65 133 ALA B C 1
ATOM 3779 O O . ALA B 1 134 ? 55.767 40.308 62.874 1.00 12.65 133 ALA B O 1
ATOM 3781 N N . CYS B 1 135 ? 53.572 40.879 62.778 1.00 11.33 134 CYS B N 1
ATOM 3782 C CA . CYS B 1 135 ? 53.883 42.309 62.521 1.00 10.90 134 CYS B CA 1
ATOM 3783 C C . CYS B 1 135 ? 54.082 42.979 63.884 1.00 10.45 134 CYS B C 1
ATOM 3784 O O . CYS B 1 135 ? 53.206 43.668 64.398 1.00 11.59 134 CYS B O 1
ATOM 3787 N N . SER B 1 136 ? 55.242 42.684 64.447 1.00 10.41 135 SER B N 1
ATOM 3788 C CA . SER B 1 136 ? 55.551 42.984 65.822 1.00 10.25 135 SER B CA 1
ATOM 3789 C C . SER B 1 136 ? 57.053 43.017 66.018 1.00 10.02 135 SER B C 1
ATOM 3790 O O . SER B 1 136 ? 57.812 42.595 65.161 1.00 10.92 135 SER B O 1
ATOM 3793 N N . ASN B 1 137 ? 57.469 43.486 67.200 1.00 9.95 136 ASN B N 1
ATOM 3794 C CA . ASN B 1 137 ? 58.872 43.573 67.466 1.00 10.26 136 ASN B CA 1
ATOM 3795 C C . ASN B 1 137 ? 59.559 42.208 67.576 1.00 9.69 136 ASN B C 1
ATOM 3796 O O . ASN B 1 137 ? 60.707 42.053 67.138 1.00 10.26 136 ASN B O 1
ATOM 3801 N N A ILE B 1 138 ? 58.872 41.273 68.218 0.50 10.06 137 ILE B N 1
ATOM 3802 N N B ILE B 1 138 ? 58.885 41.259 68.227 0.50 10.04 137 ILE B N 1
ATOM 3803 C CA A ILE B 1 138 ? 59.436 39.977 68.484 0.50 10.28 137 ILE B CA 1
ATOM 3804 C CA B ILE B 1 138 ? 59.457 39.981 68.648 0.50 10.78 137 ILE B CA 1
ATOM 3805 C C A ILE B 1 138 ? 58.409 38.904 68.248 0.50 10.14 137 ILE B C 1
ATOM 3806 C C B ILE B 1 138 ? 58.441 38.910 68.287 0.50 10.40 137 ILE B C 1
ATOM 3807 O O A ILE B 1 138 ? 57.187 39.121 68.376 0.50 12.03 137 ILE B O 1
ATOM 3808 O O B ILE B 1 138 ? 57.235 39.155 68.303 0.50 12.13 137 ILE B O 1
ATOM 3817 N N . ALA B 1 139 ? 58.930 37.717 67.964 1.00 9.63 138 ALA B N 1
ATOM 3818 C CA . ALA B 1 139 ? 58.124 36.502 67.825 1.00 9.50 138 ALA B CA 1
ATOM 3819 C C . ALA B 1 139 ? 58.822 35.403 68.624 1.00 8.85 138 ALA B C 1
ATOM 3820 O O . ALA B 1 139 ? 60.037 35.443 68.821 1.00 9.65 138 ALA B O 1
ATOM 3822 N N . VAL B 1 140 ? 58.039 34.435 69.075 1.00 8.86 139 VAL B N 1
ATOM 3823 C CA A VAL B 1 140 ? 58.553 33.293 69.857 0.50 9.11 139 VAL B CA 1
ATOM 3824 C CA B VAL B 1 140 ? 58.622 33.280 69.757 0.50 8.90 139 VAL B CA 1
ATOM 3825 C C . VAL B 1 140 ? 57.899 32.047 69.249 1.00 8.93 139 VAL B C 1
ATOM 3826 O O . VAL B 1 140 ? 56.685 31.932 69.313 1.00 10.53 139 VAL B O 1
ATOM 3833 N N . ILE B 1 141 ? 58.701 31.154 68.673 1.00 8.72 140 ILE B N 1
ATOM 3834 C CA . ILE B 1 141 ? 58.180 30.075 67.840 1.00 9.06 140 ILE B CA 1
ATOM 3835 C C . ILE B 1 141 ? 58.871 28.793 68.229 1.00 9.09 140 ILE B C 1
ATOM 3836 O O . ILE B 1 141 ? 60.096 28.761 68.398 1.00 9.54 140 ILE B O 1
ATOM 3841 N N . ASN B 1 142 ? 58.123 27.688 68.294 1.00 9.19 141 ASN B N 1
ATOM 3842 C CA . ASN B 1 142 ? 58.755 26.389 68.479 1.00 9.68 141 ASN B CA 1
ATOM 3843 C C . ASN B 1 142 ? 59.744 26.129 67.350 1.00 9.24 141 ASN B C 1
ATOM 3844 O O . ASN B 1 142 ? 59.428 26.368 66.184 1.00 9.82 141 ASN B O 1
ATOM 3849 N N . GLU B 1 143 ? 60.907 25.559 67.686 1.00 9.90 142 GLU B N 1
ATOM 3850 C CA . GLU B 1 143 ? 61.976 25.409 66.715 1.00 9.96 142 GLU B CA 1
ATOM 3851 C C . GLU B 1 143 ? 61.595 24.575 65.501 1.00 9.67 142 GLU B C 1
ATOM 3852 O O . GLU B 1 143 ? 62.192 24.745 64.441 1.00 11.07 142 GLU B O 1
ATOM 3858 N N . ASN B 1 144 ? 60.617 23.675 65.644 1.00 10.03 143 ASN B N 1
ATOM 3859 C CA . ASN B 1 144 ? 60.245 22.805 64.528 1.00 10.63 143 ASN B CA 1
ATOM 3860 C C . ASN B 1 144 ? 59.475 23.535 63.444 1.00 10.44 143 ASN B C 1
ATOM 3861 O O . ASN B 1 144 ? 59.248 22.966 62.388 1.00 12.01 143 ASN B O 1
ATOM 3866 N N . PHE B 1 145 ? 59.090 24.794 63.698 1.00 9.79 144 PHE B N 1
ATOM 3867 C CA . PHE B 1 145 ? 58.331 25.598 62.741 1.00 9.73 144 PHE B CA 1
ATOM 3868 C C . PHE B 1 145 ? 59.113 26.807 62.266 1.00 9.04 144 PHE B C 1
ATOM 3869 O O . PHE B 1 145 ? 58.546 27.744 61.715 1.00 9.99 144 PHE B O 1
ATOM 3877 N N . VAL B 1 146 ? 60.429 26.773 62.434 1.00 8.85 145 VAL B N 1
ATOM 3878 C CA . VAL B 1 146 ? 61.339 27.829 61.984 1.00 9.06 145 VAL B CA 1
ATOM 3879 C C . VAL B 1 146 ? 62.272 27.238 60.941 1.00 9.31 145 VAL B C 1
ATOM 3880 O O . VAL B 1 146 ? 62.720 26.105 61.104 1.00 10.48 145 VAL B O 1
ATOM 3884 N N . ILE B 1 147 ? 62.651 28.013 59.931 1.00 10.03 146 ILE B N 1
ATOM 3885 C CA . ILE B 1 147 ? 63.745 27.592 59.027 1.00 10.61 146 ILE B CA 1
ATOM 3886 C C . ILE B 1 147 ? 64.923 28.533 59.156 1.00 10.10 146 ILE B C 1
ATOM 3887 O O . ILE B 1 147 ? 64.752 29.745 59.426 1.00 10.53 146 ILE B O 1
ATOM 3892 N N . ARG B 1 148 ? 66.115 28.010 58.884 1.00 10.97 147 ARG B N 1
ATOM 3893 C CA . ARG B 1 148 ? 67.298 28.825 58.702 1.00 10.73 147 ARG B CA 1
ATOM 3894 C C . ARG B 1 148 ? 67.203 29.480 57.339 1.00 10.53 147 ARG B C 1
ATOM 3895 O O . ARG B 1 148 ? 66.916 28.823 56.323 1.00 11.91 147 ARG B O 1
ATOM 3903 N N . TRP B 1 149 ? 67.428 30.776 57.288 1.00 10.25 148 TRP B N 1
ATOM 3904 C CA . TRP B 1 149 ? 67.322 31.493 56.041 1.00 10.09 148 TRP B CA 1
ATOM 3905 C C . TRP B 1 149 ? 68.578 31.275 55.194 1.00 11.17 148 TRP B C 1
ATOM 3906 O O . TRP B 1 149 ? 69.693 31.465 55.696 1.00 13.06 148 TRP B O 1
ATOM 3917 N N . PRO B 1 150 ? 68.442 30.930 53.902 1.00 11.20 149 PRO B N 1
ATOM 3918 C CA . PRO B 1 150 ? 69.633 30.763 53.070 1.00 12.99 149 PRO B CA 1
ATOM 3919 C C . PRO B 1 150 ? 70.439 32.039 52.937 1.00 14.11 149 PRO B C 1
ATOM 3920 O O . PRO B 1 150 ? 69.879 33.130 52.766 1.00 16.34 149 PRO B O 1
ATOM 3924 N N . GLU B 1 151 ? 71.765 31.911 52.972 1.00 17.82 150 GLU B N 1
ATOM 3925 C CA . GLU B 1 151 ? 72.645 33.070 52.925 1.00 21.34 150 GLU B CA 1
ATOM 3926 C C . GLU B 1 151 ? 72.521 33.878 51.624 1.00 20.58 150 GLU B C 1
ATOM 3927 O O . GLU B 1 151 ? 72.686 35.107 51.627 1.00 26.73 150 GLU B O 1
ATOM 3930 N N . ASN B 1 152 ? 72.157 33.207 50.549 1.00 19.45 151 ASN B N 1
ATOM 3931 C CA . ASN B 1 152 ? 72.062 33.864 49.235 1.00 21.75 151 ASN B CA 1
ATOM 3932 C C . ASN B 1 152 ? 70.675 34.380 48.850 1.00 21.87 151 ASN B C 1
ATOM 3933 O O . ASN B 1 152 ? 70.459 34.728 47.695 1.00 29.63 151 ASN B O 1
ATOM 3938 N N . LEU B 1 153 ? 69.744 34.450 49.803 1.00 16.07 152 LEU B N 1
ATOM 3939 C CA . LEU B 1 153 ? 68.431 35.011 49.522 1.00 15.27 152 LEU B CA 1
ATOM 3940 C C . LEU B 1 153 ? 68.261 36.302 50.279 1.00 12.71 152 LEU B C 1
ATOM 3941 O O . LEU B 1 153 ? 68.363 36.319 51.503 1.00 12.93 152 LEU B O 1
ATOM 3946 N N . PRO B 1 154 ? 67.925 37.394 49.589 1.00 12.42 153 PRO B N 1
ATOM 3947 C CA . PRO B 1 154 ? 67.654 38.641 50.312 1.00 12.57 153 PRO B CA 1
ATOM 3948 C C . PRO B 1 154 ? 66.493 38.486 51.275 1.00 11.51 153 PRO B C 1
ATOM 3949 O O . PRO B 1 154 ? 65.502 37.836 50.988 1.00 13.36 153 PRO B O 1
ATOM 3953 N N . LEU B 1 155 ? 66.596 39.173 52.402 1.00 11.28 154 LEU B N 1
ATOM 3954 C CA . LEU B 1 155 ? 65.559 39.093 53.407 1.00 10.85 154 LEU B CA 1
ATOM 3955 C C . LEU B 1 155 ? 64.273 39.802 53.018 1.00 10.00 154 LEU B C 1
ATOM 3956 O O . LEU B 1 155 ? 63.163 39.333 53.241 1.00 11.43 154 LEU B O 1
ATOM 3961 N N . ASP B 1 156 ? 64.412 40.984 52.428 1.00 10.28 155 ASP B N 1
ATOM 3962 C CA . ASP B 1 156 ? 63.250 41.815 52.113 1.00 10.59 155 ASP B CA 1
ATOM 3963 C C . ASP B 1 156 ? 62.439 41.286 50.939 1.00 10.17 155 ASP B C 1
ATOM 3964 O O . ASP B 1 156 ? 61.227 41.153 51.021 1.00 11.88 155 ASP B O 1
ATOM 3969 N N . SER B 1 157 ? 63.121 40.951 49.856 1.00 10.21 156 SER B N 1
ATOM 3970 C CA . SER B 1 157 ? 62.438 40.392 48.694 1.00 10.69 156 SER B CA 1
ATOM 3971 C C . SER B 1 157 ? 62.175 38.909 48.842 1.00 9.83 156 SER B C 1
ATOM 3972 O O . SER B 1 157 ? 61.343 38.350 48.118 1.00 10.74 156 SER B O 1
ATOM 3975 N N . GLY B 1 158 ? 62.839 38.252 49.789 1.00 10.08 157 GLY B N 1
ATOM 3976 C CA . GLY B 1 158 ? 62.628 36.835 49.994 1.00 9.66 157 GLY B CA 1
ATOM 3977 C C . GLY B 1 158 ? 61.511 36.490 50.952 1.00 8.90 157 GLY B C 1
ATOM 3978 O O . GLY B 1 158 ? 60.946 35.398 50.853 1.00 9.42 157 GLY B O 1
ATOM 3979 N N . VAL B 1 159 ? 61.151 37.382 51.902 1.00 9.15 158 VAL B N 1
ATOM 3980 C CA . VAL B 1 159 ? 60.166 37.011 52.897 1.00 9.31 158 VAL B CA 1
ATOM 3981 C C . VAL B 1 159 ? 58.837 36.502 52.300 1.00 8.73 158 VAL B C 1
ATOM 3982 O O . VAL B 1 159 ? 58.259 35.584 52.853 1.00 8.96 158 VAL B O 1
ATOM 3986 N N . PRO B 1 160 ? 58.336 37.056 51.180 1.00 8.96 159 PRO B N 1
ATOM 3987 C CA . PRO B 1 160 ? 57.078 36.523 50.653 1.00 9.23 159 PRO B CA 1
ATOM 3988 C C . PRO B 1 160 ? 57.157 35.080 50.186 1.00 8.72 159 PRO B C 1
ATOM 3989 O O . PRO B 1 160 ? 56.110 34.460 49.980 1.00 9.63 159 PRO B O 1
ATOM 3993 N N . LEU B 1 161 ? 58.358 34.515 50.038 1.00 8.89 160 LEU B N 1
ATOM 3994 C CA . LEU B 1 161 ? 58.473 33.092 49.761 1.00 9.22 160 LEU B CA 1
ATOM 3995 C C . LEU B 1 161 ? 57.785 32.250 50.827 1.00 8.85 160 LEU B C 1
ATOM 3996 O O . LEU B 1 161 ? 57.327 31.142 50.542 1.00 9.70 160 LEU B O 1
ATOM 4001 N N . LEU B 1 162 ? 57.712 32.765 52.049 1.00 8.81 161 LEU B N 1
ATOM 4002 C CA . LEU B 1 162 ? 57.082 32.062 53.164 1.00 9.01 161 LEU B CA 1
ATOM 4003 C C . LEU B 1 162 ? 55.568 32.064 53.119 1.00 9.10 161 LEU B C 1
ATOM 4004 O O . LEU B 1 162 ? 54.949 31.421 53.967 1.00 10.37 161 LEU B O 1
ATOM 4009 N N . CYS B 1 163 ? 54.982 32.766 52.154 1.00 8.84 162 CYS B N 1
ATOM 4010 C CA . CYS B 1 163 ? 53.549 32.818 51.939 1.00 9.01 162 CYS B CA 1
ATOM 4011 C C . CYS B 1 163 ? 53.283 32.407 50.498 1.00 9.60 162 CYS B C 1
ATOM 4012 O O . CYS B 1 163 ? 52.852 31.271 50.227 1.00 10.83 162 CYS B O 1
ATOM 4015 N N . ALA B 1 164 ? 53.580 33.277 49.545 1.00 9.97 163 ALA B N 1
ATOM 4016 C CA . ALA B 1 164 ? 53.390 32.954 48.140 1.00 10.76 163 ALA B CA 1
ATOM 4017 C C . ALA B 1 164 ? 54.236 31.772 47.668 1.00 10.39 163 ALA B C 1
ATOM 4018 O O . ALA B 1 164 ? 53.768 30.938 46.882 1.00 11.74 163 ALA B O 1
ATOM 4020 N N . GLY B 1 165 ? 55.491 31.729 48.073 1.00 9.99 164 GLY B N 1
ATOM 4021 C CA . GLY B 1 165 ? 56.376 30.668 47.583 1.00 10.36 164 GLY B CA 1
ATOM 4022 C C . GLY B 1 165 ? 55.902 29.292 47.978 1.00 10.32 164 GLY B C 1
ATOM 4023 O O . GLY B 1 165 ? 55.724 28.423 47.129 1.00 11.81 164 GLY B O 1
ATOM 4024 N N . ILE B 1 166 ? 55.676 29.096 49.266 1.00 9.94 165 ILE B N 1
ATOM 4025 C CA . ILE B 1 166 ? 55.224 27.767 49.711 1.00 9.96 165 ILE B CA 1
ATOM 4026 C C . ILE B 1 166 ? 53.840 27.438 49.159 1.00 9.55 165 ILE B C 1
ATOM 4027 O O . ILE B 1 166 ? 53.568 26.294 48.773 1.00 10.15 165 ILE B O 1
ATOM 4032 N N . THR B 1 167 ? 52.939 28.425 49.122 1.00 9.55 166 THR B N 1
ATOM 4033 C CA . THR B 1 167 ? 51.570 28.147 48.699 1.00 9.84 166 THR B CA 1
ATOM 4034 C C . THR B 1 167 ? 51.547 27.659 47.256 1.00 9.64 166 THR B C 1
ATOM 4035 O O . THR B 1 167 ? 50.731 26.791 46.915 1.00 10.52 166 THR B O 1
ATOM 4039 N N . ALA B 1 168 ? 52.412 28.206 46.401 1.00 9.92 167 ALA B N 1
ATOM 4040 C CA . ALA B 1 168 ? 52.553 27.713 45.034 1.00 11.05 167 ALA B CA 1
ATOM 4041 C C . ALA B 1 168 ? 53.318 26.400 44.955 1.00 10.48 167 ALA B C 1
ATOM 4042 O O . ALA B 1 168 ? 52.913 25.459 44.259 1.00 10.69 167 ALA B O 1
ATOM 4044 N N . TYR B 1 169 ? 54.454 26.342 45.639 1.00 10.34 168 TYR B N 1
ATOM 4045 C CA . TYR B 1 169 ? 55.375 25.217 45.496 1.00 10.81 168 TYR B CA 1
ATOM 4046 C C . TYR B 1 169 ? 54.740 23.904 45.927 1.00 10.38 168 TYR B C 1
ATOM 4047 O O . TYR B 1 169 ? 54.888 22.876 45.249 1.00 11.11 168 TYR B O 1
ATOM 4056 N N . SER B 1 170 ? 54.065 23.899 47.061 1.00 10.03 169 SER B N 1
ATOM 4057 C CA . SER B 1 170 ? 53.486 22.659 47.603 1.00 10.45 169 SER B CA 1
ATOM 4058 C C . SER B 1 170 ? 52.594 21.937 46.594 1.00 10.23 169 SER B C 1
ATOM 4059 O O . SER B 1 170 ? 52.854 20.763 46.291 1.00 10.63 169 SER B O 1
ATOM 4062 N N . PRO B 1 171 ? 51.559 22.580 46.050 1.00 9.98 170 PRO B N 1
ATOM 4063 C CA . PRO B 1 171 ? 50.725 21.876 45.066 1.00 9.99 170 PRO B CA 1
ATOM 4064 C C . PRO B 1 171 ? 51.412 21.666 43.735 1.00 9.88 170 PRO B C 1
ATOM 4065 O O . PRO B 1 171 ? 51.079 20.701 43.026 1.00 10.54 170 PRO B O 1
ATOM 4069 N N . MET B 1 172 ? 52.326 22.534 43.339 1.00 10.06 171 MET B N 1
ATOM 4070 C CA . MET B 1 172 ? 53.013 22.298 42.084 1.00 10.36 171 MET B CA 1
ATOM 4071 C C . MET B 1 172 ? 53.781 20.963 42.169 1.00 10.93 171 MET B C 1
ATOM 4072 O O . MET B 1 172 ? 53.801 20.193 41.200 1.00 12.44 171 MET B O 1
ATOM 4077 N N . LYS B 1 173 ? 54.421 20.690 43.298 1.00 11.04 172 LYS B N 1
ATOM 4078 C CA . LYS B 1 173 ? 55.085 19.405 43.496 1.00 11.99 172 LYS B CA 1
ATOM 4079 C C . LYS B 1 173 ? 54.077 18.280 43.638 1.00 12.23 172 LYS B C 1
ATOM 4080 O O . LYS B 1 173 ? 54.192 17.226 43.003 1.00 13.51 172 LYS B O 1
ATOM 4086 N N . ARG B 1 174 ? 53.063 18.472 44.467 1.00 11.26 173 ARG B N 1
ATOM 4087 C CA . ARG B 1 174 ? 52.103 17.395 44.765 1.00 11.12 173 ARG B CA 1
ATOM 4088 C C . ARG B 1 174 ? 51.361 16.918 43.533 1.00 11.61 173 ARG B C 1
ATOM 4089 O O . ARG B 1 174 ? 51.104 15.726 43.379 1.00 13.37 173 ARG B O 1
ATOM 4097 N N . TYR B 1 175 ? 51.001 17.857 42.665 1.00 10.83 174 TYR B N 1
ATOM 4098 C CA . TYR B 1 175 ? 50.165 17.566 41.492 1.00 11.31 174 TYR B CA 1
ATOM 4099 C C . TYR B 1 175 ? 50.950 17.514 40.196 1.00 11.78 174 TYR B C 1
ATOM 4100 O O . TYR B 1 175 ? 50.348 17.419 39.124 1.00 13.45 174 TYR B O 1
ATOM 4109 N N . GLY B 1 176 ? 52.287 17.527 40.279 1.00 12.36 175 GLY B N 1
ATOM 4110 C CA . GLY B 1 176 ? 53.101 17.307 39.092 1.00 14.01 175 GLY B CA 1
ATOM 4111 C C . GLY B 1 176 ? 53.136 18.434 38.099 1.00 13.68 175 GLY B C 1
ATOM 4112 O O . GLY B 1 176 ? 53.387 18.179 36.928 1.00 15.56 175 GLY B O 1
ATOM 4113 N N . LEU B 1 177 ? 52.939 19.668 38.576 1.00 12.58 176 LEU B N 1
ATOM 4114 C CA . LEU B 1 177 ? 53.030 20.849 37.744 1.00 13.13 176 LEU B CA 1
ATOM 4115 C C . LEU B 1 177 ? 54.418 21.462 37.946 1.00 13.32 176 LEU B C 1
ATOM 4116 O O . LEU B 1 177 ? 54.579 22.636 38.270 1.00 17.57 176 LEU B O 1
ATOM 4121 N N . ASP B 1 178 ? 55.423 20.616 37.859 1.00 13.64 177 ASP B N 1
ATOM 4122 C CA . ASP B 1 178 ? 56.803 20.925 38.135 1.00 12.45 177 ASP B CA 1
ATOM 4123 C C . ASP B 1 178 ? 57.758 20.294 37.130 1.00 13.18 177 ASP B C 1
ATOM 4124 O O . ASP B 1 178 ? 58.910 20.060 37.460 1.00 16.93 177 ASP B O 1
ATOM 4129 N N . LYS B 1 179 ? 57.277 20.065 35.923 1.00 15.50 178 LYS B N 1
ATOM 4130 C CA . LYS B 1 179 ? 58.008 19.325 34.917 1.00 16.44 178 LYS B CA 1
ATOM 4131 C C . LYS B 1 179 ? 58.390 20.233 33.765 1.00 16.22 178 LYS B C 1
ATOM 4132 O O . LYS B 1 179 ? 57.616 21.079 33.342 1.00 15.67 178 LYS B O 1
ATOM 4138 N N . PRO B 1 180 ? 59.562 20.028 33.204 1.00 15.06 179 PRO B N 1
ATOM 4139 C CA . PRO B 1 180 ? 59.964 20.856 32.092 1.00 15.57 179 PRO B CA 1
ATOM 4140 C C . PRO B 1 180 ? 59.140 20.622 30.862 1.00 15.04 179 PRO B C 1
ATOM 4141 O O . PRO B 1 180 ? 58.700 19.486 30.601 1.00 15.79 179 PRO B O 1
ATOM 4145 N N . GLY B 1 181 ? 58.879 21.710 30.134 1.00 15.11 180 GLY B N 1
ATOM 4146 C CA . GLY B 1 181 ? 58.238 21.632 28.842 1.00 17.29 180 GLY B CA 1
ATOM 4147 C C . GLY B 1 181 ? 56.733 21.640 28.893 1.00 19.28 180 GLY B C 1
ATOM 4148 O O . GLY B 1 181 ? 56.084 21.790 27.867 1.00 23.65 180 GLY B O 1
ATOM 4149 N N . LYS B 1 182 ? 56.154 21.519 30.073 1.00 15.81 181 LYS B N 1
ATOM 4150 C CA . LYS B 1 182 ? 54.709 21.586 30.151 1.00 15.82 181 LYS B CA 1
ATOM 4151 C C . LYS B 1 182 ? 54.210 22.991 30.147 1.00 13.51 181 LYS B C 1
ATOM 4152 O O . LYS B 1 182 ? 54.971 23.920 30.410 1.00 15.26 181 LYS B O 1
ATOM 4158 N N . ARG B 1 183 ? 52.938 23.128 29.824 1.00 12.30 182 ARG B N 1
ATOM 4159 C CA . ARG B 1 183 ? 52.324 24.426 29.593 1.00 11.06 182 ARG B CA 1
ATOM 4160 C C . ARG B 1 183 ? 51.477 24.741 30.811 1.00 9.92 182 ARG B C 1
ATOM 4161 O O . ARG B 1 183 ? 50.488 24.060 31.084 1.00 11.06 182 ARG B O 1
ATOM 4169 N N . ILE B 1 184 ? 51.876 25.767 31.561 1.00 9.57 183 ILE B N 1
ATOM 4170 C CA . ILE B 1 184 ? 51.257 26.116 32.824 1.00 9.45 183 ILE B CA 1
ATOM 4171 C C . ILE B 1 184 ? 50.671 27.517 32.713 1.00 9.09 183 ILE B C 1
ATOM 4172 O O . ILE B 1 184 ? 51.381 28.465 32.341 1.00 10.27 183 ILE B O 1
ATOM 4177 N N . GLY B 1 185 ? 49.394 27.647 33.041 1.00 8.89 184 GLY B N 1
ATOM 4178 C CA . GLY B 1 185 ? 48.773 28.946 33.149 1.00 8.94 184 GLY B CA 1
ATOM 4179 C C . GLY B 1 185 ? 48.825 29.496 34.559 1.00 8.79 184 GLY B C 1
ATOM 4180 O O . GLY B 1 185 ? 48.718 28.737 35.528 1.00 9.69 184 GLY B O 1
ATOM 4181 N N . ILE B 1 186 ? 48.971 30.817 34.668 1.00 8.75 185 ILE B N 1
ATOM 4182 C CA . ILE B 1 186 ? 48.874 31.518 35.933 1.00 8.80 185 ILE B CA 1
ATOM 4183 C C . ILE B 1 186 ? 47.717 32.485 35.771 1.00 8.44 185 ILE B C 1
ATOM 4184 O O . ILE B 1 186 ? 47.801 33.398 34.957 1.00 9.45 185 ILE B O 1
ATOM 4189 N N . ALA B 1 187 ? 46.647 32.265 36.531 1.00 8.42 186 ALA B N 1
ATOM 4190 C CA . ALA B 1 187 ? 45.477 33.150 36.505 1.00 8.69 186 ALA B CA 1
ATOM 4191 C C . ALA B 1 187 ? 45.594 34.151 37.629 1.00 8.49 186 ALA B C 1
ATOM 4192 O O . ALA B 1 187 ? 45.563 33.798 38.822 1.00 9.30 186 ALA B O 1
ATOM 4194 N N . GLY B 1 188 ? 45.748 35.413 37.222 1.00 8.81 187 GLY B N 1
ATOM 4195 C CA . GLY B 1 188 ? 45.943 36.537 38.139 1.00 9.23 187 GLY B CA 1
ATOM 4196 C C . GLY B 1 188 ? 47.408 36.774 38.382 1.00 9.09 187 GLY B C 1
ATOM 4197 O O . GLY B 1 188 ? 48.037 36.040 39.141 1.00 10.18 187 GLY B O 1
ATOM 4198 N N . LEU B 1 189 ? 47.974 37.806 37.723 1.00 9.23 188 LEU B N 1
ATOM 4199 C CA . LEU B 1 189 ? 49.383 38.108 37.886 1.00 9.96 188 LEU B CA 1
ATOM 4200 C C . LEU B 1 189 ? 49.532 39.080 39.045 1.00 10.51 188 LEU B C 1
ATOM 4201 O O . LEU B 1 189 ? 49.778 40.265 38.849 1.00 12.85 188 LEU B O 1
ATOM 4206 N N . GLY B 1 190 ? 49.410 38.547 40.253 1.00 10.33 189 GLY B N 1
ATOM 4207 C CA . GLY B 1 190 ? 49.434 39.356 41.478 1.00 10.25 189 GLY B CA 1
ATOM 4208 C C . GLY B 1 190 ? 50.492 38.833 42.423 1.00 10.23 189 GLY B C 1
ATOM 4209 O O . GLY B 1 190 ? 51.548 38.315 42.041 1.00 10.68 189 GLY B O 1
ATOM 4210 N N . GLY B 1 191 ? 50.194 39.000 43.712 1.00 11.85 190 GLY B N 1
ATOM 4211 C CA . GLY B 1 191 ? 51.166 38.649 44.717 1.00 13.02 190 GLY B CA 1
ATOM 4212 C C . GLY B 1 191 ? 51.589 37.198 44.659 1.00 11.70 190 GLY B C 1
ATOM 4213 O O . GLY B 1 191 ? 52.755 36.855 44.546 1.00 14.23 190 GLY B O 1
ATOM 4214 N N A LEU B 1 192 ? 50.604 36.330 44.715 0.50 10.84 191 LEU B N 1
ATOM 4215 N N B LEU B 1 192 ? 50.605 36.299 44.777 0.50 11.12 191 LEU B N 1
ATOM 4216 C CA A LEU B 1 192 ? 50.871 34.935 44.632 0.50 10.10 191 LEU B CA 1
ATOM 4217 C CA B LEU B 1 192 ? 50.840 34.854 44.605 0.50 11.10 191 LEU B CA 1
ATOM 4218 C C A LEU B 1 192 ? 51.277 34.507 43.195 0.50 9.81 191 LEU B C 1
ATOM 4219 C C B LEU B 1 192 ? 51.282 34.502 43.188 0.50 10.05 191 LEU B C 1
ATOM 4220 O O A LEU B 1 192 ? 52.229 33.739 42.988 0.50 10.83 191 LEU B O 1
ATOM 4221 O O B LEU B 1 192 ? 52.187 33.700 42.983 0.50 10.85 191 LEU B O 1
ATOM 4230 N N . GLY B 1 193 ? 50.590 35.049 42.203 1.00 9.32 192 GLY B N 1
ATOM 4231 C CA . GLY B 1 193 ? 50.813 34.655 40.832 1.00 9.54 192 GLY B CA 1
ATOM 4232 C C . GLY B 1 193 ? 52.181 34.943 40.308 1.00 9.29 192 GLY B C 1
ATOM 4233 O O . GLY B 1 193 ? 52.742 34.109 39.570 1.00 9.78 192 GLY B O 1
ATOM 4234 N N . HIS B 1 194 ? 52.771 36.094 40.638 1.00 9.36 193 HIS B N 1
ATOM 4235 C CA . HIS B 1 194 ? 54.071 36.367 40.089 1.00 9.47 193 HIS B CA 1
ATOM 4236 C C . HIS B 1 194 ? 55.151 35.419 40.631 1.00 9.30 193 HIS B C 1
ATOM 4237 O O . HIS B 1 194 ? 56.104 35.080 39.936 1.00 10.05 193 HIS B O 1
ATOM 4244 N N . VAL B 1 195 ? 54.998 34.997 41.883 1.00 9.36 194 VAL B N 1
ATOM 4245 C CA . VAL B 1 195 ? 55.898 34.015 42.459 1.00 9.55 194 VAL B CA 1
ATOM 4246 C C . VAL B 1 195 ? 55.663 32.644 41.858 1.00 9.33 194 VAL B C 1
ATOM 4247 O O . VAL B 1 195 ? 56.623 31.956 41.507 1.00 9.84 194 VAL B O 1
ATOM 4251 N N . ALA B 1 196 ? 54.397 32.247 41.726 1.00 9.55 195 ALA B N 1
ATOM 4252 C CA . ALA B 1 196 ? 54.100 30.973 41.057 1.00 9.56 195 ALA B CA 1
ATOM 4253 C C . ALA B 1 196 ? 54.695 30.928 39.660 1.00 9.71 195 ALA B C 1
ATOM 4254 O O . ALA B 1 196 ? 55.251 29.895 39.245 1.00 10.58 195 ALA B O 1
ATOM 4256 N N . LEU B 1 197 ? 54.617 32.049 38.936 1.00 9.92 196 LEU B N 1
ATOM 4257 C CA . LEU B 1 197 ? 55.201 32.147 37.612 1.00 10.00 196 LEU B CA 1
ATOM 4258 C C . LEU B 1 197 ? 56.704 31.863 37.663 1.00 9.98 196 LEU B C 1
ATOM 4259 O O . LEU B 1 197 ? 57.237 31.091 36.861 1.00 10.40 196 LEU B O 1
ATOM 4264 N N . ARG B 1 198 ? 57.405 32.508 38.596 1.00 9.55 197 ARG B N 1
ATOM 4265 C CA . ARG B 1 198 ? 58.839 32.308 38.715 1.00 9.82 197 ARG B CA 1
ATOM 4266 C C . ARG B 1 198 ? 59.197 30.861 39.044 1.00 10.09 197 ARG B C 1
ATOM 4267 O O . ARG B 1 198 ? 60.188 30.336 38.509 1.00 11.08 197 ARG B O 1
ATOM 4275 N N . PHE B 1 199 ? 58.420 30.194 39.897 1.00 10.29 198 PHE B N 1
ATOM 4276 C CA . PHE B 1 199 ? 58.659 28.778 40.127 1.00 10.45 198 PHE B CA 1
ATOM 4277 C C . PHE B 1 199 ? 58.434 27.962 38.850 1.00 10.53 198 PHE B C 1
ATOM 4278 O O . PHE B 1 199 ? 59.251 27.116 38.519 1.00 11.16 198 PHE B O 1
ATOM 4286 N N . ALA B 1 200 ? 57.327 28.213 38.157 1.00 10.19 199 ALA B N 1
ATOM 4287 C CA . ALA B 1 200 ? 57.050 27.473 36.930 1.00 10.21 199 ALA B CA 1
ATOM 4288 C C . ALA B 1 200 ? 58.189 27.628 35.929 1.00 10.51 199 ALA B C 1
ATOM 4289 O O . ALA B 1 200 ? 58.610 26.647 35.294 1.00 11.42 199 ALA B O 1
ATOM 4291 N N . LYS B 1 201 ? 58.692 28.850 35.768 1.00 10.77 200 LYS B N 1
ATOM 4292 C CA . LYS B 1 201 ? 59.826 29.055 34.854 1.00 11.46 200 LYS B CA 1
ATOM 4293 C C . LYS B 1 201 ? 61.048 28.271 35.294 1.00 11.30 200 LYS B C 1
ATOM 4294 O O . LYS B 1 201 ? 61.740 27.674 34.464 1.00 12.61 200 LYS B O 1
ATOM 4300 N N . ALA B 1 202 ? 61.333 28.275 36.590 1.00 11.32 201 ALA B N 1
ATOM 4301 C CA . ALA B 1 202 ? 62.495 27.546 37.103 1.00 12.12 201 ALA B CA 1
ATOM 4302 C C . ALA B 1 202 ? 62.347 26.034 36.929 1.00 11.79 201 ALA B C 1
ATOM 4303 O O . ALA B 1 202 ? 63.356 25.350 36.757 1.00 13.50 201 ALA B O 1
ATOM 4305 N N . PHE B 1 203 ? 61.122 25.523 36.980 1.00 11.22 202 PHE B N 1
ATOM 4306 C CA . PHE B 1 203 ? 60.851 24.100 36.699 1.00 11.79 202 PHE B CA 1
ATOM 4307 C C . PHE B 1 203 ? 60.994 23.784 35.207 1.00 11.93 202 PHE B C 1
ATOM 4308 O O . PHE B 1 203 ? 61.013 22.617 34.834 1.00 14.26 202 PHE B O 1
ATOM 4316 N N . GLY B 1 204 ? 61.049 24.805 34.354 1.00 12.08 203 GLY B N 1
ATOM 4317 C CA . GLY B 1 204 ? 61.197 24.610 32.919 1.00 12.87 203 GLY B CA 1
ATOM 4318 C C . GLY B 1 204 ? 59.892 24.640 32.158 1.00 11.97 203 GLY B C 1
ATOM 4319 O O . GLY B 1 204 ? 59.865 24.262 30.983 1.00 13.30 203 GLY B O 1
ATOM 4320 N N . ALA B 1 205 ? 58.810 25.118 32.776 1.00 11.31 204 ALA B N 1
ATOM 4321 C CA . ALA B 1 205 ? 57.534 25.200 32.089 1.00 11.35 204 ALA B CA 1
ATOM 4322 C C . ALA B 1 205 ? 57.489 26.352 31.107 1.00 10.74 204 ALA B C 1
ATOM 4323 O O . ALA B 1 205 ? 58.235 27.325 31.224 1.00 12.94 204 ALA B O 1
ATOM 4325 N N . LYS B 1 206 ? 56.573 26.227 30.154 1.00 11.10 205 LYS B N 1
ATOM 4326 C CA . LYS B 1 206 ? 56.158 27.311 29.273 1.00 12.39 205 LYS B CA 1
ATOM 4327 C C . LYS B 1 206 ? 54.946 27.956 29.911 1.00 11.18 205 LYS B C 1
ATOM 4328 O O . LYS B 1 206 ? 53.955 27.284 30.162 1.00 13.96 205 LYS B O 1
ATOM 4334 N N . VAL B 1 207 ? 55.003 29.252 30.198 1.00 11.02 206 VAL B N 1
ATOM 4335 C CA . VAL B 1 207 ? 53.994 29.905 31.025 1.00 10.33 206 VAL B CA 1
ATOM 4336 C C . VAL B 1 207 ? 53.089 30.802 30.212 1.00 10.07 206 VAL B C 1
ATOM 4337 O O . VAL B 1 207 ? 53.549 31.640 29.419 1.00 12.20 206 VAL B O 1
ATOM 4341 N N . THR B 1 208 ? 51.793 30.626 30.424 1.00 9.59 207 THR B N 1
ATOM 4342 C CA . THR B 1 208 ? 50.766 31.526 29.927 1.00 9.92 207 THR B CA 1
ATOM 4343 C C . THR B 1 208 ? 50.189 32.307 31.084 1.00 9.51 207 THR B C 1
ATOM 4344 O O . THR B 1 208 ? 49.725 31.696 32.034 1.00 11.33 207 THR B O 1
ATOM 4348 N N . VAL B 1 209 ? 50.193 33.627 30.995 1.00 9.18 208 VAL B N 1
ATOM 4349 C CA . VAL B 1 209 ? 49.527 34.447 31.996 1.00 9.00 208 VAL B CA 1
ATOM 4350 C C . VAL B 1 209 ? 48.117 34.711 31.520 1.00 9.16 208 VAL B C 1
ATOM 4351 O O . VAL B 1 209 ? 47.895 35.083 30.362 1.00 10.53 208 VAL B O 1
ATOM 4355 N N . ILE B 1 210 ? 47.154 34.503 32.430 1.00 8.85 209 ILE B N 1
ATOM 4356 C CA . ILE B 1 210 ? 45.751 34.801 32.196 1.00 8.96 209 ILE B CA 1
ATOM 4357 C C . ILE B 1 210 ? 45.409 35.970 33.124 1.00 9.00 209 ILE B C 1
ATOM 4358 O O . ILE B 1 210 ? 45.457 35.813 34.342 1.00 10.71 209 ILE B O 1
ATOM 4363 N N . SER B 1 211 ? 45.113 37.135 32.555 1.00 9.51 210 SER B N 1
ATOM 4364 C CA . SER B 1 211 ? 45.004 38.357 33.323 1.00 9.88 210 SER B CA 1
ATOM 4365 C C . SER B 1 211 ? 43.736 39.092 32.953 1.00 10.10 210 SER B C 1
ATOM 4366 O O . SER B 1 211 ? 43.223 38.969 31.847 1.00 12.09 210 SER B O 1
ATOM 4369 N N . SER B 1 212 ? 43.277 39.953 33.842 1.00 11.59 211 SER B N 1
ATOM 4370 C CA . SER B 1 212 ? 42.074 40.725 33.613 1.00 12.45 211 SER B CA 1
ATOM 4371 C C . SER B 1 212 ? 42.249 41.924 32.700 1.00 17.25 211 SER B C 1
ATOM 4372 O O . SER B 1 212 ? 41.262 42.565 32.415 1.00 21.05 211 SER B O 1
ATOM 4375 N N . SER B 1 213 ? 43.436 42.274 32.257 1.00 20.87 212 SER B N 1
ATOM 4376 C CA . SER B 1 213 ? 43.559 43.378 31.277 1.00 23.39 212 SER B CA 1
ATOM 4377 C C . SER B 1 213 ? 44.921 43.330 30.633 1.00 24.04 212 SER B C 1
ATOM 4378 O O . SER B 1 213 ? 45.721 42.479 30.956 1.00 21.42 212 SER B O 1
ATOM 4381 N N . LEU B 1 214 ? 45.155 44.274 29.723 1.00 28.09 213 LEU B N 1
ATOM 4382 C CA . LEU B 1 214 ? 46.443 44.339 29.060 1.00 23.49 213 LEU B CA 1
ATOM 4383 C C . LEU B 1 214 ? 47.480 45.082 29.871 1.00 18.56 213 LEU B C 1
ATOM 4384 O O . LEU B 1 214 ? 48.594 45.117 29.468 1.00 19.80 213 LEU B O 1
ATOM 4389 N N . LYS B 1 215 ? 47.131 45.652 31.026 1.00 20.80 214 LYS B N 1
ATOM 4390 C CA . LYS B 1 215 ? 48.067 46.494 31.757 1.00 22.19 214 LYS B CA 1
ATOM 4391 C C . LYS B 1 215 ? 49.376 45.777 32.090 1.00 19.55 214 LYS B C 1
ATOM 4392 O O . LYS B 1 215 ? 50.448 46.381 32.032 1.00 21.76 214 LYS B O 1
ATOM 4395 N N . LYS B 1 216 ? 49.278 44.496 32.430 1.00 16.37 215 LYS B N 1
ATOM 4396 C CA . LYS B 1 216 ? 50.454 43.755 32.850 1.00 17.22 215 LYS B CA 1
ATOM 4397 C C . LYS B 1 216 ? 51.092 42.969 31.716 1.00 16.13 215 LYS B C 1
ATOM 4398 O O . LYS B 1 216 ? 52.012 42.213 31.986 1.00 17.47 215 LYS B O 1
ATOM 4404 N N . LYS B 1 217 ? 50.670 43.189 30.475 1.00 15.40 216 LYS B N 1
ATOM 4405 C CA . LYS B 1 217 ? 51.206 42.432 29.361 1.00 15.04 216 LYS B CA 1
ATOM 4406 C C . LYS B 1 217 ? 52.697 42.607 29.220 1.00 14.46 216 LYS B C 1
ATOM 4407 O O . LYS B 1 217 ? 53.453 41.647 29.125 1.00 14.54 216 LYS B O 1
ATOM 4413 N N . ARG B 1 218 ? 53.165 43.868 29.175 1.00 16.50 217 ARG B N 1
ATOM 4414 C CA . ARG B 1 218 ? 54.580 44.119 29.001 1.00 19.13 217 ARG B CA 1
ATOM 4415 C C . ARG B 1 218 ? 55.385 43.536 30.164 1.00 18.73 217 ARG B C 1
ATOM 4416 O O . ARG B 1 218 ? 56.423 42.940 29.940 1.00 22.84 217 ARG B O 1
ATOM 4418 N N . GLU B 1 219 ? 54.874 43.667 31.380 1.00 20.78 218 GLU B N 1
ATOM 4419 C CA . GLU B 1 219 ? 55.513 43.087 32.558 1.00 22.54 218 GLU B CA 1
ATOM 4420 C C . GLU B 1 219 ? 55.614 41.568 32.419 1.00 19.43 218 GLU B C 1
ATOM 4421 O O . GLU B 1 219 ? 56.646 40.996 32.684 1.00 21.71 218 GLU B O 1
ATOM 4423 N N . ALA B 1 220 ? 54.528 40.938 31.997 1.00 15.44 219 ALA B N 1
ATOM 4424 C CA . ALA B 1 220 ? 54.505 39.508 31.864 1.00 14.27 219 ALA B CA 1
ATOM 4425 C C . ALA B 1 220 ? 55.612 39.024 30.952 1.00 13.65 219 ALA B C 1
ATOM 4426 O O . ALA B 1 220 ? 56.279 38.027 31.243 1.00 16.01 219 ALA B O 1
ATOM 4428 N N A PHE B 1 221 ? 55.808 39.724 29.840 0.50 14.49 220 PHE B N 1
ATOM 4429 N N B PHE B 1 221 ? 55.831 39.728 29.840 0.50 14.70 220 PHE B N 1
ATOM 4430 C CA A PHE B 1 221 ? 56.854 39.338 28.915 0.50 17.56 220 PHE B CA 1
ATOM 4431 C CA B PHE B 1 221 ? 56.804 39.288 28.836 0.50 17.72 220 PHE B CA 1
ATOM 4432 C C A PHE B 1 221 ? 58.238 39.805 29.372 0.50 21.59 220 PHE B C 1
ATOM 4433 C C B PHE B 1 221 ? 58.245 39.630 29.121 0.50 22.66 220 PHE B C 1
ATOM 4434 O O A PHE B 1 221 ? 59.163 38.999 29.420 0.50 31.29 220 PHE B O 1
ATOM 4435 O O B PHE B 1 221 ? 59.135 38.769 29.081 0.50 26.16 220 PHE B O 1
ATOM 4450 N N A GLU B 1 222 ? 58.367 41.084 29.707 0.50 23.00 221 GLU B N 1
ATOM 4451 N N B GLU B 1 222 ? 58.491 40.902 29.360 0.50 26.66 221 GLU B N 1
ATOM 4452 C CA A GLU B 1 222 ? 59.687 41.711 29.972 0.50 31.32 221 GLU B CA 1
ATOM 4453 C CA B GLU B 1 222 ? 59.857 41.362 29.410 0.50 29.62 221 GLU B CA 1
ATOM 4454 C C A GLU B 1 222 ? 60.244 41.579 31.412 0.50 37.88 221 GLU B C 1
ATOM 4455 C C B GLU B 1 222 ? 60.508 40.901 30.708 0.50 25.52 221 GLU B C 1
ATOM 4456 O O A GLU B 1 222 ? 61.471 41.524 31.609 0.50 40.88 221 GLU B O 1
ATOM 4457 O O B GLU B 1 222 ? 61.649 40.446 30.706 0.50 30.39 221 GLU B O 1
ATOM 4468 N N A LYS B 1 223 ? 59.343 41.544 32.394 0.50 26.27 222 LYS B N 1
ATOM 4469 N N B LYS B 1 223 ? 59.766 41.032 31.800 0.50 26.09 222 LYS B N 1
ATOM 4470 C CA A LYS B 1 223 ? 59.678 41.267 33.799 0.50 22.54 222 LYS B CA 1
ATOM 4471 C CA B LYS B 1 223 ? 60.272 40.885 33.175 0.50 25.10 222 LYS B CA 1
ATOM 4472 C C A LYS B 1 223 ? 59.778 39.723 34.001 0.50 25.54 222 LYS B C 1
ATOM 4473 C C B LYS B 1 223 ? 60.176 39.423 33.653 0.50 24.51 222 LYS B C 1
ATOM 4474 O O A LYS B 1 223 ? 60.697 39.234 34.661 0.50 44.14 222 LYS B O 1
ATOM 4475 O O B LYS B 1 223 ? 61.078 38.858 34.260 0.50 31.64 222 LYS B O 1
ATOM 4486 N N A PHE B 1 224 ? 58.865 38.945 33.410 0.50 18.33 223 PHE B N 1
ATOM 4487 N N B PHE B 1 224 ? 59.041 38.807 33.354 0.50 16.54 223 PHE B N 1
ATOM 4488 C CA A PHE B 1 224 ? 58.690 37.531 33.798 0.50 16.19 223 PHE B CA 1
ATOM 4489 C CA B PHE B 1 224 ? 58.758 37.453 33.809 0.50 15.48 223 PHE B CA 1
ATOM 4490 C C A PHE B 1 224 ? 58.978 36.431 32.763 0.50 15.69 223 PHE B C 1
ATOM 4491 C C B PHE B 1 224 ? 59.014 36.390 32.767 0.50 15.41 223 PHE B C 1
ATOM 4492 O O A PHE B 1 224 ? 59.016 35.268 33.122 0.50 16.60 223 PHE B O 1
ATOM 4493 O O B PHE B 1 224 ? 59.065 35.216 33.128 0.50 16.37 223 PHE B O 1
ATOM 4508 N N . GLY B 1 225 ? 59.158 36.766 31.493 1.00 16.25 224 GLY B N 1
ATOM 4509 C CA . GLY B 1 225 ? 59.439 35.761 30.473 1.00 17.77 224 GLY B CA 1
ATOM 4510 C C . GLY B 1 225 ? 58.275 34.834 30.165 1.00 15.41 224 GLY B C 1
ATOM 4511 O O . GLY B 1 225 ? 58.466 33.686 29.780 1.00 16.77 224 GLY B O 1
ATOM 4512 N N . ALA B 1 226 ? 57.053 35.349 30.265 1.00 14.54 225 ALA B N 1
ATOM 4513 C CA . ALA B 1 226 ? 55.898 34.563 29.859 1.00 13.77 225 ALA B CA 1
ATOM 4514 C C . ALA B 1 226 ? 55.987 34.238 28.383 1.00 12.88 225 ALA B C 1
ATOM 4515 O O . ALA B 1 226 ? 56.474 35.040 27.577 1.00 13.99 225 ALA B O 1
ATOM 4517 N N . ASP B 1 227 ? 55.455 33.083 28.028 1.00 13.26 226 ASP B N 1
ATOM 4518 C CA . ASP B 1 227 ? 55.388 32.666 26.653 1.00 13.84 226 ASP B CA 1
ATOM 4519 C C . ASP B 1 227 ? 54.168 33.206 25.922 1.00 12.13 226 ASP B C 1
ATOM 4520 O O . ASP B 1 227 ? 54.185 33.407 24.715 1.00 14.08 226 ASP B O 1
ATOM 4525 N N . SER B 1 228 ? 53.087 33.457 26.647 1.00 11.08 227 SER B N 1
ATOM 4526 C CA . SER B 1 228 ? 51.897 34.057 26.079 1.00 11.23 227 SER B CA 1
ATOM 4527 C C . SER B 1 228 ? 51.096 34.725 27.188 1.00 9.68 227 SER B C 1
ATOM 4528 O O . SER B 1 228 ? 51.322 34.476 28.372 1.00 10.12 227 SER B O 1
ATOM 4531 N N . PHE B 1 229 ? 50.194 35.602 26.782 1.00 9.95 228 PHE B N 1
ATOM 4532 C CA . PHE B 1 229 ? 49.402 36.415 27.688 1.00 9.89 228 PHE B CA 1
ATOM 4533 C C . PHE B 1 229 ? 48.000 36.491 27.135 1.00 10.34 228 PHE B C 1
ATOM 4534 O O . PHE B 1 229 ? 47.821 36.923 25.995 1.00 13.87 228 PHE B O 1
ATOM 4542 N N . LEU B 1 230 ? 47.021 36.082 27.925 1.00 9.52 229 LEU B N 1
ATOM 4543 C CA . LEU B 1 230 ? 45.619 36.068 27.552 1.00 10.42 229 LEU B CA 1
ATOM 4544 C C . LEU B 1 230 ? 44.841 37.004 28.447 1.00 10.55 229 LEU B C 1
ATOM 4545 O O . LEU B 1 230 ? 44.933 36.916 29.663 1.00 11.71 229 LEU B O 1
ATOM 4550 N N . VAL B 1 231 ? 44.054 37.900 27.852 1.00 11.56 230 VAL B N 1
ATOM 4551 C CA . VAL B 1 231 ? 43.151 38.751 28.601 1.00 12.22 230 VAL B CA 1
ATOM 4552 C C . VAL B 1 231 ? 41.833 38.027 28.758 1.00 12.21 230 VAL B C 1
ATOM 4553 O O . VAL B 1 231 ? 41.169 37.670 27.765 1.00 14.27 230 VAL B O 1
ATOM 4557 N N . SER B 1 232 ? 41.407 37.850 30.003 1.00 11.95 231 SER B N 1
ATOM 4558 C CA . SER B 1 232 ? 40.266 37.001 30.269 1.00 13.47 231 SER B CA 1
ATOM 4559 C C . SER B 1 232 ? 38.934 37.590 29.734 1.00 15.73 231 SER B C 1
ATOM 4560 O O . SER B 1 232 ? 38.002 36.847 29.479 1.00 17.75 231 SER B O 1
ATOM 4563 N N . SER B 1 233 ? 38.847 38.908 29.555 1.00 17.01 232 SER B N 1
ATOM 4564 C CA . SER B 1 233 ? 37.682 39.581 28.969 1.00 18.46 232 SER B CA 1
ATOM 4565 C C . SER B 1 233 ? 37.688 39.636 27.448 1.00 18.27 232 SER B C 1
ATOM 4566 O O . SER B 1 233 ? 36.768 40.215 26.895 1.00 22.32 232 SER B O 1
ATOM 4569 N N . ASN B 1 234 ? 38.682 39.017 26.803 1.00 16.95 233 ASN B N 1
ATOM 4570 C CA . ASN B 1 234 ? 38.757 38.974 25.347 1.00 17.47 233 ASN B CA 1
ATOM 4571 C C . ASN B 1 234 ? 38.381 37.564 24.867 1.00 17.51 233 ASN B C 1
ATOM 4572 O O . ASN B 1 234 ? 39.176 36.616 24.993 1.00 18.25 233 ASN B O 1
ATOM 4577 N N . PRO B 1 235 ? 37.147 37.392 24.387 1.00 19.12 234 PRO B N 1
ATOM 4578 C CA . PRO B 1 235 ? 36.705 36.028 24.085 1.00 20.23 234 PRO B CA 1
ATOM 4579 C C . PRO B 1 235 ? 37.503 35.342 23.015 1.00 21.25 234 PRO B C 1
ATOM 4580 O O . PRO B 1 235 ? 37.686 34.118 23.088 1.00 22.79 234 PRO B O 1
ATOM 4584 N N . GLU B 1 236 ? 37.950 36.089 22.005 1.00 21.59 235 GLU B N 1
ATOM 4585 C CA . GLU B 1 236 ? 38.748 35.489 20.933 1.00 23.99 235 GLU B CA 1
ATOM 4586 C C . GLU B 1 236 ? 40.068 34.953 21.451 1.00 21.44 235 GLU B C 1
ATOM 4587 O O . GLU B 1 236 ? 40.510 33.884 21.024 1.00 22.44 235 GLU B O 1
ATOM 4589 N N . GLU B 1 237 ? 40.721 35.710 22.330 1.00 20.04 236 GLU B N 1
ATOM 4590 C CA . GLU B 1 237 ? 42.011 35.300 22.895 1.00 18.32 236 GLU B CA 1
ATOM 4591 C C . GLU B 1 237 ? 41.809 34.021 23.727 1.00 16.71 236 GLU B C 1
ATOM 4592 O O . GLU B 1 237 ? 42.565 33.067 23.605 1.00 18.21 236 GLU B O 1
ATOM 4598 N N . MET B 1 238 ? 40.775 34.006 24.568 1.00 15.93 237 MET B N 1
ATOM 4599 C CA . MET B 1 238 ? 40.525 32.827 25.405 1.00 15.48 237 MET B CA 1
ATOM 4600 C C . MET B 1 238 ? 40.154 31.609 24.560 1.00 15.57 237 MET B C 1
ATOM 4601 O O . MET B 1 238 ? 40.697 30.531 24.737 1.00 15.95 237 MET B O 1
ATOM 4606 N N . GLN B 1 239 ? 39.270 31.800 23.595 1.00 17.28 238 GLN B N 1
ATOM 4607 C CA . GLN B 1 239 ? 38.864 30.708 22.704 1.00 19.33 238 GLN B CA 1
ATOM 4608 C C . GLN B 1 239 ? 40.045 30.122 21.928 1.00 19.91 238 GLN B C 1
ATOM 4609 O O . GLN B 1 239 ? 40.146 28.887 21.762 1.00 20.41 238 GLN B O 1
ATOM 4611 N N . GLY B 1 240 ? 40.977 30.974 21.497 1.00 20.03 239 GLY B N 1
ATOM 4612 C CA . GLY B 1 240 ? 42.110 30.509 20.716 1.00 21.16 239 GLY B CA 1
ATOM 4613 C C . GLY B 1 240 ? 43.039 29.598 21.465 1.00 19.32 239 GLY B C 1
ATOM 4614 O O . GLY B 1 240 ? 43.802 28.881 20.862 1.00 24.16 239 GLY B O 1
ATOM 4615 N N . ALA B 1 241 ? 42.986 29.649 22.791 1.00 16.56 240 ALA B N 1
ATOM 4616 C CA . ALA B 1 241 ? 43.841 28.850 23.643 1.00 15.07 240 ALA B CA 1
ATOM 4617 C C . ALA B 1 241 ? 43.120 27.649 24.274 1.00 13.20 240 ALA B C 1
ATOM 4618 O O . ALA B 1 241 ? 43.646 26.985 25.143 1.00 13.04 240 ALA B O 1
ATOM 4620 N N . ALA B 1 242 ? 41.909 27.354 23.823 1.00 13.78 241 ALA B N 1
ATOM 4621 C CA . ALA B 1 242 ? 41.147 26.225 24.373 1.00 12.91 241 ALA B CA 1
ATOM 4622 C C . ALA B 1 242 ? 41.957 24.941 24.318 1.00 12.57 241 ALA B C 1
ATOM 4623 O O . ALA B 1 242 ? 42.568 24.607 23.302 1.00 14.33 241 ALA B O 1
ATOM 4625 N N . GLY B 1 243 ? 41.952 24.185 25.401 1.00 11.71 242 GLY B N 1
ATOM 4626 C CA . GLY B 1 243 ? 42.533 22.866 25.395 1.00 12.66 242 GLY B CA 1
ATOM 4627 C C . GLY B 1 243 ? 44.023 22.797 25.222 1.00 13.15 242 GLY B C 1
ATOM 4628 O O . GLY B 1 243 ? 44.522 21.806 24.710 1.00 15.76 242 GLY B O 1
ATOM 4629 N N . THR B 1 244 ? 44.759 23.822 25.659 1.00 12.65 243 THR B N 1
ATOM 4630 C CA . THR B 1 244 ? 46.196 23.907 25.432 1.00 13.53 243 THR B CA 1
ATOM 4631 C C . THR B 1 244 ? 47.064 23.727 26.670 1.00 12.71 243 THR B C 1
ATOM 4632 O O . THR B 1 244 ? 48.262 23.494 26.511 1.00 14.11 243 THR B O 1
ATOM 4636 N N . LEU B 1 245 ? 46.515 23.860 27.890 1.00 10.80 244 LEU B N 1
ATOM 4637 C CA . LEU B 1 245 ? 47.341 23.924 29.079 1.00 10.59 244 LEU B CA 1
ATOM 4638 C C . LEU B 1 245 ? 47.318 22.614 29.872 1.00 10.58 244 LEU B C 1
ATOM 4639 O O . LEU B 1 245 ? 46.273 21.985 30.029 1.00 12.04 244 LEU B O 1
ATOM 4644 N N . ASP B 1 246 ? 48.480 22.231 30.379 1.00 10.48 245 ASP B N 1
ATOM 4645 C CA . ASP B 1 246 ? 48.584 21.073 31.262 1.00 10.93 245 ASP B CA 1
ATOM 4646 C C . ASP B 1 246 ? 48.039 21.338 32.662 1.00 10.11 245 ASP B C 1
ATOM 4647 O O . ASP B 1 246 ? 47.545 20.430 33.342 1.00 11.64 245 ASP B O 1
ATOM 4652 N N . GLY B 1 247 ? 48.194 22.568 33.131 1.00 9.65 246 GLY B N 1
ATOM 4653 C CA . GLY B 1 247 ? 47.748 22.941 34.438 1.00 10.14 246 GLY B CA 1
ATOM 4654 C C . GLY B 1 247 ? 47.602 24.440 34.527 1.00 9.15 246 GLY B C 1
ATOM 4655 O O . GLY B 1 247 ? 48.213 25.173 33.749 1.00 9.80 246 GLY B O 1
ATOM 4656 N N . ILE B 1 248 ? 46.809 24.877 35.502 1.00 9.04 247 ILE B N 1
ATOM 4657 C CA . ILE B 1 248 ? 46.592 26.306 35.782 1.00 8.91 247 ILE B CA 1
ATOM 4658 C C . ILE B 1 248 ? 46.646 26.505 37.268 1.00 8.88 247 ILE B C 1
ATOM 4659 O O . ILE B 1 248 ? 46.045 25.734 38.032 1.00 10.41 247 ILE B O 1
ATOM 4664 N N . ILE B 1 249 ? 47.339 27.552 37.695 1.00 8.51 248 ILE B N 1
ATOM 4665 C CA . ILE B 1 249 ? 47.347 28.000 39.074 1.00 9.04 248 ILE B CA 1
ATOM 4666 C C . ILE B 1 249 ? 46.421 29.214 39.163 1.00 8.88 248 ILE B C 1
ATOM 4667 O O . ILE B 1 249 ? 46.736 30.270 38.593 1.00 9.64 248 ILE B O 1
ATOM 4672 N N . ASP B 1 250 ? 45.276 29.058 39.818 1.00 8.50 249 ASP B N 1
ATOM 4673 C CA . ASP B 1 250 ? 44.282 30.119 39.960 1.00 8.72 249 ASP B CA 1
ATOM 4674 C C . ASP B 1 250 ? 44.476 30.836 41.284 1.00 8.58 249 ASP B C 1
ATOM 4675 O O . ASP B 1 250 ? 44.212 30.287 42.342 1.00 10.31 249 ASP B O 1
ATOM 4680 N N . THR B 1 251 ? 44.950 32.079 41.187 1.00 8.68 250 THR B N 1
ATOM 4681 C CA . THR B 1 251 ? 45.227 32.908 42.354 1.00 8.86 250 THR B CA 1
ATOM 4682 C C . THR B 1 251 ? 44.159 33.950 42.645 1.00 9.49 250 THR B C 1
ATOM 4683 O O . THR B 1 251 ? 44.293 34.721 43.579 1.00 10.79 250 THR B O 1
ATOM 4687 N N . ILE B 1 252 ? 43.082 33.961 41.862 1.00 9.45 251 ILE B N 1
ATOM 4688 C CA . ILE B 1 252 ? 42.176 35.102 41.899 1.00 9.76 251 ILE B CA 1
ATOM 4689 C C . ILE B 1 252 ? 41.425 35.134 43.233 1.00 9.85 251 ILE B C 1
ATOM 4690 O O . ILE B 1 252 ? 40.815 34.139 43.625 1.00 10.51 251 ILE B O 1
ATOM 4695 N N . PRO B 1 253 ? 41.431 36.303 43.925 1.00 9.81 252 PRO B N 1
ATOM 4696 C CA . PRO B 1 253 ? 40.803 36.378 45.249 1.00 10.76 252 PRO B CA 1
ATOM 4697 C C . PRO B 1 253 ? 39.348 36.720 45.222 1.00 11.23 252 PRO B C 1
ATOM 4698 O O . PRO B 1 253 ? 38.650 36.512 46.221 1.00 13.24 252 PRO B O 1
ATOM 4702 N N . GLY B 1 254 ? 38.898 37.344 44.132 1.00 11.41 253 GLY B N 1
ATOM 4703 C CA . GLY B 1 254 ? 37.543 37.805 43.997 1.00 12.55 253 GLY B CA 1
ATOM 4704 C C . GLY B 1 254 ? 36.671 36.857 43.234 1.00 10.77 253 GLY B C 1
ATOM 4705 O O . GLY B 1 254 ? 37.126 35.817 42.724 1.00 11.31 253 GLY B O 1
ATOM 4706 N N . ASN B 1 255 ? 35.405 37.207 43.131 1.00 11.09 254 ASN B N 1
ATOM 4707 C CA . ASN B 1 255 ? 34.427 36.312 42.563 1.00 11.76 254 ASN B CA 1
ATOM 4708 C C . ASN B 1 255 ? 34.727 36.110 41.086 1.00 11.16 254 ASN B C 1
ATOM 4709 O O . ASN B 1 255 ? 34.950 37.073 40.353 1.00 12.81 254 ASN B O 1
ATOM 4714 N N . HIS B 1 256 ? 34.736 34.852 40.651 1.00 11.30 255 HIS B N 1
ATOM 4715 C CA . HIS B 1 256 ? 35.011 34.537 39.256 1.00 11.14 255 HIS B CA 1
ATOM 4716 C C . HIS B 1 256 ? 34.508 33.143 38.939 1.00 11.00 255 HIS B C 1
ATOM 4717 O O . HIS B 1 256 ? 34.395 32.300 39.808 1.00 11.72 255 HIS B O 1
ATOM 4724 N N . SER B 1 257 ? 34.295 32.895 37.647 1.00 11.25 256 SER B N 1
ATOM 4725 C CA . SER B 1 257 ? 33.981 31.575 37.145 1.00 11.37 256 SER B CA 1
ATOM 4726 C C . SER B 1 257 ? 35.244 30.792 36.832 1.00 11.10 256 SER B C 1
ATOM 4727 O O . SER B 1 257 ? 36.210 31.307 36.261 1.00 11.89 256 SER B O 1
ATOM 4730 N N . LEU B 1 258 ? 35.178 29.496 37.145 1.00 10.92 257 LEU B N 1
ATOM 4731 C CA . LEU B 1 258 ? 36.207 28.554 36.747 1.00 10.90 257 LEU B CA 1
ATOM 4732 C C . LEU B 1 258 ? 36.039 28.060 35.330 1.00 10.61 257 LEU B C 1
ATOM 4733 O O . LEU B 1 258 ? 36.973 27.461 34.786 1.00 11.54 257 LEU B O 1
ATOM 4738 N N . GLU B 1 259 ? 34.855 28.238 34.724 1.00 11.09 258 GLU B N 1
ATOM 4739 C CA . GLU B 1 259 ? 34.620 27.638 33.407 1.00 11.82 258 GLU B CA 1
ATOM 4740 C C . GLU B 1 259 ? 35.645 28.071 32.355 1.00 11.28 258 GLU B C 1
ATOM 4741 O O . GLU B 1 259 ? 36.129 27.231 31.600 1.00 11.68 258 GLU B O 1
ATOM 4747 N N . PRO B 1 260 ? 36.020 29.364 32.283 1.00 11.47 259 PRO B N 1
ATOM 4748 C CA . PRO B 1 260 ? 37.014 29.749 31.271 1.00 12.09 259 PRO B CA 1
ATOM 4749 C C . PRO B 1 260 ? 38.361 29.112 31.523 1.00 11.04 259 PRO B C 1
ATOM 4750 O O . PRO B 1 260 ? 39.090 28.844 30.571 1.00 12.87 259 PRO B O 1
ATOM 4754 N N . LEU B 1 261 ? 38.712 28.893 32.777 1.00 10.21 260 LEU B N 1
ATOM 4755 C CA . LEU B 1 261 ? 39.979 28.261 33.099 1.00 10.29 260 LEU B CA 1
ATOM 4756 C C . LEU B 1 261 ? 39.951 26.787 32.728 1.00 10.03 260 LEU B C 1
ATOM 4757 O O . LEU B 1 261 ? 40.881 26.273 32.105 1.00 10.49 260 LEU B O 1
ATOM 4762 N N . LEU B 1 262 ? 38.873 26.102 33.115 1.00 10.11 261 LEU B N 1
ATOM 4763 C CA . LEU B 1 262 ? 38.740 24.694 32.742 1.00 10.26 261 LEU B CA 1
ATOM 4764 C C . LEU B 1 262 ? 38.811 24.527 31.219 1.00 9.99 261 LEU B C 1
ATOM 4765 O O . LEU B 1 262 ? 39.389 23.546 30.747 1.00 10.84 261 LEU B O 1
ATOM 4770 N N . ALA B 1 263 ? 38.223 25.460 30.462 1.00 10.38 262 ALA B N 1
ATOM 4771 C CA . ALA B 1 263 ? 38.240 25.341 29.001 1.00 10.86 262 ALA B CA 1
ATOM 4772 C C . ALA B 1 263 ? 39.651 25.428 28.427 1.00 10.34 262 ALA B C 1
ATOM 4773 O O . ALA B 1 263 ? 39.909 24.878 27.367 1.00 11.52 262 ALA B O 1
ATOM 4775 N N . LEU B 1 264 ? 40.563 26.119 29.095 1.00 9.70 263 LEU B N 1
ATOM 4776 C CA . LEU B 1 264 ? 41.953 26.223 28.633 1.00 9.81 263 LEU B CA 1
ATOM 4777 C C . LEU B 1 264 ? 42.744 24.944 28.851 1.00 9.52 263 LEU B C 1
ATOM 4778 O O . LEU B 1 264 ? 43.781 24.754 28.227 1.00 10.51 263 LEU B O 1
ATOM 4783 N N . LEU B 1 265 ? 42.278 24.073 29.750 1.00 9.76 264 LEU B N 1
ATOM 4784 C CA . LEU B 1 265 ? 43.011 22.843 30.056 1.00 9.59 264 LEU B CA 1
ATOM 4785 C C . LEU B 1 265 ? 42.829 21.810 28.949 1.00 9.88 264 LEU B C 1
ATOM 4786 O O . LEU B 1 265 ? 41.732 21.610 28.429 1.00 10.82 264 LEU B O 1
ATOM 4791 N N . LYS B 1 266 ? 43.906 21.089 28.689 1.00 10.20 265 LYS B N 1
ATOM 4792 C CA . LYS B 1 266 ? 43.875 19.809 27.987 1.00 10.48 265 LYS B CA 1
ATOM 4793 C C . LYS B 1 266 ? 43.061 18.802 28.780 1.00 10.44 265 LYS B C 1
ATOM 4794 O O . LYS B 1 266 ? 42.926 18.929 29.996 1.00 10.60 265 LYS B O 1
ATOM 4800 N N . PRO B 1 267 ? 42.597 17.735 28.131 1.00 11.09 266 PRO B N 1
ATOM 4801 C CA . PRO B 1 267 ? 42.081 16.598 28.895 1.00 11.02 266 PRO B CA 1
ATOM 4802 C C . PRO B 1 267 ? 43.094 16.142 29.931 1.00 10.76 266 PRO B C 1
ATOM 4803 O O . PRO B 1 267 ? 44.309 16.195 29.687 1.00 11.36 266 PRO B O 1
ATOM 4807 N N . LEU B 1 268 ? 42.583 15.731 31.083 1.00 10.75 267 LEU B N 1
ATOM 4808 C CA . LEU B 1 268 ? 43.367 15.296 32.247 1.00 10.42 267 LEU B CA 1
ATOM 4809 C C . LEU B 1 268 ? 44.120 16.445 32.908 1.00 10.47 267 LEU B C 1
ATOM 4810 O O . LEU B 1 268 ? 44.826 16.229 33.907 1.00 11.38 267 LEU B O 1
ATOM 4815 N N . GLY B 1 269 ? 43.966 17.676 32.393 1.00 10.00 268 GLY B N 1
ATOM 4816 C CA . GLY B 1 269 ? 44.640 18.820 33.000 1.00 10.60 268 GLY B CA 1
ATOM 4817 C C . GLY B 1 269 ? 44.111 19.156 34.380 1.00 9.72 268 GLY B C 1
ATOM 4818 O O . GLY B 1 269 ? 43.019 18.756 34.758 1.00 10.25 268 GLY B O 1
ATOM 4819 N N . LYS B 1 270 ? 44.915 19.949 35.087 1.00 9.75 269 LYS B N 1
ATOM 4820 C CA . LYS B 1 270 ? 44.664 20.225 36.497 1.00 10.08 269 LYS B CA 1
ATOM 4821 C C . LYS B 1 270 ? 44.575 21.708 36.765 1.00 9.53 269 LYS B C 1
ATOM 4822 O O . LYS B 1 270 ? 45.470 22.469 36.445 1.00 10.91 269 LYS B O 1
ATOM 4828 N N . LEU B 1 271 ? 43.484 22.097 37.407 1.00 9.22 270 LEU B N 1
ATOM 4829 C CA . LEU B 1 271 ? 43.253 23.460 37.908 1.00 9.34 270 LEU B CA 1
ATOM 4830 C C . LEU B 1 271 ? 43.497 23.477 39.399 1.00 9.23 270 LEU B C 1
ATOM 4831 O O . LEU B 1 271 ? 42.801 22.791 40.132 1.00 10.64 270 LEU B O 1
ATOM 4836 N N . ILE B 1 272 ? 44.476 24.258 39.829 1.00 9.10 271 ILE B N 1
ATOM 4837 C CA . ILE B 1 272 ? 44.829 24.380 41.240 1.00 9.52 271 ILE B CA 1
ATOM 4838 C C . ILE B 1 272 ? 44.245 25.691 41.751 1.00 9.18 271 ILE B C 1
ATOM 4839 O O . ILE B 1 272 ? 44.607 26.766 41.256 1.00 10.78 271 ILE B O 1
ATOM 4844 N N . ILE B 1 273 ? 43.343 25.609 42.694 1.00 9.82 272 ILE B N 1
ATOM 4845 C CA . ILE B 1 273 ? 42.666 26.762 43.244 1.00 10.40 272 ILE B CA 1
ATOM 4846 C C . ILE B 1 273 ? 43.340 27.167 44.532 1.00 10.18 272 ILE B C 1
ATOM 4847 O O . ILE B 1 273 ? 43.368 26.408 45.500 1.00 10.64 272 ILE B O 1
ATOM 4852 N N . LEU B 1 274 ? 43.918 28.365 44.521 1.00 10.64 273 LEU B N 1
ATOM 4853 C CA . LEU B 1 274 ? 44.596 28.900 45.693 1.00 10.09 273 LEU B CA 1
ATOM 4854 C C . LEU B 1 274 ? 43.882 30.078 46.266 1.00 11.00 273 LEU B C 1
ATOM 4855 O O . LEU B 1 274 ? 43.962 30.317 47.479 1.00 12.30 273 LEU B O 1
ATOM 4860 N N . GLY B 1 275 ? 43.214 30.861 45.428 1.00 12.78 274 GLY B N 1
ATOM 4861 C CA . GLY B 1 275 ? 42.554 32.034 45.908 1.00 13.65 274 GLY B CA 1
ATOM 4862 C C . GLY B 1 275 ? 41.255 31.678 46.584 1.00 13.38 274 GLY B C 1
ATOM 4863 O O . GLY B 1 275 ? 40.671 30.576 46.353 1.00 17.18 274 GLY B O 1
ATOM 4864 N N . ALA B 1 276 ? 40.727 32.617 47.356 1.00 13.83 275 ALA B N 1
ATOM 4865 C CA . ALA B 1 276 ? 39.595 32.307 48.218 1.00 13.06 275 ALA B CA 1
ATOM 4866 C C . ALA B 1 276 ? 38.430 33.327 48.067 1.00 14.31 275 ALA B C 1
ATOM 4867 O O . ALA B 1 276 ? 38.210 34.145 48.936 1.00 16.85 275 ALA B O 1
ATOM 4869 N N . PRO B 1 277 ? 37.654 33.257 46.968 1.00 13.32 276 PRO B N 1
ATOM 4870 C CA . PRO B 1 277 ? 36.493 34.145 46.784 1.00 12.96 276 PRO B CA 1
ATOM 4871 C C . PRO B 1 277 ? 35.383 33.862 47.747 1.00 13.26 276 PRO B C 1
ATOM 4872 O O . PRO B 1 277 ? 35.205 32.706 48.178 1.00 15.62 276 PRO B O 1
ATOM 4876 N N . GLU B 1 278 ? 34.595 34.894 48.043 1.00 14.43 277 GLU B N 1
ATOM 4877 C CA . GLU B 1 278 ? 33.400 34.732 48.850 1.00 17.13 277 GLU B CA 1
ATOM 4878 C C . GLU B 1 278 ? 32.297 33.995 48.111 1.00 15.64 277 GLU B C 1
ATOM 4879 O O . GLU B 1 278 ? 31.572 33.224 48.722 1.00 18.57 277 GLU B O 1
ATOM 4881 N N . MET B 1 279 ? 32.117 34.279 46.817 1.00 14.74 278 MET B N 1
ATOM 4882 C CA . MET B 1 279 ? 31.045 33.652 46.073 1.00 14.40 278 MET B CA 1
ATOM 4883 C C . MET B 1 279 ? 31.419 32.243 45.668 1.00 13.30 278 MET B C 1
ATOM 4884 O O . MET B 1 279 ? 32.467 32.010 45.081 1.00 12.21 278 MET B O 1
ATOM 4889 N N . PRO B 1 280 ? 30.534 31.263 45.937 1.00 13.55 279 PRO B N 1
ATOM 4890 C CA . PRO B 1 280 ? 30.837 29.889 45.495 1.00 12.12 279 PRO B CA 1
ATOM 4891 C C . PRO B 1 280 ? 30.969 29.781 43.986 1.00 11.75 279 PRO B C 1
ATOM 4892 O O . PRO B 1 280 ? 30.385 30.540 43.202 1.00 12.99 279 PRO B O 1
ATOM 4896 N N . PHE B 1 281 ? 31.756 28.792 43.563 1.00 11.15 280 PHE B N 1
ATOM 4897 C CA . PHE B 1 281 ? 31.934 28.512 42.143 1.00 11.10 280 PHE B CA 1
ATOM 4898 C C . PHE B 1 281 ? 30.765 27.701 41.610 1.00 11.53 280 PHE B C 1
ATOM 4899 O O . PHE B 1 281 ? 30.355 26.720 42.206 1.00 14.56 280 PHE B O 1
ATOM 4907 N N . GLU B 1 282 ? 30.244 28.082 40.465 1.00 11.99 281 GLU B N 1
ATOM 4908 C CA . GLU B 1 282 ? 29.260 27.317 39.726 1.00 12.87 281 GLU B CA 1
ATOM 4909 C C . GLU B 1 282 ? 29.994 26.456 38.704 1.00 12.40 281 GLU B C 1
ATOM 4910 O O . GLU B 1 282 ? 30.666 27.001 37.819 1.00 14.07 281 GLU B O 1
ATOM 4916 N N . VAL B 1 283 ? 29.911 25.129 38.832 1.00 12.12 282 VAL B N 1
ATOM 4917 C CA . VAL B 1 283 ? 30.668 24.206 37.997 1.00 12.41 282 VAL B CA 1
ATOM 4918 C C . VAL B 1 283 ? 29.700 23.236 37.329 1.00 12.22 282 VAL B C 1
ATOM 4919 O O . VAL B 1 283 ? 29.281 22.247 37.928 1.00 12.28 282 VAL B O 1
ATOM 4923 N N . PRO B 1 284 ? 29.368 23.468 36.052 1.00 13.40 283 PRO B N 1
ATOM 4924 C CA . PRO B 1 284 ? 28.578 22.467 35.323 1.00 13.83 283 PRO B CA 1
ATOM 4925 C C . PRO B 1 284 ? 29.343 21.164 35.247 1.00 13.08 283 PRO B C 1
ATOM 4926 O O . PRO B 1 284 ? 30.538 21.155 34.971 1.00 14.31 283 PRO B O 1
ATOM 4930 N N . ALA B 1 285 ? 28.666 20.041 35.427 1.00 13.19 284 ALA B N 1
ATOM 4931 C CA . ALA B 1 285 ? 29.374 18.771 35.362 1.00 13.20 284 ALA B CA 1
ATOM 4932 C C . ALA B 1 285 ? 30.173 18.597 34.080 1.00 13.09 284 ALA B C 1
ATOM 4933 O O . ALA B 1 285 ? 31.305 18.110 34.141 1.00 13.22 284 ALA B O 1
ATOM 4935 N N . PRO B 1 286 ? 29.624 18.973 32.908 1.00 12.89 285 PRO B N 1
ATOM 4936 C CA . PRO B 1 286 ? 30.410 18.778 31.675 1.00 13.50 285 PRO B CA 1
ATOM 4937 C C . PRO B 1 286 ? 31.724 19.539 31.634 1.00 12.62 285 PRO B C 1
ATOM 4938 O O . PRO B 1 286 ? 32.625 19.129 30.900 1.00 13.25 285 PRO B O 1
ATOM 4942 N N A SER B 1 287 ? 31.846 20.644 32.373 0.50 12.78 286 SER B N 1
ATOM 4943 N N B SER B 1 287 ? 31.836 20.651 32.358 0.50 13.14 286 SER B N 1
ATOM 4944 C CA A SER B 1 287 ? 33.106 21.395 32.370 0.50 12.89 286 SER B CA 1
ATOM 4945 C CA B SER B 1 287 ? 33.090 21.399 32.370 0.50 13.67 286 SER B CA 1
ATOM 4946 C C A SER B 1 287 ? 34.270 20.591 32.944 0.50 12.78 286 SER B C 1
ATOM 4947 C C B SER B 1 287 ? 34.253 20.587 32.929 0.50 12.86 286 SER B C 1
ATOM 4948 O O A SER B 1 287 ? 35.436 20.838 32.616 0.50 13.59 286 SER B O 1
ATOM 4949 O O B SER B 1 287 ? 35.403 20.840 32.581 0.50 13.57 286 SER B O 1
ATOM 4954 N N . LEU B 1 288 ? 33.953 19.619 33.803 1.00 12.80 287 LEU B N 1
ATOM 4955 C CA . LEU B 1 288 ? 34.954 18.631 34.284 1.00 13.10 287 LEU B CA 1
ATOM 4956 C C . LEU B 1 288 ? 34.934 17.322 33.536 1.00 12.61 287 LEU B C 1
ATOM 4957 O O . LEU B 1 288 ? 35.979 16.745 33.262 1.00 13.68 287 LEU B O 1
ATOM 4962 N N . LEU B 1 289 ? 33.748 16.796 33.252 1.00 12.47 288 LEU B N 1
ATOM 4963 C CA . LEU B 1 289 ? 33.630 15.478 32.631 1.00 12.74 288 LEU B CA 1
ATOM 4964 C C . LEU B 1 289 ? 34.232 15.462 31.272 1.00 12.66 288 LEU B C 1
ATOM 4965 O O . LEU B 1 289 ? 34.886 14.481 30.937 1.00 14.41 288 LEU B O 1
ATOM 4970 N N . MET B 1 290 ? 34.007 16.512 30.476 1.00 12.96 289 MET B N 1
ATOM 4971 C CA A MET B 1 290 ? 34.536 16.542 29.126 0.50 14.16 289 MET B CA 1
ATOM 4972 C CA B MET B 1 290 ? 34.530 16.534 29.113 0.50 14.45 289 MET B CA 1
ATOM 4973 C C . MET B 1 290 ? 36.037 16.744 29.220 1.00 13.95 289 MET B C 1
ATOM 4974 O O . MET B 1 290 ? 36.526 17.854 29.480 1.00 15.65 289 MET B O 1
ATOM 4983 N N . GLY B 1 291 ? 36.778 15.669 29.016 1.00 13.18 290 GLY B N 1
ATOM 4984 C CA . GLY B 1 291 ? 38.187 15.688 29.186 1.00 12.01 290 GLY B CA 1
ATOM 4985 C C . GLY B 1 291 ? 38.693 15.197 30.524 1.00 10.50 290 GLY B C 1
ATOM 4986 O O . GLY B 1 291 ? 39.894 15.182 30.708 1.00 11.58 290 GLY B O 1
ATOM 4987 N N . GLY B 1 292 ? 37.821 14.775 31.443 1.00 10.15 291 GLY B N 1
ATOM 4988 C CA . GLY B 1 292 ? 38.316 14.208 32.690 1.00 10.55 291 GLY B CA 1
ATOM 4989 C C . GLY B 1 292 ? 39.264 15.126 33.458 1.00 9.93 291 GLY B C 1
ATOM 4990 O O . GLY B 1 292 ? 40.351 14.733 33.864 1.00 10.47 291 GLY B O 1
ATOM 4991 N N . LYS B 1 293 ? 38.841 16.371 33.638 1.00 9.63 292 LYS B N 1
ATOM 4992 C CA . LYS B 1 293 ? 39.672 17.372 34.287 1.00 9.74 292 LYS B CA 1
ATOM 4993 C C . LYS B 1 293 ? 39.590 17.322 35.807 1.00 9.61 292 LYS B C 1
ATOM 4994 O O . LYS B 1 293 ? 38.673 16.743 36.394 1.00 10.44 292 LYS B O 1
ATOM 5000 N N . VAL B 1 294 ? 40.577 17.958 36.427 1.00 10.06 293 VAL B N 1
ATOM 5001 C CA . VAL B 1 294 ? 40.771 17.958 37.870 1.00 10.32 293 VAL B CA 1
ATOM 5002 C C . VAL B 1 294 ? 40.747 19.377 38.400 1.00 10.46 293 VAL B C 1
ATOM 5003 O O . VAL B 1 294 ? 41.376 20.263 37.824 1.00 11.91 293 VAL B O 1
ATOM 5007 N N A MET B 1 295 ? 40.071 19.560 39.533 0.50 10.75 294 MET B N 1
ATOM 5008 N N B MET B 1 295 ? 40.044 19.589 39.504 0.50 10.86 294 MET B N 1
ATOM 5009 C CA A MET B 1 295 ? 40.160 20.786 40.357 0.50 11.18 294 MET B CA 1
ATOM 5010 C CA B MET B 1 295 ? 40.199 20.839 40.272 0.50 12.64 294 MET B CA 1
ATOM 5011 C C A MET B 1 295 ? 40.673 20.396 41.710 0.50 13.37 294 MET B C 1
ATOM 5012 C C B MET B 1 295 ? 40.628 20.472 41.704 0.50 13.16 294 MET B C 1
ATOM 5013 O O A MET B 1 295 ? 40.029 19.594 42.385 0.50 19.12 294 MET B O 1
ATOM 5014 O O B MET B 1 295 ? 39.976 19.671 42.362 0.50 20.95 294 MET B O 1
ATOM 5023 N N . ALA B 1 296 ? 41.777 20.994 42.131 1.00 13.28 295 ALA B N 1
ATOM 5024 C CA . ALA B 1 296 ? 42.303 20.731 43.464 1.00 15.19 295 ALA B CA 1
ATOM 5025 C C . ALA B 1 296 ? 42.569 22.062 44.126 1.00 14.14 295 ALA B C 1
ATOM 5026 O O . ALA B 1 296 ? 43.118 22.957 43.517 1.00 23.56 295 ALA B O 1
ATOM 5028 N N . ALA B 1 297 ? 42.282 22.164 45.400 1.00 10.19 296 ALA B N 1
ATOM 5029 C CA . ALA B 1 297 ? 42.700 23.326 46.155 1.00 10.05 296 ALA B CA 1
ATOM 5030 C C . ALA B 1 297 ? 43.867 22.941 47.021 1.00 9.84 296 ALA B C 1
ATOM 5031 O O . ALA B 1 297 ? 44.171 21.768 47.191 1.00 10.98 296 ALA B O 1
ATOM 5033 N N . SER B 1 298 ? 44.513 23.955 47.608 1.00 9.82 297 SER B N 1
ATOM 5034 C CA . SER B 1 298 ? 45.692 23.708 48.439 1.00 10.10 297 SER B CA 1
ATOM 5035 C C . SER B 1 298 ? 45.857 24.876 49.370 1.00 10.13 297 SER B C 1
ATOM 5036 O O . SER B 1 298 ? 45.516 26.009 48.989 1.00 10.57 297 SER B O 1
ATOM 5039 N N . THR B 1 299 ? 46.364 24.601 50.582 1.00 10.57 298 THR B N 1
ATOM 5040 C CA . THR B 1 299 ? 46.702 25.660 51.516 1.00 10.89 298 THR B CA 1
ATOM 5041 C C . THR B 1 299 ? 48.105 25.479 52.050 1.00 10.42 298 THR B C 1
ATOM 5042 O O . THR B 1 299 ? 48.527 24.391 52.414 1.00 11.59 298 THR B O 1
ATOM 5046 N N . ALA B 1 300 ? 48.843 26.595 52.072 1.00 10.99 299 ALA B N 1
ATOM 5047 C CA . ALA B 1 300 ? 50.143 26.662 52.701 1.00 11.50 299 ALA B CA 1
ATOM 5048 C C . ALA B 1 300 ? 51.020 25.491 52.239 1.00 10.68 299 ALA B C 1
ATOM 5049 O O . ALA B 1 300 ? 51.042 25.134 51.055 1.00 11.66 299 ALA B O 1
ATOM 5051 N N . GLY B 1 301 ? 51.797 24.932 53.149 1.00 10.71 300 GLY B N 1
ATOM 5052 C CA . GLY B 1 301 ? 52.652 23.793 52.890 1.00 10.45 300 GLY B CA 1
ATOM 5053 C C . GLY B 1 301 ? 53.289 23.360 54.172 1.00 10.28 300 GLY B C 1
ATOM 5054 O O . GLY B 1 301 ? 53.175 24.034 55.205 1.00 11.00 300 GLY B O 1
ATOM 5055 N N . SER B 1 302 ? 53.933 22.201 54.132 1.00 10.74 301 SER B N 1
ATOM 5056 C CA . SER B 1 302 ? 54.536 21.606 55.315 1.00 10.87 301 SER B CA 1
ATOM 5057 C C . SER B 1 302 ? 55.923 22.172 55.564 1.00 10.41 301 SER B C 1
ATOM 5058 O O . SER B 1 302 ? 56.543 22.756 54.671 1.00 10.51 301 SER B O 1
ATOM 5061 N N . MET B 1 303 ? 56.464 21.905 56.744 1.00 10.88 302 MET B N 1
ATOM 5062 C CA . MET B 1 303 ? 57.843 22.302 57.018 1.00 11.04 302 MET B CA 1
ATOM 5063 C C . MET B 1 303 ? 58.873 21.639 56.104 1.00 11.13 302 MET B C 1
ATOM 5064 O O . MET B 1 303 ? 59.846 22.258 55.696 1.00 12.10 302 MET B O 1
ATOM 5069 N N . LYS B 1 304 ? 58.655 20.352 55.795 1.00 11.95 303 LYS B N 1
ATOM 5070 C CA . LYS B 1 304 ? 59.536 19.676 54.843 1.00 13.10 303 LYS B CA 1
ATOM 5071 C C . LYS B 1 304 ? 59.484 20.366 53.481 1.00 12.68 303 LYS B C 1
ATOM 5072 O O . LYS B 1 304 ? 60.508 20.599 52.844 1.00 13.28 303 LYS B O 1
ATOM 5078 N N . GLU B 1 305 ? 58.278 20.713 53.046 1.00 11.55 304 GLU B N 1
ATOM 5079 C CA . GLU B 1 305 ? 58.111 21.414 51.780 1.00 11.11 304 GLU B CA 1
ATOM 5080 C C . GLU B 1 305 ? 58.715 22.824 51.810 1.00 10.22 304 GLU B C 1
ATOM 5081 O O . GLU B 1 305 ? 59.300 23.244 50.822 1.00 11.19 304 GLU B O 1
ATOM 5087 N N . ILE B 1 306 ? 58.576 23.532 52.925 1.00 10.20 305 ILE B N 1
ATOM 5088 C CA . ILE B 1 306 ? 59.153 24.871 53.022 1.00 10.10 305 ILE B CA 1
ATOM 5089 C C . ILE B 1 306 ? 60.666 24.794 52.910 1.00 10.91 305 ILE B C 1
ATOM 5090 O O . ILE B 1 306 ? 61.282 25.623 52.229 1.00 11.36 305 ILE B O 1
ATOM 5095 N N . GLN B 1 307 ? 61.292 23.801 53.557 1.00 11.38 306 GLN B N 1
ATOM 5096 C CA . GLN B 1 307 ? 62.734 23.663 53.473 1.00 11.94 306 GLN B CA 1
ATOM 5097 C C . GLN B 1 307 ? 63.162 23.377 52.033 1.00 11.97 306 GLN B C 1
ATOM 5098 O O . GLN B 1 307 ? 64.142 23.967 51.539 1.00 13.65 306 GLN B O 1
ATOM 5104 N N A GLU B 1 308 ? 62.457 22.469 51.353 0.50 12.35 307 GLU B N 1
ATOM 5105 N N B GLU B 1 308 ? 62.464 22.472 51.364 0.50 12.35 307 GLU B N 1
ATOM 5106 C CA A GLU B 1 308 ? 62.759 22.179 49.952 0.50 12.98 307 GLU B CA 1
ATOM 5107 C CA B GLU B 1 308 ? 62.804 22.164 49.997 0.50 13.00 307 GLU B CA 1
ATOM 5108 C C A GLU B 1 308 ? 62.565 23.424 49.089 0.50 12.21 307 GLU B C 1
ATOM 5109 C C B GLU B 1 308 ? 62.577 23.393 49.101 0.50 12.09 307 GLU B C 1
ATOM 5110 O O A GLU B 1 308 ? 63.370 23.712 48.215 0.50 13.17 307 GLU B O 1
ATOM 5111 O O B GLU B 1 308 ? 63.417 23.741 48.267 0.50 13.29 307 GLU B O 1
ATOM 5122 N N A MET B 1 309 ? 61.461 24.133 49.322 0.50 11.21 308 MET B N 1
ATOM 5123 N N B MET B 1 309 ? 61.472 24.097 49.330 0.50 11.34 308 MET B N 1
ATOM 5124 C CA A MET B 1 309 ? 61.114 25.334 48.560 0.50 10.69 308 MET B CA 1
ATOM 5125 C CA B MET B 1 309 ? 61.171 25.281 48.553 0.50 11.60 308 MET B CA 1
ATOM 5126 C C A MET B 1 309 ? 62.208 26.378 48.694 0.50 10.55 308 MET B C 1
ATOM 5127 C C B MET B 1 309 ? 62.216 26.366 48.697 0.50 10.77 308 MET B C 1
ATOM 5128 O O A MET B 1 309 ? 62.641 26.970 47.696 0.50 11.41 308 MET B O 1
ATOM 5129 O O B MET B 1 309 ? 62.587 27.008 47.717 0.50 11.74 308 MET B O 1
ATOM 5138 N N . ILE B 1 310 ? 62.645 26.617 49.930 1.00 10.69 309 ILE B N 1
ATOM 5139 C CA . ILE B 1 310 ? 63.575 27.704 50.165 1.00 11.53 309 ILE B CA 1
ATOM 5140 C C . ILE B 1 310 ? 64.937 27.368 49.561 1.00 11.68 309 ILE B C 1
ATOM 5141 O O . ILE B 1 310 ? 65.615 28.255 49.028 1.00 12.59 309 ILE B O 1
ATOM 5146 N N . GLU B 1 311 ? 65.317 26.085 49.563 1.00 12.52 310 GLU B N 1
ATOM 5147 C CA . GLU B 1 311 ? 66.550 25.668 48.908 1.00 13.80 310 GLU B CA 1
ATOM 5148 C C . GLU B 1 311 ? 66.458 25.807 47.395 1.00 13.11 310 GLU B C 1
ATOM 5149 O O . GLU B 1 311 ? 67.399 26.229 46.737 1.00 15.09 310 GLU B O 1
ATOM 5155 N N . PHE B 1 312 ? 65.300 25.471 46.862 1.00 12.51 311 PHE B N 1
ATOM 5156 C CA . PHE B 1 312 ? 65.043 25.625 45.432 1.00 12.79 311 PHE B CA 1
ATOM 5157 C C . PHE B 1 312 ? 65.089 27.107 45.033 1.00 12.31 311 PHE B C 1
ATOM 5158 O O . PHE B 1 312 ? 65.714 27.488 44.028 1.00 12.61 311 PHE B O 1
ATOM 5166 N N . ALA B 1 313 ? 64.424 27.968 45.816 1.00 11.64 312 ALA B N 1
ATOM 5167 C CA . ALA B 1 313 ? 64.455 29.395 45.543 1.00 11.45 312 ALA B CA 1
ATOM 5168 C C . ALA B 1 313 ? 65.880 29.956 45.611 1.00 11.98 312 ALA B C 1
ATOM 5169 O O . ALA B 1 313 ? 66.251 30.776 44.780 1.00 12.49 312 ALA B O 1
ATOM 5171 N N . ALA B 1 314 ? 66.665 29.516 46.603 1.00 12.53 313 ALA B N 1
ATOM 5172 C CA . ALA B 1 314 ? 68.029 30.001 46.702 1.00 13.63 313 ALA B CA 1
ATOM 5173 C C . ALA B 1 314 ? 68.851 29.554 45.488 1.00 14.00 313 ALA B C 1
ATOM 5174 O O . ALA B 1 314 ? 69.609 30.356 44.925 1.00 16.38 313 ALA B O 1
ATOM 5176 N N . GLU B 1 315 ? 68.679 28.303 45.070 1.00 14.54 314 GLU B N 1
ATOM 5177 C CA . GLU B 1 315 ? 69.421 27.780 43.923 1.00 15.65 314 GLU B CA 1
ATOM 5178 C C . GLU B 1 315 ? 69.097 28.526 42.627 1.00 15.12 314 GLU B C 1
ATOM 5179 O O . GLU B 1 315 ? 69.978 28.788 41.811 1.00 17.50 314 GLU B O 1
ATOM 5185 N N . HIS B 1 316 ? 67.820 28.845 42.451 1.00 14.06 315 HIS B N 1
ATOM 5186 C CA . HIS B 1 316 ? 67.314 29.472 41.223 1.00 14.12 315 HIS B CA 1
ATOM 5187 C C . HIS B 1 316 ? 67.141 30.984 41.312 1.00 13.97 315 HIS B C 1
ATOM 5188 O O . HIS B 1 316 ? 66.628 31.595 40.388 1.00 15.43 315 HIS B O 1
ATOM 5195 N N A ASN B 1 317 ? 67.583 31.585 42.418 0.50 13.70 316 ASN B N 1
ATOM 5196 N N B ASN B 1 317 ? 67.603 31.574 42.420 0.50 13.83 316 ASN B N 1
ATOM 5197 C CA A ASN B 1 317 ? 67.468 33.031 42.637 0.50 14.31 316 ASN B CA 1
ATOM 5198 C CA B ASN B 1 317 ? 67.465 33.000 42.718 0.50 14.30 316 ASN B CA 1
ATOM 5199 C C A ASN B 1 317 ? 66.036 33.534 42.477 0.50 13.46 316 ASN B C 1
ATOM 5200 C C B ASN B 1 317 ? 66.049 33.522 42.482 0.50 13.50 316 ASN B C 1
ATOM 5201 O O A ASN B 1 317 ? 65.787 34.546 41.837 0.50 15.32 316 ASN B O 1
ATOM 5202 O O B ASN B 1 317 ? 65.831 34.524 41.795 0.50 15.15 316 ASN B O 1
ATOM 5211 N N . ILE B 1 318 ? 65.107 32.803 43.066 1.00 12.05 317 ILE B N 1
ATOM 5212 C CA . ILE B 1 318 ? 63.700 33.194 43.045 1.00 11.56 317 ILE B CA 1
ATOM 5213 C C . ILE B 1 318 ? 63.396 34.063 44.258 1.00 11.29 317 ILE B C 1
ATOM 5214 O O . ILE B 1 318 ? 63.543 33.602 45.395 1.00 12.67 317 ILE B O 1
ATOM 5219 N N . VAL B 1 319 ? 62.936 35.284 43.999 1.00 11.42 318 VAL B N 1
ATOM 5220 C CA . VAL B 1 319 ? 62.468 36.188 45.036 1.00 11.56 318 VAL B CA 1
ATOM 5221 C C . VAL B 1 319 ? 61.165 36.797 44.543 1.00 10.43 318 VAL B C 1
ATOM 5222 O O . VAL B 1 319 ? 60.778 36.612 43.378 1.00 11.56 318 VAL B O 1
ATOM 5226 N N . ALA B 1 320 ? 60.502 37.537 45.413 1.00 10.06 319 ALA B N 1
ATOM 5227 C CA . ALA B 1 320 ? 59.359 38.349 45.014 1.00 10.25 319 ALA B CA 1
ATOM 5228 C C . ALA B 1 320 ? 59.811 39.735 44.585 1.00 10.00 319 ALA B C 1
ATOM 5229 O O . ALA B 1 320 ? 60.877 40.203 44.963 1.00 11.64 319 ALA B O 1
ATOM 5231 N N . ASP B 1 321 ? 58.965 40.403 43.814 1.00 10.85 320 ASP B N 1
ATOM 5232 C CA . ASP B 1 321 ? 59.050 41.835 43.552 1.00 11.27 320 ASP B CA 1
ATOM 5233 C C . ASP B 1 321 ? 58.306 42.525 44.683 1.00 10.71 320 ASP B C 1
ATOM 5234 O O . ASP B 1 321 ? 57.107 42.319 44.828 1.00 12.16 320 ASP B O 1
ATOM 5239 N N . VAL B 1 322 ? 59.008 43.329 45.464 1.00 10.76 321 VAL B N 1
ATOM 5240 C CA . VAL B 1 322 ? 58.436 43.888 46.685 1.00 10.69 321 VAL B CA 1
ATOM 5241 C C . VAL B 1 322 ? 58.488 45.390 46.696 1.00 11.21 321 VAL B C 1
ATOM 5242 O O . VAL B 1 322 ? 59.359 46.018 46.111 1.00 13.43 321 VAL B O 1
ATOM 5246 N N . GLU B 1 323 ? 57.525 45.970 47.406 1.00 10.38 322 GLU B N 1
ATOM 5247 C CA . GLU B 1 323 ? 57.509 47.372 47.789 1.00 10.31 322 GLU B CA 1
ATOM 5248 C C . GLU B 1 323 ? 57.658 47.411 49.314 1.00 9.68 322 GLU B C 1
ATOM 5249 O O . GLU B 1 323 ? 56.760 46.958 50.015 1.00 10.22 322 GLU B O 1
ATOM 5255 N N . VAL B 1 324 ? 58.806 47.890 49.769 1.00 10.09 323 VAL B N 1
ATOM 5256 C CA . VAL B 1 324 ? 59.098 47.908 51.196 1.00 9.89 323 VAL B CA 1
ATOM 5257 C C . VAL B 1 324 ? 58.470 49.160 51.794 1.00 10.29 323 VAL B C 1
ATOM 5258 O O . VAL B 1 324 ? 58.697 50.264 51.275 1.00 13.04 323 VAL B O 1
ATOM 5262 N N . ILE B 1 325 ? 57.694 48.983 52.842 1.00 9.81 324 ILE B N 1
ATOM 5263 C CA . ILE B 1 325 ? 56.885 50.033 53.433 1.00 9.77 324 ILE B CA 1
ATOM 5264 C C . ILE B 1 325 ? 57.157 50.160 54.914 1.00 9.68 324 ILE B C 1
ATOM 5265 O O . ILE B 1 325 ? 57.647 49.240 55.571 1.00 10.22 324 ILE B O 1
ATOM 5270 N N . SER B 1 326 ? 56.769 51.306 55.459 1.00 10.28 325 SER B N 1
ATOM 5271 C CA . SER B 1 326 ? 56.835 51.532 56.881 1.00 10.45 325 SER B CA 1
ATOM 5272 C C . SER B 1 326 ? 55.603 50.997 57.596 1.00 9.98 325 SER B C 1
ATOM 5273 O O . SER B 1 326 ? 54.545 50.783 57.019 1.00 10.92 325 SER B O 1
ATOM 5276 N N . ILE B 1 327 ? 55.745 50.845 58.916 1.00 10.51 326 ILE B N 1
ATOM 5277 C CA . ILE B 1 327 ? 54.597 50.525 59.748 1.00 11.10 326 ILE B CA 1
ATOM 5278 C C . ILE B 1 327 ? 53.476 51.532 59.560 1.00 10.83 326 ILE B C 1
ATOM 5279 O O . ILE B 1 327 ? 52.310 51.159 59.471 1.00 11.08 326 ILE B O 1
ATOM 5284 N N . ASP B 1 328 ? 53.797 52.830 59.537 1.00 10.95 327 ASP B N 1
ATOM 5285 C CA . ASP B 1 328 ? 52.726 53.833 59.457 1.00 11.17 327 ASP B CA 1
ATOM 5286 C C . ASP B 1 328 ? 51.973 53.760 58.137 1.00 10.96 327 ASP B C 1
ATOM 5287 O O . ASP B 1 328 ? 50.827 54.208 58.085 1.00 11.65 327 ASP B O 1
ATOM 5292 N N . TYR B 1 329 ? 52.598 53.205 57.091 1.00 10.71 328 TYR B N 1
ATOM 5293 C CA . TYR B 1 329 ? 51.977 53.070 55.780 1.00 10.56 328 TYR B CA 1
ATOM 5294 C C . TYR B 1 329 ? 50.997 51.907 55.701 1.00 10.09 328 TYR B C 1
ATOM 5295 O O . TYR B 1 329 ? 50.299 51.777 54.686 1.00 10.81 328 TYR B O 1
ATOM 5304 N N . VAL B 1 330 ? 50.922 51.027 56.707 1.00 10.20 329 VAL B N 1
ATOM 5305 C CA . VAL B 1 330 ? 50.166 49.790 56.550 1.00 10.13 329 VAL B CA 1
ATOM 5306 C C . VAL B 1 330 ? 48.720 50.028 56.155 1.00 10.00 329 VAL B C 1
ATOM 5307 O O . VAL B 1 330 ? 48.217 49.315 55.290 1.00 10.36 329 VAL B O 1
ATOM 5311 N N . ASN B 1 331 ? 48.014 50.991 56.761 1.00 10.70 330 ASN B N 1
ATOM 5312 C CA . ASN B 1 331 ? 46.625 51.146 56.366 1.00 10.72 330 ASN B CA 1
ATOM 5313 C C . ASN B 1 331 ? 46.475 51.591 54.913 1.00 10.65 330 ASN B C 1
ATOM 5314 O O . ASN B 1 331 ? 45.522 51.215 54.246 1.00 11.19 330 ASN B O 1
ATOM 5319 N N . THR B 1 332 ? 47.425 52.380 54.430 1.00 10.59 331 THR B N 1
ATOM 5320 C CA . THR B 1 332 ? 47.428 52.763 53.022 1.00 10.65 331 THR B CA 1
ATOM 5321 C C . THR B 1 332 ? 47.646 51.532 52.134 1.00 10.45 331 THR B C 1
ATOM 5322 O O . THR B 1 332 ? 46.978 51.361 51.103 1.00 11.64 331 THR B O 1
ATOM 5326 N N . ALA B 1 333 ? 48.590 50.678 52.524 1.00 10.24 332 ALA B N 1
ATOM 5327 C CA . ALA B 1 333 ? 48.829 49.440 51.788 1.00 10.24 332 ALA B CA 1
ATOM 5328 C C . ALA B 1 333 ? 47.583 48.565 51.760 1.00 9.89 332 ALA B C 1
ATOM 5329 O O . ALA B 1 333 ? 47.250 47.986 50.717 1.00 10.24 332 ALA B O 1
ATOM 5331 N N . MET B 1 334 ? 46.877 48.474 52.884 1.00 10.06 333 MET B N 1
ATOM 5332 C CA . MET B 1 334 ? 45.657 47.698 52.938 1.00 10.68 333 MET B CA 1
ATOM 5333 C C . MET B 1 334 ? 44.616 48.208 51.957 1.00 11.15 333 MET B C 1
ATOM 5334 O O . MET B 1 334 ? 43.960 47.421 51.262 1.00 12.31 333 MET B O 1
ATOM 5339 N N . GLU B 1 335 ? 44.467 49.528 51.866 1.00 11.48 334 GLU B N 1
ATOM 5340 C CA . GLU B 1 335 ? 43.560 50.096 50.899 1.00 12.59 334 GLU B CA 1
ATOM 5341 C C . GLU B 1 335 ? 44.000 49.816 49.464 1.00 12.34 334 GLU B C 1
ATOM 5342 O O . GLU B 1 335 ? 43.168 49.488 48.610 1.00 13.45 334 GLU B O 1
ATOM 5344 N N . ARG B 1 336 ? 45.301 49.901 49.203 1.00 11.32 335 ARG B N 1
ATOM 5345 C CA . ARG B 1 336 ? 45.813 49.566 47.882 1.00 11.12 335 ARG B CA 1
ATOM 5346 C C . ARG B 1 336 ? 45.547 48.115 47.506 1.00 11.27 335 ARG B C 1
ATOM 5347 O O . ARG B 1 336 ? 45.301 47.816 46.332 1.00 12.35 335 ARG B O 1
ATOM 5355 N N . LEU B 1 337 ? 45.576 47.215 48.495 1.00 11.10 336 LEU B N 1
ATOM 5356 C CA . LEU B 1 337 ? 45.265 45.815 48.197 1.00 10.83 336 LEU B CA 1
ATOM 5357 C C . LEU B 1 337 ? 43.845 45.607 47.693 1.00 11.57 336 LEU B C 1
ATOM 5358 O O . LEU B 1 337 ? 43.610 44.647 46.952 1.00 12.63 336 LEU B O 1
ATOM 5363 N N . ASP B 1 338 ? 42.900 46.484 48.007 1.00 12.67 337 ASP B N 1
ATOM 5364 C CA . ASP B 1 338 ? 41.546 46.317 47.448 1.00 14.06 337 ASP B CA 1
ATOM 5365 C C . ASP B 1 338 ? 41.485 46.346 45.900 1.00 15.34 337 ASP B C 1
ATOM 5366 O O . ASP B 1 338 ? 40.564 45.801 45.312 1.00 18.12 337 ASP B O 1
ATOM 5371 N N A ASN B 1 339 ? 42.473 46.941 45.242 0.50 14.20 338 ASN B N 1
ATOM 5372 N N B ASN B 1 339 ? 42.489 46.995 45.310 0.50 15.50 338 ASN B N 1
ATOM 5373 C CA A ASN B 1 339 ? 42.610 46.859 43.775 0.50 15.59 338 ASN B CA 1
ATOM 5374 C CA B ASN B 1 339 ? 42.668 47.110 43.872 0.50 17.24 338 ASN B CA 1
ATOM 5375 C C A ASN B 1 339 ? 43.936 46.228 43.361 0.50 15.22 338 ASN B C 1
ATOM 5376 C C B ASN B 1 339 ? 43.918 46.357 43.399 0.50 15.70 338 ASN B C 1
ATOM 5377 O O A ASN B 1 339 ? 44.384 46.421 42.229 0.50 15.55 338 ASN B O 1
ATOM 5378 O O B ASN B 1 339 ? 44.391 46.587 42.278 0.50 18.90 338 ASN B O 1
ATOM 5387 N N A SER B 1 340 ? 44.510 45.407 44.232 0.50 14.65 339 SER B N 1
ATOM 5388 N N B SER B 1 340 ? 44.412 45.428 44.216 0.50 14.69 339 SER B N 1
ATOM 5389 C CA A SER B 1 340 ? 45.787 44.747 43.958 0.50 16.23 339 SER B CA 1
ATOM 5390 C CA B SER B 1 340 ? 45.675 44.708 43.955 0.50 14.17 339 SER B CA 1
ATOM 5391 C C A SER B 1 340 ? 46.791 45.727 43.409 0.50 16.03 339 SER B C 1
ATOM 5392 C C B SER B 1 340 ? 46.742 45.703 43.426 0.50 15.59 339 SER B C 1
ATOM 5393 O O A SER B 1 340 ? 47.554 45.418 42.484 0.50 17.20 339 SER B O 1
ATOM 5394 O O B SER B 1 340 ? 47.500 45.372 42.528 0.50 17.13 339 SER B O 1
ATOM 5399 N N . ASP B 1 341 ? 46.810 46.924 44.007 1.00 14.48 340 ASP B N 1
ATOM 5400 C CA . ASP B 1 341 ? 47.602 48.030 43.464 1.00 13.89 340 ASP B CA 1
ATOM 5401 C C . ASP B 1 341 ? 49.027 48.026 44.029 1.00 12.88 340 ASP B C 1
ATOM 5402 O O . ASP B 1 341 ? 49.421 48.927 44.795 1.00 14.06 340 ASP B O 1
ATOM 5407 N N . VAL B 1 342 ? 49.785 47.008 43.669 1.00 13.06 341 VAL B N 1
ATOM 5408 C CA . VAL B 1 342 ? 51.154 46.848 44.106 1.00 12.70 341 VAL B CA 1
ATOM 5409 C C . VAL B 1 342 ? 51.858 45.925 43.106 1.00 11.93 341 VAL B C 1
ATOM 5410 O O . VAL B 1 342 ? 51.210 45.086 42.471 1.00 13.04 341 VAL B O 1
ATOM 5414 N N . ARG B 1 343 ? 53.169 46.094 42.967 1.00 12.19 342 ARG B N 1
ATOM 5415 C CA A ARG B 1 343 ? 53.974 45.332 42.008 0.50 12.67 342 ARG B CA 1
ATOM 5416 C CA B ARG B 1 343 ? 53.956 45.322 41.996 0.50 13.09 342 ARG B CA 1
ATOM 5417 C C . ARG B 1 343 ? 55.156 44.691 42.719 1.00 12.64 342 ARG B C 1
ATOM 5418 O O . ARG B 1 343 ? 56.276 45.182 42.674 1.00 15.41 342 ARG B O 1
ATOM 5433 N 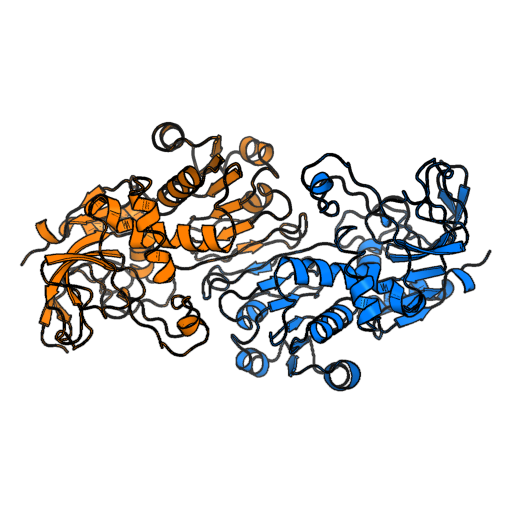N . TYR B 1 344 ? 54.950 43.589 43.445 1.00 11.27 343 TYR B N 1
ATOM 5434 C CA . TYR B 1 344 ? 53.744 42.788 43.554 1.00 11.19 343 TYR B CA 1
ATOM 5435 C C . TYR B 1 344 ? 53.374 42.384 44.970 1.00 10.95 343 TYR B C 1
ATOM 5436 O O . TYR B 1 344 ? 52.302 41.823 45.155 1.00 12.15 343 TYR B O 1
ATOM 5445 N N . ARG B 1 345 ? 54.230 42.662 45.965 1.00 10.99 344 ARG B N 1
ATOM 5446 C CA A ARG B 1 345 ? 53.902 42.371 47.355 0.50 11.08 344 ARG B CA 1
ATOM 5447 C CA B ARG B 1 345 ? 53.971 42.377 47.369 0.50 10.58 344 ARG B CA 1
ATOM 5448 C C . ARG B 1 345 ? 54.442 43.522 48.205 1.00 10.39 344 ARG B C 1
ATOM 5449 O O . ARG B 1 345 ? 55.534 44.024 47.952 1.00 12.48 344 ARG B O 1
ATOM 5464 N N . PHE B 1 346 ? 53.684 43.875 49.236 1.00 9.50 345 PHE B N 1
ATOM 5465 C CA . PHE B 1 346 ? 54.164 44.770 50.273 1.00 9.64 345 PHE B CA 1
ATOM 5466 C C . PHE B 1 346 ? 54.955 43.999 51.321 1.00 9.52 345 PHE B C 1
ATOM 5467 O O . PHE B 1 346 ? 54.530 42.921 51.768 1.00 10.67 345 PHE B O 1
ATOM 5475 N N . VAL B 1 347 ? 56.059 44.597 51.751 1.00 8.80 346 VAL B N 1
ATOM 5476 C CA . VAL B 1 347 ? 56.867 44.057 52.830 1.00 8.84 346 VAL B CA 1
ATOM 5477 C C . VAL B 1 347 ? 57.115 45.171 53.837 1.00 8.74 346 VAL B C 1
ATOM 5478 O O . VAL B 1 347 ? 57.620 46.235 53.465 1.00 9.62 346 VAL B O 1
ATOM 5482 N N . ILE B 1 348 ? 56.761 44.937 55.090 1.00 8.85 347 ILE B N 1
ATOM 5483 C CA . ILE B 1 348 ? 56.885 45.936 56.138 1.00 9.21 347 ILE B CA 1
ATOM 5484 C C . ILE B 1 348 ? 58.283 45.859 56.726 1.00 9.17 347 ILE B C 1
ATOM 5485 O O . ILE B 1 348 ? 58.725 44.791 57.189 1.00 9.37 347 ILE B O 1
ATOM 5490 N N . ASP B 1 349 ? 58.979 46.999 56.760 1.00 9.73 348 ASP B N 1
ATOM 5491 C CA . ASP B 1 349 ? 60.334 47.108 57.344 1.00 10.08 348 ASP B CA 1
ATOM 5492 C C . ASP B 1 349 ? 60.182 47.336 58.840 1.00 9.66 348 ASP B C 1
ATOM 5493 O O . ASP B 1 349 ? 60.151 48.470 59.341 1.00 11.18 348 ASP B O 1
ATOM 5498 N N . ILE B 1 350 ? 60.063 46.238 59.573 1.00 9.43 349 ILE B N 1
ATOM 5499 C CA . ILE B 1 350 ? 59.870 46.295 61.010 1.00 9.83 349 ILE B CA 1
ATOM 5500 C C . ILE B 1 350 ? 61.107 46.815 61.690 1.00 9.99 349 ILE B C 1
ATOM 5501 O O . ILE B 1 350 ? 61.037 47.668 62.573 1.00 10.75 349 ILE B O 1
ATOM 5506 N N . GLY B 1 351 ? 62.264 46.283 61.313 1.00 10.34 350 GLY B N 1
ATOM 5507 C CA . GLY B 1 351 ? 63.483 46.614 61.996 1.00 11.43 350 GLY B CA 1
ATOM 5508 C C . GLY B 1 351 ? 63.796 48.109 61.949 1.00 11.32 350 GLY B C 1
ATOM 5509 O O . GLY B 1 351 ? 64.277 48.683 62.935 1.00 13.58 350 GLY B O 1
ATOM 5510 N N . ASN B 1 352 ? 63.526 48.763 60.823 1.00 11.59 351 ASN B N 1
ATOM 5511 C CA . ASN B 1 352 ? 63.861 50.147 60.700 1.00 12.24 351 ASN B CA 1
ATOM 5512 C C . ASN B 1 352 ? 62.727 51.102 61.061 1.00 11.79 351 ASN B C 1
ATOM 5513 O O . ASN B 1 352 ? 63.000 52.298 61.230 1.00 14.72 351 ASN B O 1
ATOM 5518 N N . THR B 1 353 ? 61.467 50.636 61.099 1.00 11.43 352 THR B N 1
ATOM 5519 C CA . THR B 1 353 ? 60.338 51.558 61.239 1.00 12.06 352 THR B CA 1
ATOM 5520 C C . THR B 1 353 ? 59.399 51.311 62.385 1.00 13.00 352 THR B C 1
ATOM 5521 O O . THR B 1 353 ? 58.645 52.190 62.725 1.00 17.10 352 THR B O 1
ATOM 5525 N N . LEU B 1 354 ? 59.401 50.140 63.017 1.00 11.48 353 LEU B N 1
ATOM 5526 C CA . LEU B 1 354 ? 58.539 49.967 64.166 1.00 11.92 353 LEU B CA 1
ATOM 5527 C C . LEU B 1 354 ? 59.145 50.678 65.369 1.00 13.77 353 LEU B C 1
ATOM 5528 O O . LEU B 1 354 ? 60.300 50.481 65.700 1.00 16.16 353 LEU B O 1
ATOM 5533 N N . LYS B 1 355 ? 58.367 51.534 65.995 1.00 15.96 354 LYS B N 1
ATOM 5534 C CA . LYS B 1 355 ? 58.875 52.405 67.036 1.00 20.64 354 LYS B CA 1
ATOM 5535 C C . LYS B 1 355 ? 58.940 51.657 68.297 1.00 26.67 354 LYS B C 1
ATOM 5536 O O . LYS B 1 355 ? 57.987 50.964 68.669 1.00 35.14 354 LYS B O 1
ATOM 5542 N N . SER B 1 356 ? 60.080 51.854 68.966 1.00 27.53 355 SER B N 1
ATOM 5543 C CA . SER B 1 356 ? 60.456 51.246 70.217 1.00 35.28 355 SER B CA 1
ATOM 5544 C C . SER B 1 356 ? 60.444 52.276 71.352 1.00 44.70 355 SER B C 1
ATOM 5545 O O . SER B 1 356 ? 60.565 51.905 72.508 1.00 54.99 355 SER B O 1
#

Organism: Catharanthus roseus (NCBI:txid4058)

InterPro domains:
  IPR002328 Alcohol dehydrogenase, zinc-type, conserved site [PS00059] (75-89)
  IPR011032 GroES-like superfamily [SSF50129] (26-181)
  IPR013149 Alcohol dehydrogenase-like, C-terminal [PF00107] (190-313)
  IPR013154 Alcohol dehydrogenase-like, N-terminal [PF08240] (40-150)
  IPR020843 Enoylreductase domain [SM00829] (27-347)
  IPR036291 NAD(P)-binding domain superfamily [SSF51735] (153-317)
  IPR047109 Cinnamyl alcohol dehydrogenase-like [PTHR42683] (14-352)
  IPR047109 Cinnamyl alcohol dehydrogenase-like [cd05283] (18-348)

Radius of gyration: 28.91 Å; Cα contacts (8 Å, |Δi|>4): 1883; chains: 2; bounding box: 63×72×78 Å